Protein AF-A0A3R7WBZ8-F1 (afdb_monomer)

pLDDT: mean 76.73, std 19.97, range [24.3, 98.25]

Foldseek 3Di:
DVVVVVVVVVVVVVVVVVVVVVVVVVVVVVVVVVVVVVVVVVVQAPADEVLVLLVVLADAPDDLLVLLVDALNDADEACDVVVCVVCVPRYDHHHYQLGHLLVCLLPDALPDLALQSQLVNVVSLVSCLCRRLVWDKFAQQDPDDDDDGPRHRFTFIGDPQAGAETEFEDSAPVCLVVSQVCQFQWDALCQLQRHFAPAQWHWYWRTYSFKIWIWIWGQDVVVSGIDIDTDDMAGSNHNVSSSVVVSSSSSSSSHSNNGDGGNHGDPAHASGFDQDPVGWTWHQTNQAIKIAGHPPPPDDVVVVVLQQPPPDQQQFHFDDDDRMTGRNDGHPDVVVVVVVCVPCPVVVVVVVVVSVVVVPVVDDDDDPPPVVPDDDPPPD

Structure (mmCIF, N/CA/C/O backbone):
data_AF-A0A3R7WBZ8-F1
#
_entry.id   AF-A0A3R7WBZ8-F1
#
loop_
_atom_site.group_PDB
_atom_site.id
_atom_site.type_symbol
_atom_site.label_atom_id
_atom_site.label_alt_id
_atom_site.label_comp_id
_atom_site.label_asym_id
_atom_site.label_entity_id
_atom_site.label_seq_id
_atom_site.pdbx_PDB_ins_code
_atom_site.Cartn_x
_atom_site.Cartn_y
_atom_site.Cartn_z
_atom_site.occupancy
_atom_site.B_iso_or_equiv
_atom_site.auth_seq_id
_atom_site.auth_comp_id
_atom_site.auth_asym_id
_atom_site.auth_atom_id
_atom_site.pdbx_PDB_model_num
ATOM 1 N N . MET A 1 1 ? 53.586 -9.450 -77.002 1.00 61.59 1 MET A N 1
ATOM 2 C CA . MET A 1 1 ? 52.120 -9.226 -77.015 1.00 61.59 1 MET A CA 1
ATOM 3 C C . MET A 1 1 ? 51.383 -10.311 -76.224 1.00 61.59 1 MET A C 1
ATOM 5 O O . MET A 1 1 ? 50.516 -9.942 -75.452 1.00 61.59 1 MET A O 1
ATOM 9 N N . GLY A 1 2 ? 51.774 -11.595 -76.321 1.00 73.94 2 GLY A N 1
ATOM 10 C CA . GLY A 1 2 ? 51.168 -12.701 -75.549 1.00 73.94 2 GLY A CA 1
ATOM 11 C C . GLY A 1 2 ? 51.298 -12.608 -74.017 1.00 73.94 2 GLY A C 1
ATOM 12 O O . GLY A 1 2 ? 50.287 -12.687 -73.337 1.00 73.94 2 GLY A O 1
ATOM 13 N N . GLU A 1 3 ? 52.488 -12.327 -73.469 1.00 76.94 3 GLU A N 1
ATOM 14 C CA . GLU A 1 3 ? 52.695 -12.254 -72.001 1.00 76.94 3 GLU A CA 1
ATOM 15 C C . GLU A 1 3 ? 51.869 -11.158 -71.301 1.00 76.94 3 GLU A C 1
ATOM 17 O O . GLU A 1 3 ? 51.453 -11.310 -70.154 1.00 76.94 3 GLU A O 1
ATOM 22 N N . HIS A 1 4 ? 51.615 -10.036 -71.982 1.00 80.38 4 HIS A N 1
ATOM 23 C CA . HIS A 1 4 ? 50.784 -8.961 -71.434 1.00 80.38 4 HIS A CA 1
ATOM 24 C C . HIS A 1 4 ? 49.299 -9.339 -71.392 1.00 80.38 4 HIS A C 1
ATOM 26 O O . HIS A 1 4 ? 48.586 -8.851 -70.518 1.00 80.38 4 HIS A O 1
ATOM 32 N N . LEU A 1 5 ? 48.849 -10.199 -72.312 1.00 84.38 5 LEU A N 1
ATOM 33 C CA . LEU A 1 5 ? 47.476 -10.693 -72.361 1.00 84.38 5 LEU A CA 1
ATOM 34 C C . LEU A 1 5 ? 47.242 -11.739 -71.261 1.00 84.38 5 LEU A C 1
ATOM 36 O O . LEU A 1 5 ? 46.293 -11.620 -70.499 1.00 84.38 5 LEU A O 1
ATOM 40 N N . GLU A 1 6 ? 48.174 -12.681 -71.104 1.00 86.25 6 GLU A N 1
ATOM 41 C CA . GLU A 1 6 ? 48.123 -13.731 -70.075 1.00 86.25 6 GLU A CA 1
ATOM 42 C C . GLU A 1 6 ? 48.146 -13.142 -68.653 1.00 86.25 6 GLU A C 1
ATOM 44 O O . GLU A 1 6 ? 47.400 -13.560 -67.766 1.00 86.25 6 GLU A O 1
ATOM 49 N N . LYS A 1 7 ? 48.945 -12.087 -68.437 1.00 88.81 7 LYS A N 1
ATOM 50 C CA . LYS A 1 7 ? 48.958 -11.349 -67.168 1.00 88.81 7 LYS A CA 1
ATOM 51 C C . LYS A 1 7 ? 47.636 -10.620 -66.899 1.00 88.81 7 LYS A C 1
ATOM 53 O O . LYS A 1 7 ? 47.208 -10.572 -65.748 1.00 88.81 7 LYS A O 1
ATOM 58 N N . ALA A 1 8 ? 47.002 -10.068 -67.935 1.00 86.25 8 ALA A N 1
ATOM 59 C CA . ALA A 1 8 ? 45.707 -9.401 -67.813 1.00 86.25 8 ALA A CA 1
ATOM 60 C C . ALA A 1 8 ? 44.578 -10.403 -67.514 1.00 86.25 8 ALA A C 1
ATOM 62 O O . ALA A 1 8 ? 43.734 -10.129 -66.666 1.00 86.25 8 ALA A O 1
ATOM 63 N N . GLU A 1 9 ? 44.591 -11.585 -68.135 1.00 89.75 9 GLU A N 1
ATOM 64 C CA . GLU A 1 9 ? 43.623 -12.659 -67.869 1.00 89.75 9 GLU A CA 1
ATOM 65 C C . GLU A 1 9 ? 43.726 -13.180 -66.427 1.00 89.75 9 GLU A C 1
ATOM 67 O O . GLU A 1 9 ? 42.716 -13.287 -65.729 1.00 89.75 9 GLU A O 1
ATOM 72 N N . ALA A 1 10 ? 44.947 -13.405 -65.930 1.00 90.56 10 ALA A N 1
ATOM 73 C CA . ALA A 1 10 ? 45.173 -13.800 -64.538 1.00 90.56 10 ALA A CA 1
ATOM 74 C C . ALA A 1 10 ? 44.724 -12.720 -63.532 1.00 90.56 10 ALA A C 1
ATOM 76 O O . ALA A 1 10 ? 44.275 -13.027 -62.421 1.00 90.56 10 ALA A O 1
ATOM 77 N N . GLU A 1 11 ? 44.840 -11.442 -63.902 1.00 92.31 11 GLU A N 1
ATOM 78 C CA . GLU A 1 11 ? 44.376 -10.321 -63.085 1.00 92.31 11 GLU A CA 1
ATOM 79 C C . GLU A 1 11 ? 42.843 -10.227 -63.056 1.00 92.31 11 GLU A C 1
ATOM 81 O O . GLU A 1 11 ? 42.273 -10.020 -61.982 1.00 92.31 11 GLU A O 1
ATOM 86 N N . VAL A 1 12 ? 42.168 -10.480 -64.183 1.00 91.06 12 VAL A N 1
ATOM 87 C CA . VAL A 1 12 ? 40.700 -10.570 -64.255 1.00 91.06 12 VAL A CA 1
ATOM 88 C C . VAL A 1 12 ? 40.177 -11.715 -63.387 1.00 91.06 12 VAL A C 1
ATOM 90 O O . VAL A 1 12 ? 39.320 -11.479 -62.537 1.00 91.06 12 VAL A O 1
ATOM 93 N N . GLU A 1 13 ? 40.745 -12.921 -63.489 1.00 93.56 13 GLU A N 1
ATOM 94 C CA . GLU A 1 13 ? 40.320 -14.067 -62.667 1.00 93.56 13 GLU A CA 1
ATOM 95 C C . GLU A 1 13 ? 40.509 -13.790 -61.158 1.00 93.56 13 GLU A C 1
ATOM 97 O O . GLU A 1 13 ? 39.695 -14.171 -60.306 1.00 93.56 13 GLU A O 1
ATOM 102 N N . ARG A 1 14 ? 41.585 -13.079 -60.793 1.00 94.56 14 ARG A N 1
ATOM 103 C CA . ARG A 1 14 ? 41.833 -12.646 -59.410 1.00 94.56 14 ARG A CA 1
ATOM 104 C C . ARG A 1 14 ? 40.799 -11.623 -58.936 1.00 94.56 14 ARG A C 1
ATOM 106 O O . ARG A 1 14 ? 40.374 -11.684 -57.774 1.00 94.56 14 ARG A O 1
ATOM 113 N N . LEU A 1 15 ? 40.412 -10.681 -59.794 1.00 92.06 15 LEU A N 1
ATOM 114 C CA . LEU A 1 15 ? 39.388 -9.684 -59.488 1.00 92.06 15 LEU A CA 1
ATOM 115 C C . LEU A 1 15 ? 38.014 -10.340 -59.332 1.00 92.06 15 LEU A C 1
ATOM 117 O O . LEU A 1 15 ? 37.348 -10.069 -58.337 1.00 92.06 15 LEU A O 1
ATOM 121 N N . GLU A 1 16 ? 37.639 -11.280 -60.199 1.00 93.62 16 GLU A N 1
ATOM 122 C CA . GLU A 1 16 ? 36.386 -12.042 -60.086 1.00 93.62 16 GLU A CA 1
ATOM 123 C C . GLU A 1 16 ? 36.293 -12.804 -58.755 1.00 93.62 16 GLU A C 1
ATOM 125 O O . GLU A 1 16 ? 35.289 -12.715 -58.042 1.00 93.62 16 GLU A O 1
ATOM 130 N N . LYS A 1 17 ? 37.377 -13.477 -58.341 1.00 93.69 17 LYS A N 1
ATOM 131 C CA . LYS A 1 17 ? 37.455 -14.136 -57.021 1.00 93.69 17 LYS A CA 1
ATOM 132 C C . LYS A 1 17 ? 37.323 -13.145 -55.863 1.00 93.69 17 LYS A C 1
ATOM 134 O O . LYS A 1 17 ? 36.756 -13.483 -54.821 1.00 93.69 17 LYS A O 1
ATOM 139 N N . THR A 1 18 ? 37.853 -11.934 -56.024 1.00 92.56 18 THR A N 1
ATOM 140 C CA . THR A 1 18 ? 37.772 -10.875 -55.010 1.00 92.56 18 THR A CA 1
ATOM 141 C C . THR A 1 18 ? 36.351 -10.322 -54.908 1.00 92.56 18 THR A C 1
ATOM 143 O O . THR A 1 18 ? 35.836 -10.210 -53.798 1.00 92.56 18 THR A O 1
ATOM 146 N N . VAL A 1 19 ? 35.688 -10.064 -56.038 1.00 93.12 19 VAL A N 1
ATOM 147 C CA . VAL A 1 19 ? 34.290 -9.604 -56.094 1.00 93.12 19 VAL A CA 1
ATOM 148 C C . VAL A 1 19 ? 33.361 -10.627 -55.439 1.00 93.12 19 VAL A C 1
ATOM 150 O O . VAL A 1 19 ? 32.633 -10.280 -54.511 1.00 93.12 19 VAL A O 1
ATOM 153 N N . ALA A 1 20 ? 33.484 -11.911 -55.788 1.00 93.12 20 ALA A N 1
ATOM 154 C CA . ALA A 1 20 ? 32.684 -12.974 -55.174 1.00 93.12 20 ALA A CA 1
ATOM 155 C C . ALA A 1 20 ? 32.901 -13.091 -53.650 1.00 93.12 20 ALA A C 1
ATOM 157 O O . ALA A 1 20 ? 32.008 -13.506 -52.905 1.00 93.12 20 ALA A O 1
ATOM 158 N N . LYS A 1 21 ? 34.096 -12.740 -53.154 1.00 94.38 21 LYS A N 1
ATOM 159 C CA . LYS A 1 21 ? 34.381 -12.688 -51.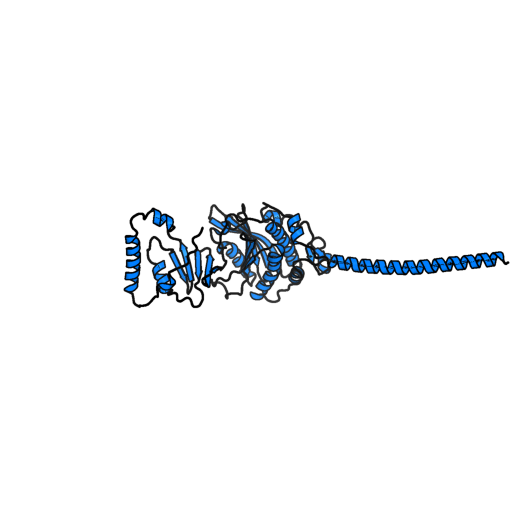713 1.00 94.38 21 LYS A CA 1
ATOM 160 C C . LYS A 1 21 ? 33.716 -11.480 -51.046 1.00 94.38 21 LYS A C 1
ATOM 162 O O . LYS A 1 21 ? 33.219 -11.629 -49.931 1.00 94.38 21 LYS A O 1
ATOM 167 N N . VAL A 1 22 ? 33.699 -10.321 -51.705 1.00 91.19 22 VAL A N 1
ATOM 168 C CA . VAL A 1 22 ? 33.039 -9.103 -51.204 1.00 91.19 22 VAL A CA 1
ATOM 169 C C . VAL A 1 22 ? 31.530 -9.318 -51.084 1.00 91.19 22 VAL A C 1
ATOM 171 O O . VAL A 1 22 ? 30.989 -9.096 -50.007 1.00 91.19 22 VAL A O 1
ATOM 174 N N . GLU A 1 23 ? 30.877 -9.887 -52.099 1.00 93.25 23 GLU A N 1
ATOM 175 C CA . GLU A 1 23 ? 29.434 -10.187 -52.056 1.00 93.25 23 GLU A CA 1
ATOM 176 C C . GLU A 1 23 ? 29.059 -11.118 -50.884 1.00 93.25 23 GLU A C 1
ATOM 178 O O . GLU A 1 23 ? 28.046 -10.939 -50.201 1.00 93.25 23 GLU A O 1
ATOM 183 N N . ARG A 1 24 ? 29.907 -12.116 -50.588 1.00 93.00 24 ARG A N 1
ATOM 184 C CA . ARG A 1 24 ? 29.723 -13.006 -49.424 1.00 93.00 24 ARG A CA 1
ATOM 185 C C . ARG A 1 24 ? 29.876 -12.267 -48.093 1.00 93.00 24 ARG A C 1
ATOM 187 O O . ARG A 1 24 ? 29.160 -12.584 -47.139 1.00 93.00 24 ARG A O 1
ATOM 194 N N . LEU A 1 25 ? 30.802 -11.313 -48.009 1.00 91.81 25 LEU A N 1
ATOM 195 C CA . LEU A 1 25 ? 30.995 -10.492 -46.813 1.00 91.81 25 LEU A CA 1
ATOM 196 C C . LEU A 1 25 ? 29.813 -9.548 -46.595 1.00 91.81 25 LEU A C 1
ATOM 198 O O . LEU A 1 25 ? 29.314 -9.489 -45.476 1.00 91.81 25 LEU A O 1
ATOM 202 N N . GLU A 1 26 ? 29.305 -8.897 -47.640 1.00 93.25 26 GLU A N 1
ATOM 203 C CA . GLU A 1 26 ? 28.117 -8.036 -47.555 1.00 93.25 26 GLU A CA 1
ATOM 204 C C . GLU A 1 26 ? 26.898 -8.804 -47.034 1.00 93.25 26 GLU A C 1
ATOM 206 O O . GLU A 1 26 ? 26.222 -8.357 -46.105 1.00 93.25 26 GLU A O 1
ATOM 211 N N . LYS A 1 27 ? 26.673 -10.024 -47.539 1.00 92.81 27 LYS A N 1
ATOM 212 C CA . LYS A 1 27 ? 25.616 -10.906 -47.025 1.00 92.81 27 LYS A CA 1
ATOM 213 C C . LYS A 1 27 ? 25.818 -11.265 -45.548 1.00 92.81 27 LYS A C 1
ATOM 215 O O . LYS A 1 27 ? 24.848 -11.358 -44.799 1.00 92.81 27 LYS A O 1
ATOM 220 N N . THR A 1 28 ? 27.066 -11.466 -45.126 1.00 90.88 28 THR A N 1
ATOM 221 C CA . THR A 1 28 ? 27.402 -11.769 -43.727 1.00 90.88 28 THR A CA 1
ATOM 222 C C . THR A 1 28 ? 27.147 -10.563 -42.822 1.00 90.88 28 THR A C 1
ATOM 224 O O . THR A 1 28 ? 26.578 -10.728 -41.748 1.00 90.88 28 THR A O 1
ATOM 227 N N . VAL A 1 29 ? 27.508 -9.353 -43.259 1.00 92.38 29 VAL A N 1
ATOM 228 C CA . VAL A 1 29 ? 27.259 -8.106 -42.514 1.00 92.38 29 VAL A CA 1
ATOM 229 C C . VAL A 1 29 ? 25.760 -7.883 -42.317 1.00 92.38 29 VAL A C 1
ATOM 231 O O . VAL A 1 29 ? 25.329 -7.661 -41.188 1.00 92.38 29 VAL A O 1
ATOM 234 N N . ALA A 1 30 ? 24.955 -8.037 -43.371 1.00 91.00 30 ALA A N 1
ATOM 235 C CA . ALA A 1 30 ? 23.501 -7.903 -43.272 1.00 91.00 30 ALA A CA 1
ATOM 236 C C . ALA A 1 30 ? 22.875 -8.908 -42.282 1.00 91.00 30 ALA A C 1
ATOM 238 O O . ALA A 1 30 ? 21.965 -8.561 -41.526 1.00 91.00 30 ALA A O 1
ATOM 239 N N . GLU A 1 31 ? 23.372 -10.150 -42.243 1.00 92.00 31 GLU A N 1
ATOM 240 C CA . GLU A 1 31 ? 22.899 -11.144 -41.273 1.00 92.00 31 GLU A CA 1
ATOM 241 C C . GLU A 1 31 ? 23.353 -10.815 -39.842 1.00 92.00 31 GLU A C 1
ATOM 243 O O . GLU A 1 31 ? 22.571 -10.981 -38.908 1.00 92.00 31 GLU A O 1
ATOM 248 N N . VAL A 1 32 ? 24.564 -10.279 -39.646 1.00 88.88 32 VAL A N 1
ATOM 249 C CA . VAL A 1 32 ? 25.023 -9.798 -38.330 1.00 88.88 32 VAL A CA 1
ATOM 250 C C . VAL A 1 32 ? 24.143 -8.652 -37.828 1.00 88.88 32 VAL A C 1
ATOM 252 O O . VAL A 1 32 ? 23.701 -8.695 -36.681 1.00 88.88 32 VAL A O 1
ATOM 255 N N . GLU A 1 33 ? 23.818 -7.671 -38.670 1.00 89.56 33 GLU A N 1
ATOM 256 C CA . GLU A 1 33 ? 22.911 -6.572 -38.304 1.00 89.56 33 GLU A CA 1
ATOM 257 C C . GLU A 1 33 ? 21.510 -7.079 -37.935 1.00 89.56 33 GLU A C 1
ATOM 259 O O . GLU A 1 33 ? 20.878 -6.597 -36.989 1.00 89.56 33 GLU A O 1
ATOM 264 N N . ARG A 1 34 ? 21.005 -8.084 -38.661 1.00 91.50 34 ARG A N 1
ATOM 265 C CA . ARG A 1 34 ? 19.731 -8.732 -38.339 1.00 91.50 34 ARG A CA 1
ATOM 266 C C . ARG A 1 34 ? 19.801 -9.480 -37.007 1.00 91.50 34 ARG A C 1
ATOM 268 O O . ARG A 1 34 ? 18.889 -9.338 -36.194 1.00 91.50 34 ARG A O 1
ATOM 275 N N . LEU A 1 35 ? 20.859 -10.252 -36.764 1.00 85.88 35 LEU A N 1
ATOM 276 C CA . LEU A 1 35 ? 21.054 -10.980 -35.510 1.00 85.88 35 LEU A CA 1
ATOM 277 C C . LEU A 1 35 ? 21.200 -10.025 -34.322 1.00 85.88 35 LEU A C 1
ATOM 279 O O . LEU A 1 35 ? 20.599 -10.275 -33.284 1.00 85.88 35 LEU 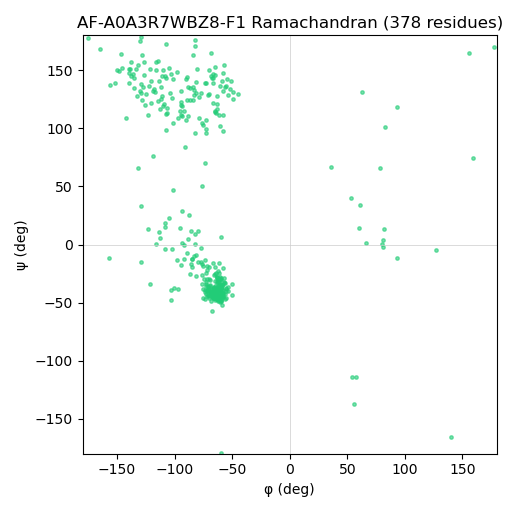A O 1
ATOM 283 N N . GLN A 1 36 ? 21.894 -8.897 -34.482 1.00 83.19 36 GLN A N 1
ATOM 284 C CA . GLN A 1 36 ? 21.970 -7.848 -33.461 1.00 83.19 36 GLN A CA 1
ATOM 285 C C . GLN A 1 36 ? 20.585 -7.296 -33.100 1.00 83.19 36 GLN A C 1
ATOM 287 O O . GLN A 1 36 ? 20.277 -7.142 -31.920 1.00 83.19 36 GLN A O 1
ATOM 292 N N . LYS A 1 37 ? 19.707 -7.073 -34.090 1.00 80.00 37 LYS A N 1
ATOM 293 C CA . LYS A 1 37 ? 18.310 -6.677 -33.832 1.00 80.00 37 LYS A CA 1
ATOM 294 C C . LYS A 1 37 ? 17.540 -7.760 -33.071 1.00 80.00 37 LYS A C 1
ATOM 296 O O . LYS A 1 37 ? 16.787 -7.434 -32.158 1.00 80.00 37 LYS A O 1
ATOM 301 N N . VAL A 1 38 ? 17.730 -9.035 -33.416 1.00 74.94 38 VAL A N 1
ATOM 302 C CA . VAL A 1 38 ? 17.084 -10.166 -32.723 1.00 74.94 38 VAL A CA 1
ATOM 303 C C . VAL A 1 38 ? 17.583 -10.300 -31.283 1.00 74.94 38 VAL A C 1
ATOM 305 O O . VAL A 1 38 ? 16.767 -10.496 -30.388 1.00 74.94 38 VAL A O 1
ATOM 308 N N . VAL A 1 39 ? 18.887 -10.148 -31.041 1.00 74.81 39 VAL A N 1
ATOM 309 C CA . VAL A 1 39 ? 19.475 -10.162 -29.692 1.00 74.81 39 VAL A CA 1
ATOM 310 C C . VAL A 1 39 ? 18.939 -9.001 -28.860 1.00 74.81 39 VAL A C 1
ATOM 312 O O . VAL A 1 39 ? 18.460 -9.239 -27.759 1.00 74.81 39 VAL A O 1
ATOM 315 N N . ALA A 1 40 ? 18.895 -7.782 -29.405 1.00 67.81 40 ALA A N 1
ATOM 316 C CA . ALA A 1 40 ? 18.322 -6.627 -28.712 1.00 67.81 40 ALA A CA 1
ATOM 317 C C . ALA A 1 40 ? 16.832 -6.825 -28.367 1.00 67.81 40 ALA A C 1
ATOM 319 O O . ALA A 1 40 ? 16.373 -6.423 -27.300 1.00 67.81 40 ALA A O 1
ATOM 320 N N . ILE A 1 41 ? 16.057 -7.478 -29.242 1.00 67.25 41 ILE A N 1
ATOM 321 C CA . ILE A 1 41 ? 14.674 -7.880 -28.935 1.00 67.25 41 ILE A CA 1
ATOM 322 C C . ILE A 1 41 ? 14.654 -8.947 -27.831 1.00 67.25 41 ILE A C 1
ATOM 324 O O . ILE A 1 41 ? 13.849 -8.848 -26.910 1.00 67.25 41 ILE A O 1
ATOM 328 N N . GLY A 1 42 ? 15.537 -9.945 -27.893 1.00 60.28 42 GLY A N 1
ATOM 329 C CA . GLY A 1 42 ? 15.664 -10.994 -26.881 1.00 60.28 42 GLY A CA 1
ATOM 330 C C . GLY A 1 42 ? 16.0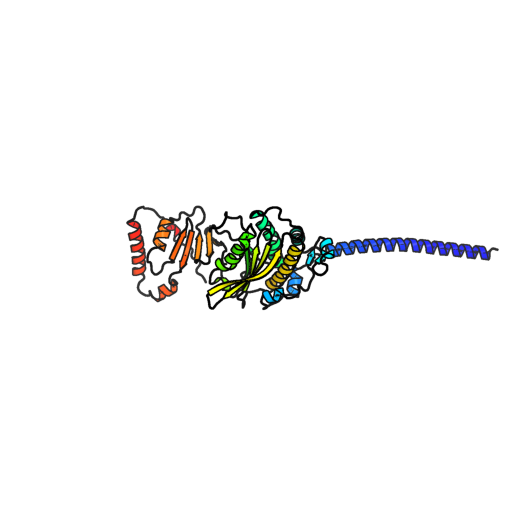18 -10.452 -25.494 1.00 60.28 42 GLY A C 1
ATOM 331 O O . GLY A 1 42 ? 15.412 -10.865 -24.510 1.00 60.28 42 GLY A O 1
ATOM 332 N N . GLU A 1 43 ? 16.927 -9.481 -25.416 1.00 60.44 43 GLU A N 1
ATOM 333 C CA . GLU A 1 43 ? 17.277 -8.766 -24.184 1.00 60.44 43 GLU A CA 1
ATOM 334 C C . GLU A 1 43 ? 16.103 -7.927 -23.658 1.00 60.44 43 GLU A C 1
ATOM 336 O O . GLU A 1 43 ? 15.833 -7.947 -22.461 1.00 60.44 43 GLU A O 1
ATOM 341 N N . ARG A 1 44 ? 15.330 -7.270 -24.538 1.00 58.31 44 ARG A N 1
ATOM 342 C CA . ARG A 1 44 ? 14.089 -6.555 -24.159 1.00 58.31 44 ARG A CA 1
ATOM 343 C C . ARG A 1 44 ? 12.994 -7.498 -23.644 1.00 58.31 44 ARG A C 1
ATOM 345 O O . ARG A 1 44 ? 12.190 -7.106 -22.800 1.00 58.31 44 ARG A O 1
ATOM 352 N N . LEU A 1 45 ? 12.960 -8.733 -24.145 1.00 55.75 45 LEU A N 1
ATOM 353 C CA . LEU A 1 45 ? 12.037 -9.793 -23.725 1.00 55.75 45 LEU A CA 1
ATOM 354 C C . LEU A 1 45 ? 12.526 -10.571 -22.495 1.00 55.75 45 LEU A C 1
ATOM 356 O O . LEU A 1 45 ? 11.748 -11.334 -21.908 1.00 55.75 45 LEU A O 1
ATOM 360 N N . ALA A 1 46 ? 13.788 -10.405 -22.088 1.00 61.88 46 ALA A N 1
ATOM 361 C CA . ALA A 1 46 ? 14.290 -11.001 -20.863 1.00 61.88 46 ALA A CA 1
ATOM 362 C C . ALA A 1 46 ? 13.551 -10.367 -19.682 1.00 61.88 46 ALA A C 1
ATOM 364 O O . ALA A 1 46 ? 13.659 -9.171 -19.415 1.00 61.88 46 ALA A O 1
ATOM 365 N N . LYS A 1 47 ? 12.755 -11.179 -18.979 1.00 69.56 47 LYS A N 1
ATOM 366 C CA . LYS A 1 47 ? 12.019 -10.714 -17.805 1.00 69.56 47 LYS A CA 1
ATOM 367 C C . LYS A 1 47 ? 13.011 -10.303 -16.723 1.00 69.56 47 LYS A C 1
ATOM 369 O O . LYS A 1 47 ? 13.689 -11.158 -16.155 1.00 69.56 47 LYS A O 1
ATOM 374 N N . VAL A 1 48 ? 13.060 -9.011 -16.419 1.00 77.75 48 VAL A N 1
ATOM 375 C CA . VAL A 1 48 ? 13.789 -8.489 -15.268 1.00 77.75 48 VAL A CA 1
ATOM 376 C C . VAL A 1 48 ? 13.085 -8.989 -14.019 1.00 77.75 48 VAL A C 1
ATOM 378 O O . VAL A 1 48 ? 11.892 -8.754 -13.839 1.00 77.75 48 VAL A O 1
ATOM 381 N N . LYS A 1 49 ? 13.829 -9.702 -13.173 1.00 84.38 49 LYS A N 1
ATOM 382 C CA . LYS A 1 49 ? 13.322 -10.201 -11.900 1.00 84.38 49 LYS A CA 1
ATOM 383 C C . LYS A 1 49 ? 13.582 -9.189 -10.794 1.00 84.38 49 LYS A C 1
ATOM 385 O O . LYS A 1 49 ? 14.582 -9.256 -10.080 1.00 84.38 49 LYS A O 1
ATOM 390 N N . VAL A 1 50 ? 12.692 -8.217 -10.662 1.00 85.62 50 VAL A N 1
ATOM 391 C CA . VAL A 1 50 ? 12.816 -7.143 -9.674 1.00 85.62 50 VAL A CA 1
ATOM 392 C C . VAL A 1 50 ? 12.801 -7.685 -8.245 1.00 85.62 50 VAL A C 1
ATOM 394 O O . VAL A 1 50 ? 13.483 -7.137 -7.380 1.00 85.62 50 VAL A O 1
ATOM 397 N N . CYS A 1 51 ? 12.115 -8.801 -7.990 1.00 84.44 51 CYS A N 1
ATOM 398 C CA . CYS A 1 51 ? 12.167 -9.459 -6.684 1.00 84.44 51 CYS A CA 1
ATOM 399 C C . CYS A 1 51 ? 13.591 -9.912 -6.303 1.00 84.44 51 CYS A C 1
ATOM 401 O O . CYS A 1 51 ? 13.973 -9.800 -5.139 1.00 84.44 51 CYS A O 1
ATOM 403 N N . GLU A 1 52 ? 14.399 -10.372 -7.265 1.00 86.19 52 GLU A N 1
ATOM 404 C CA . GLU A 1 52 ? 15.806 -10.736 -7.024 1.00 86.19 52 GLU A CA 1
ATOM 405 C C . GLU A 1 52 ? 16.658 -9.485 -6.749 1.00 86.19 52 GLU A C 1
ATOM 407 O O . GLU A 1 52 ? 17.484 -9.487 -5.836 1.00 86.19 52 GLU A O 1
ATOM 412 N N . LEU A 1 53 ? 16.399 -8.377 -7.455 1.00 88.75 53 LEU A N 1
ATOM 413 C CA . LEU A 1 53 ? 17.060 -7.090 -7.196 1.00 88.75 53 LEU A CA 1
ATOM 414 C C . LEU A 1 53 ? 16.751 -6.562 -5.787 1.00 88.75 53 LEU A C 1
ATOM 416 O O . LEU A 1 53 ? 17.642 -6.062 -5.098 1.00 88.75 53 LEU A O 1
ATOM 420 N N . PHE A 1 54 ? 15.513 -6.713 -5.307 1.00 89.69 54 PHE A N 1
ATOM 421 C CA . PHE A 1 54 ? 15.177 -6.348 -3.930 1.00 89.69 54 PHE A CA 1
ATOM 422 C C . PHE A 1 54 ? 15.933 -7.179 -2.895 1.00 89.69 54 PHE A C 1
ATOM 424 O O . PHE A 1 54 ? 16.344 -6.626 -1.879 1.00 89.69 54 PHE A O 1
ATOM 431 N N . GLN A 1 55 ? 16.155 -8.471 -3.144 1.00 83.44 55 GLN A N 1
ATOM 432 C CA . GLN A 1 55 ? 16.949 -9.316 -2.247 1.00 83.44 55 GLN A CA 1
ATOM 433 C C . GLN A 1 55 ? 18.414 -8.862 -2.205 1.00 83.44 55 GLN A C 1
ATOM 435 O O . GLN A 1 55 ? 18.967 -8.685 -1.118 1.00 83.44 55 GLN A O 1
ATOM 440 N N . GLN A 1 56 ? 19.011 -8.596 -3.372 1.00 85.81 56 GLN A N 1
ATOM 441 C CA . GLN A 1 56 ? 20.402 -8.137 -3.504 1.00 85.81 56 GLN A CA 1
ATOM 442 C C . GLN A 1 56 ? 20.660 -6.793 -2.816 1.00 85.81 56 GLN A C 1
ATOM 444 O O . GLN A 1 56 ? 21.751 -6.558 -2.303 1.00 85.81 56 GLN A O 1
ATOM 449 N N . HIS A 1 57 ? 19.655 -5.919 -2.789 1.00 84.19 57 HIS A N 1
ATOM 450 C CA . HIS A 1 57 ? 19.758 -4.590 -2.194 1.00 84.19 57 HIS A CA 1
ATOM 451 C C . HIS A 1 57 ? 18.973 -4.449 -0.880 1.00 84.19 57 HIS A C 1
ATOM 453 O O . HIS A 1 57 ? 18.718 -3.328 -0.447 1.00 84.19 57 HIS A O 1
ATOM 459 N N . SER A 1 58 ? 18.553 -5.546 -0.249 1.00 80.44 58 SER A N 1
ATOM 460 C CA . SER A 1 58 ? 17.709 -5.496 0.952 1.00 80.44 58 SER A CA 1
ATOM 461 C C . SER A 1 58 ? 18.351 -4.697 2.100 1.00 80.44 58 SER A C 1
ATOM 463 O O . SER A 1 58 ? 19.570 -4.648 2.247 1.00 80.44 58 SER A O 1
ATOM 465 N N . LEU A 1 59 ? 17.512 -4.038 2.908 1.00 80.12 59 LEU A N 1
ATOM 466 C CA . LEU A 1 59 ? 17.932 -3.193 4.035 1.00 80.12 59 LEU A CA 1
ATOM 467 C C . LEU A 1 59 ? 17.371 -3.757 5.353 1.00 80.12 59 LEU A C 1
ATOM 469 O O . LEU A 1 59 ? 16.363 -3.243 5.846 1.00 80.12 59 LEU A O 1
ATOM 473 N N . PRO A 1 60 ? 17.957 -4.840 5.903 1.00 79.44 60 PRO A N 1
ATOM 474 C CA . PRO A 1 60 ? 17.507 -5.405 7.172 1.00 79.44 60 PRO A CA 1
ATOM 475 C C . PRO A 1 60 ? 17.747 -4.419 8.320 1.00 79.44 60 PRO A C 1
ATOM 477 O O . PRO A 1 60 ? 18.721 -3.672 8.310 1.00 79.44 60 PRO A O 1
ATOM 480 N N . ASP A 1 61 ? 16.847 -4.420 9.304 1.00 78.75 61 ASP A N 1
ATOM 481 C CA . ASP A 1 61 ? 16.963 -3.660 10.561 1.00 78.75 61 ASP A CA 1
ATOM 482 C C . ASP A 1 61 ? 17.070 -2.125 10.416 1.00 78.75 61 ASP A C 1
ATOM 484 O O . ASP A 1 61 ? 17.381 -1.415 11.372 1.00 78.75 61 ASP A O 1
ATOM 488 N N . VAL A 1 62 ? 16.761 -1.586 9.234 1.00 84.94 62 VAL A N 1
ATOM 489 C CA . VAL A 1 62 ? 16.700 -0.143 8.975 1.00 84.94 62 VAL A CA 1
ATOM 490 C C . VAL A 1 62 ? 15.261 0.349 9.139 1.00 84.94 62 VAL A C 1
ATOM 492 O O . VAL A 1 62 ? 14.330 -0.226 8.578 1.00 84.94 62 VAL A O 1
ATOM 495 N N . GLU A 1 63 ? 15.059 1.447 9.868 1.00 86.50 63 GLU A N 1
ATOM 496 C CA . GLU A 1 63 ? 13.767 2.149 9.913 1.00 86.50 63 GLU A CA 1
ATOM 497 C C . GLU A 1 63 ? 13.374 2.643 8.512 1.00 86.50 63 GLU A C 1
ATOM 499 O O . GLU A 1 63 ? 14.191 3.229 7.793 1.00 86.50 63 GLU A O 1
ATOM 504 N N . PHE A 1 64 ? 12.110 2.479 8.113 1.00 86.75 64 PHE A N 1
ATOM 505 C CA . PHE A 1 64 ? 11.711 2.727 6.719 1.00 86.75 64 PHE A CA 1
ATOM 506 C C . PHE A 1 64 ? 11.981 4.176 6.261 1.00 86.75 64 PHE A C 1
ATOM 508 O O . PHE A 1 64 ? 12.288 4.424 5.095 1.00 86.75 64 PHE A O 1
ATOM 515 N N . LYS A 1 65 ? 11.921 5.156 7.176 1.00 90.94 65 LYS A N 1
ATOM 516 C CA . LYS A 1 65 ? 12.247 6.560 6.874 1.00 90.94 65 LYS A CA 1
ATOM 517 C C . LYS A 1 65 ? 13.702 6.737 6.441 1.00 90.94 65 LYS A C 1
ATOM 519 O O . LYS A 1 65 ? 13.983 7.594 5.603 1.00 90.94 65 LYS A O 1
ATOM 524 N N . ALA A 1 66 ? 14.621 5.965 7.016 1.00 89.06 66 ALA A N 1
ATOM 525 C CA . ALA A 1 66 ? 16.009 5.941 6.574 1.00 89.06 66 ALA A CA 1
ATOM 526 C C . ALA A 1 66 ? 16.115 5.244 5.211 1.00 89.06 66 ALA A C 1
ATOM 528 O O . ALA A 1 66 ? 16.705 5.812 4.296 1.00 89.06 66 ALA A O 1
ATOM 529 N N . ALA A 1 67 ? 15.425 4.114 5.019 1.00 86.56 67 ALA A N 1
ATOM 530 C CA . ALA A 1 67 ? 15.382 3.423 3.727 1.00 86.56 67 ALA A CA 1
ATOM 531 C C . ALA A 1 67 ? 14.858 4.306 2.572 1.00 86.56 67 ALA A C 1
ATOM 533 O O . ALA A 1 67 ? 15.332 4.197 1.445 1.00 86.56 67 ALA A O 1
ATOM 534 N N . LEU A 1 68 ? 13.934 5.239 2.837 1.00 92.38 68 LEU A N 1
ATOM 535 C CA . LEU A 1 68 ? 13.421 6.189 1.838 1.00 92.38 68 LEU A CA 1
ATOM 536 C C . LEU A 1 68 ? 14.491 7.181 1.325 1.00 92.38 68 LEU A C 1
ATOM 538 O O . LEU A 1 68 ? 14.377 7.713 0.210 1.00 92.38 68 LEU A O 1
ATOM 542 N N . LYS A 1 69 ? 15.519 7.455 2.137 1.00 91.69 69 LYS A N 1
ATOM 543 C CA . LYS A 1 69 ? 16.639 8.338 1.776 1.00 91.69 69 LYS A CA 1
ATOM 544 C C . LYS A 1 69 ? 17.689 7.620 0.935 1.00 91.69 69 LYS A C 1
ATOM 546 O O . LYS A 1 69 ? 18.342 8.271 0.125 1.00 91.69 69 LYS A O 1
ATOM 551 N N . GLU A 1 70 ? 17.802 6.306 1.090 1.00 89.44 70 GLU A N 1
ATOM 552 C CA . GLU A 1 70 ? 18.743 5.497 0.327 1.00 89.44 70 GLU A CA 1
ATOM 553 C C . GLU A 1 70 ? 18.378 5.463 -1.170 1.00 89.44 70 GLU A C 1
ATOM 555 O O . GLU A 1 70 ? 17.195 5.494 -1.547 1.00 89.44 70 GLU A O 1
ATOM 560 N N . PRO A 1 71 ? 19.378 5.394 -2.065 1.00 89.62 71 PRO A N 1
ATOM 561 C CA . PRO A 1 71 ? 19.126 5.150 -3.475 1.00 89.62 71 PRO A CA 1
ATOM 562 C C . PRO A 1 71 ? 18.530 3.750 -3.678 1.00 89.62 71 PRO A C 1
ATOM 564 O O . PRO A 1 71 ? 18.778 2.811 -2.913 1.00 89.62 71 PRO A O 1
ATOM 567 N N . LEU A 1 72 ? 17.749 3.586 -4.751 1.00 89.94 72 LEU A N 1
ATOM 568 C CA . LEU A 1 72 ? 17.135 2.295 -5.069 1.00 89.94 72 LEU A CA 1
ATOM 569 C C . LEU A 1 72 ? 18.208 1.225 -5.341 1.00 89.94 72 LEU A C 1
ATOM 571 O O . LEU A 1 72 ? 18.099 0.110 -4.836 1.00 89.94 72 LEU A O 1
ATOM 575 N N . GLY A 1 73 ? 19.292 1.607 -6.023 1.00 90.19 73 GLY A N 1
ATOM 576 C CA . GLY A 1 73 ? 20.420 0.732 -6.368 1.00 90.19 73 GLY A CA 1
ATOM 577 C C . GLY A 1 73 ? 20.290 0.078 -7.745 1.00 90.19 73 GLY A C 1
ATOM 578 O O . GLY A 1 73 ? 21.270 -0.432 -8.270 1.00 90.19 73 GLY A O 1
ATOM 579 N N . PHE A 1 74 ? 19.113 0.165 -8.363 1.00 92.38 74 PHE A N 1
ATOM 580 C CA . PHE A 1 74 ? 18.827 -0.339 -9.702 1.00 92.38 74 PHE A CA 1
ATOM 581 C C . PHE A 1 74 ? 17.804 0.561 -10.408 1.00 92.38 74 PHE A C 1
ATOM 583 O O . PHE A 1 74 ? 17.131 1.375 -9.767 1.00 92.38 74 PHE A O 1
ATOM 590 N N . LYS A 1 75 ? 17.694 0.419 -11.734 1.00 93.94 75 LYS A N 1
ATOM 591 C CA . LYS A 1 75 ? 16.681 1.105 -12.548 1.00 93.94 75 LYS A CA 1
ATOM 592 C C . LYS A 1 75 ? 15.421 0.254 -12.654 1.00 93.94 75 LYS A C 1
ATOM 594 O O . LYS A 1 75 ? 15.494 -0.966 -12.765 1.00 93.94 75 LYS A O 1
ATOM 599 N N . ILE A 1 76 ? 14.272 0.908 -12.639 1.00 94.62 76 ILE A N 1
ATOM 600 C CA . ILE A 1 76 ? 12.959 0.279 -12.744 1.00 94.62 76 ILE A CA 1
ATOM 601 C C . ILE A 1 76 ? 12.667 -0.002 -14.222 1.00 94.62 76 ILE A C 1
ATOM 603 O O . ILE A 1 76 ? 12.826 0.876 -15.067 1.00 94.62 76 ILE A O 1
ATOM 607 N N . SER A 1 77 ? 12.258 -1.221 -14.550 1.00 92.25 77 SER A N 1
ATOM 608 C CA . SER A 1 77 ? 11.893 -1.585 -15.919 1.00 92.25 77 SER A CA 1
ATOM 609 C C . SER A 1 77 ? 10.554 -0.967 -16.353 1.00 92.25 77 SER A C 1
ATOM 611 O O . SER A 1 77 ? 9.589 -0.911 -15.598 1.00 92.25 77 SER A O 1
ATOM 613 N N . THR A 1 78 ? 10.478 -0.489 -17.585 1.00 91.12 78 THR A N 1
ATOM 614 C CA . THR A 1 78 ? 9.252 0.043 -18.201 1.00 91.12 78 THR A CA 1
ATOM 615 C C . THR A 1 78 ? 9.184 -0.410 -19.649 1.00 91.12 78 THR A C 1
ATOM 617 O O . THR A 1 78 ? 10.213 -0.647 -20.290 1.00 91.12 78 THR A O 1
ATOM 620 N N . MET A 1 79 ? 7.962 -0.542 -20.159 1.00 87.44 79 MET A N 1
ATOM 621 C CA . MET A 1 79 ? 7.719 -0.882 -21.557 1.00 87.44 79 MET A CA 1
ATOM 622 C C . MET A 1 79 ? 7.707 0.360 -22.458 1.00 87.44 79 MET A C 1
ATOM 624 O O . MET A 1 79 ? 7.822 0.217 -23.674 1.00 87.44 79 MET A O 1
ATOM 628 N N . ASN A 1 80 ? 7.559 1.565 -21.894 1.00 88.88 80 ASN A N 1
ATOM 629 C CA . ASN A 1 80 ? 7.485 2.799 -22.667 1.00 88.88 80 ASN A CA 1
ATOM 630 C C . ASN A 1 80 ? 8.875 3.471 -22.779 1.00 88.88 80 ASN A C 1
ATOM 632 O O . ASN A 1 80 ? 9.392 4.005 -21.789 1.00 88.88 80 ASN A O 1
ATOM 636 N N . PRO A 1 81 ? 9.489 3.502 -23.980 1.00 87.31 81 PRO A N 1
ATOM 637 C CA . PRO A 1 81 ? 10.823 4.072 -24.169 1.00 87.31 81 PRO A CA 1
ATOM 638 C C . PRO A 1 81 ? 10.877 5.582 -23.891 1.00 87.31 81 PRO A C 1
ATOM 640 O O . PRO A 1 81 ? 11.926 6.089 -23.490 1.00 87.31 81 PRO A O 1
ATOM 643 N N . GLU A 1 82 ? 9.760 6.306 -24.018 1.00 91.44 82 GLU A N 1
ATOM 644 C CA . GLU A 1 82 ? 9.710 7.741 -23.719 1.00 91.44 82 GLU A CA 1
ATOM 645 C C . GLU A 1 82 ? 10.014 8.027 -22.243 1.00 91.44 82 GLU A C 1
ATOM 647 O O . GLU A 1 82 ? 10.622 9.049 -21.915 1.00 91.44 82 GLU A O 1
ATOM 652 N N . TYR A 1 83 ? 9.662 7.114 -21.333 1.00 93.50 83 TYR A N 1
ATOM 653 C CA . TYR A 1 83 ? 9.958 7.283 -19.908 1.00 93.50 83 TYR A CA 1
ATOM 654 C C . TYR A 1 83 ? 11.434 7.096 -19.608 1.00 93.50 83 TYR A C 1
ATOM 656 O O . TYR A 1 83 ? 11.968 7.784 -18.740 1.00 93.50 83 TYR A O 1
ATOM 664 N N . VAL A 1 84 ? 12.102 6.200 -20.335 1.00 92.75 84 VAL A N 1
ATOM 665 C CA . VAL A 1 84 ? 13.552 6.014 -20.235 1.00 92.75 84 VAL A CA 1
ATOM 666 C C . VAL A 1 84 ? 14.263 7.276 -20.712 1.00 92.75 84 VAL A C 1
ATOM 668 O O . VAL A 1 84 ? 15.171 7.754 -20.038 1.00 92.75 84 VAL A O 1
ATOM 671 N N . SER A 1 85 ? 13.812 7.871 -21.821 1.00 94.06 85 SER A N 1
ATOM 672 C CA . SER A 1 85 ? 14.351 9.149 -22.299 1.00 94.06 85 SER A CA 1
ATOM 673 C C . SER A 1 85 ? 14.097 10.294 -21.318 1.00 94.06 85 SER A C 1
ATOM 675 O O . SER A 1 85 ? 14.987 11.112 -21.090 1.00 94.06 85 SER A O 1
ATOM 677 N N . LYS A 1 86 ? 12.905 10.354 -20.711 1.00 96.00 86 LYS A N 1
ATOM 678 C CA . LYS A 1 86 ? 12.529 11.429 -19.784 1.00 96.00 86 LYS A CA 1
ATOM 679 C C . LYS A 1 86 ? 13.190 11.299 -18.405 1.00 96.00 86 LYS A C 1
ATOM 681 O O . LYS A 1 86 ? 13.585 12.307 -17.821 1.00 96.00 86 LYS A O 1
ATOM 686 N N . TRP A 1 87 ? 13.335 10.080 -17.885 1.00 96.19 87 TRP A N 1
ATOM 687 C CA . TRP A 1 87 ? 13.915 9.796 -16.567 1.00 96.19 87 TRP A CA 1
ATOM 688 C C . TRP A 1 87 ? 14.972 8.678 -16.629 1.00 96.19 87 TRP A C 1
ATOM 690 O O . TRP A 1 87 ? 14.812 7.625 -16.000 1.00 96.19 87 TRP A O 1
ATOM 700 N N . PRO A 1 88 ? 16.110 8.917 -17.309 1.00 94.88 88 PRO A N 1
ATOM 701 C CA . PRO A 1 88 ? 17.116 7.886 -17.595 1.00 94.88 88 PRO A CA 1
ATOM 702 C C . PRO A 1 88 ? 17.808 7.329 -16.346 1.00 94.88 88 PRO A C 1
ATOM 704 O O . PRO A 1 88 ? 18.391 6.245 -16.382 1.00 94.88 88 PRO A O 1
ATOM 707 N N . ASN A 1 89 ? 17.749 8.058 -15.230 1.00 94.94 89 ASN A N 1
ATOM 708 C CA . ASN A 1 89 ? 18.303 7.628 -13.946 1.00 94.94 89 ASN A CA 1
ATOM 709 C C . ASN A 1 89 ? 17.342 6.740 -13.147 1.00 94.94 89 ASN A C 1
ATOM 711 O O . ASN A 1 89 ? 17.776 6.046 -12.233 1.00 94.94 89 ASN A O 1
ATOM 715 N N . SER A 1 90 ? 16.047 6.771 -13.464 1.00 95.56 90 SER A N 1
ATOM 716 C CA . SER A 1 90 ? 15.026 5.982 -12.771 1.00 95.56 90 SER A CA 1
ATOM 717 C C . SER A 1 90 ? 14.637 4.740 -13.552 1.00 95.56 90 SER A C 1
ATOM 719 O O . SER A 1 90 ? 14.405 3.704 -12.935 1.00 95.56 90 SER A O 1
ATOM 721 N N . PHE A 1 91 ? 14.574 4.842 -14.880 1.00 95.00 91 PHE A N 1
ATOM 722 C CA . PHE A 1 91 ? 13.991 3.814 -15.728 1.00 95.00 91 PHE A CA 1
ATOM 723 C C . PHE A 1 91 ? 14.988 3.170 -16.686 1.00 95.00 91 PHE A C 1
ATOM 725 O O . PHE A 1 91 ? 15.949 3.791 -17.138 1.00 95.00 91 PHE A O 1
ATOM 732 N N . THR A 1 92 ? 14.728 1.905 -16.993 1.00 92.69 92 THR A N 1
ATOM 733 C CA . THR A 1 92 ? 15.354 1.143 -18.073 1.00 92.69 92 THR A CA 1
ATOM 734 C C . THR A 1 92 ? 14.264 0.454 -18.875 1.00 92.69 92 THR A C 1
ATOM 736 O O . THR A 1 92 ? 13.189 0.174 -18.351 1.00 92.69 92 THR A O 1
ATOM 739 N N . GLU A 1 93 ? 14.526 0.160 -20.137 1.00 88.88 93 GLU A N 1
ATOM 740 C CA . GLU A 1 93 ? 13.574 -0.602 -20.931 1.00 88.88 93 GLU A CA 1
ATOM 741 C C . GLU A 1 93 ? 13.578 -2.081 -20.514 1.00 88.88 93 GLU A C 1
ATOM 743 O O . GLU A 1 93 ? 14.642 -2.643 -20.245 1.00 88.88 93 GLU A O 1
ATOM 748 N N . GLY A 1 94 ? 12.401 -2.707 -20.439 1.00 86.12 94 GLY A N 1
ATOM 749 C CA . GLY A 1 94 ? 12.277 -4.153 -20.257 1.00 86.12 94 GLY A CA 1
ATOM 750 C C . GLY A 1 94 ? 10.959 -4.591 -19.623 1.00 86.12 94 GLY A C 1
ATOM 751 O O . GLY A 1 94 ? 10.236 -3.798 -19.019 1.00 86.12 94 GLY A O 1
ATOM 752 N N . GLN A 1 95 ? 10.664 -5.887 -19.726 1.00 87.00 95 GLN A N 1
ATOM 753 C CA . GLN A 1 95 ? 9.499 -6.495 -19.086 1.00 87.00 95 GLN A CA 1
ATOM 754 C C . GLN A 1 95 ? 9.835 -6.966 -17.662 1.00 87.00 95 GLN A C 1
ATOM 756 O O . GLN A 1 95 ? 10.844 -7.632 -17.458 1.00 87.00 95 GLN A O 1
ATOM 761 N N . ALA A 1 96 ? 8.966 -6.697 -16.684 1.00 89.31 96 ALA A N 1
ATOM 762 C CA . ALA A 1 96 ? 9.134 -7.130 -15.289 1.00 89.31 96 ALA A CA 1
ATOM 763 C C . ALA A 1 96 ? 7.878 -7.824 -14.725 1.00 89.31 96 ALA A C 1
ATOM 765 O O . ALA A 1 96 ? 6.832 -7.889 -15.380 1.00 89.31 96 ALA A O 1
ATOM 766 N N . GLU A 1 97 ? 7.952 -8.352 -13.497 1.00 87.94 97 GLU A N 1
ATOM 767 C CA . GLU A 1 97 ? 6.877 -9.149 -12.877 1.00 87.94 97 GLU A CA 1
ATOM 768 C C . GLU A 1 97 ? 5.577 -8.360 -12.642 1.00 87.94 97 GLU A C 1
ATOM 770 O O . GLU A 1 97 ? 4.478 -8.928 -12.616 1.00 87.94 97 GLU A O 1
ATOM 775 N N . TYR A 1 98 ? 5.665 -7.035 -12.519 1.00 87.31 98 TYR A N 1
ATOM 776 C CA . TYR A 1 98 ? 4.497 -6.155 -12.405 1.00 87.31 98 TYR A CA 1
ATOM 777 C C . TYR A 1 98 ? 3.766 -5.906 -13.729 1.00 87.31 98 TYR A C 1
ATOM 779 O O . TYR A 1 98 ? 2.709 -5.275 -13.722 1.00 87.31 98 TYR A O 1
ATOM 787 N N . GLY A 1 99 ? 4.255 -6.440 -14.853 1.00 85.50 99 GLY A N 1
ATOM 788 C CA . GLY A 1 99 ? 3.636 -6.226 -16.161 1.00 85.50 99 GLY A CA 1
ATOM 789 C C . GLY A 1 99 ? 3.506 -4.729 -16.480 1.00 85.50 99 GLY A C 1
ATOM 790 O O . GLY A 1 99 ? 4.429 -3.981 -16.176 1.00 85.50 99 GLY A O 1
ATOM 791 N N . PRO A 1 100 ? 2.372 -4.266 -17.038 1.00 86.12 100 PRO A N 1
ATOM 792 C CA . PRO A 1 100 ? 2.205 -2.869 -17.440 1.00 86.12 100 PRO A CA 1
ATOM 793 C C . PRO A 1 100 ? 1.815 -1.934 -16.281 1.00 86.12 100 PRO A C 1
ATOM 795 O O . PRO A 1 100 ? 1.421 -0.800 -16.526 1.00 86.12 100 PRO A O 1
ATOM 798 N N . ALA A 1 101 ? 1.838 -2.386 -15.018 1.00 88.12 101 ALA A N 1
ATOM 799 C CA . ALA A 1 101 ? 1.265 -1.623 -13.902 1.00 88.12 101 ALA A CA 1
ATOM 800 C C . ALA A 1 101 ? 1.908 -0.237 -13.714 1.00 88.12 101 ALA A C 1
ATOM 802 O O . ALA A 1 101 ? 1.206 0.722 -13.402 1.00 88.12 101 ALA A O 1
ATOM 803 N N . ILE A 1 102 ? 3.225 -0.123 -13.925 1.00 91.31 102 ILE A N 1
ATOM 804 C CA . ILE A 1 102 ? 3.942 1.157 -13.829 1.00 91.31 102 ILE A CA 1
ATOM 805 C C . ILE A 1 102 ? 3.558 2.071 -14.979 1.00 91.31 102 ILE A C 1
ATOM 807 O O . ILE A 1 102 ? 3.260 3.239 -14.743 1.00 91.31 102 ILE A O 1
ATOM 811 N N . ASP A 1 103 ? 3.534 1.536 -16.199 1.00 90.19 103 ASP A N 1
ATOM 812 C CA . ASP A 1 103 ? 3.181 2.308 -17.385 1.00 90.19 103 ASP A CA 1
ATOM 813 C C . ASP A 1 103 ? 1.753 2.850 -17.252 1.00 90.19 103 ASP A C 1
ATOM 815 O O . ASP A 1 103 ? 1.532 4.056 -17.317 1.00 90.19 103 ASP A O 1
ATOM 819 N N . VAL A 1 104 ? 0.804 1.978 -16.897 1.00 89.81 104 VAL A N 1
ATOM 820 C CA . VAL A 1 104 ? -0.599 2.345 -16.661 1.00 89.81 104 VAL A CA 1
ATOM 821 C C . VAL A 1 104 ? -0.731 3.401 -15.563 1.00 89.81 104 VAL A C 1
ATOM 823 O O . VAL A 1 104 ? -1.514 4.336 -15.719 1.00 89.81 104 VAL A O 1
ATOM 826 N N . PHE A 1 105 ? 0.031 3.290 -14.470 1.00 91.50 105 PHE A N 1
ATOM 827 C CA . PHE A 1 105 ? 0.000 4.287 -13.403 1.00 91.50 105 PHE A CA 1
ATOM 828 C C . PHE A 1 105 ? 0.556 5.637 -13.874 1.00 91.50 105 PHE A C 1
ATOM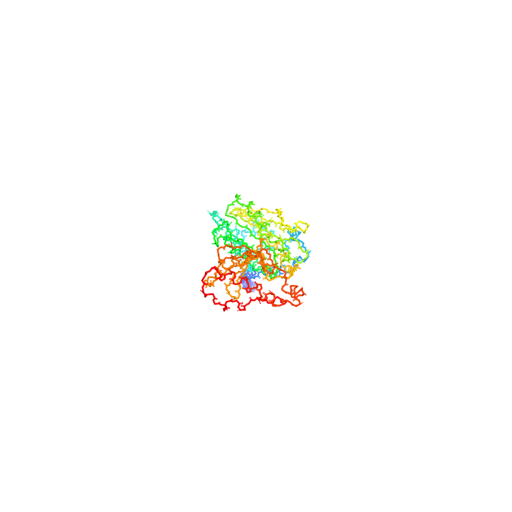 830 O O . PHE A 1 105 ? -0.064 6.669 -13.638 1.00 91.50 105 PHE A O 1
ATOM 837 N N . ILE A 1 106 ? 1.694 5.658 -14.572 1.00 92.38 106 ILE A N 1
ATOM 838 C CA . ILE A 1 106 ? 2.317 6.896 -15.065 1.00 92.38 106 ILE A CA 1
ATOM 839 C C . ILE A 1 106 ? 1.432 7.592 -16.108 1.00 92.38 106 ILE A C 1
ATOM 841 O O . ILE A 1 106 ? 1.327 8.821 -16.079 1.00 92.38 106 ILE A O 1
ATOM 845 N N . GLU A 1 107 ? 0.747 6.853 -16.981 1.00 89.00 107 GLU A N 1
ATOM 846 C CA . GLU A 1 107 ? -0.183 7.415 -17.979 1.00 89.00 107 GLU A CA 1
ATOM 847 C C . GLU A 1 107 ? -1.526 7.825 -17.394 1.00 89.00 107 GLU A C 1
ATOM 849 O O . GLU A 1 107 ? -2.282 8.555 -18.044 1.00 89.00 107 GLU A O 1
ATOM 854 N N . HIS A 1 108 ? -1.829 7.376 -16.176 1.00 82.94 108 HIS A N 1
ATOM 855 C CA . HIS A 1 108 ? -3.150 7.537 -15.611 1.00 82.94 108 HIS A CA 1
ATOM 856 C C . HIS A 1 108 ? -3.573 9.008 -15.551 1.00 82.94 108 HIS A C 1
ATOM 858 O O . HIS A 1 108 ? -2.852 9.882 -15.063 1.00 82.94 108 HIS A O 1
ATOM 864 N N . ARG A 1 109 ? -4.793 9.272 -16.023 1.00 73.62 109 ARG A N 1
ATOM 865 C CA . ARG A 1 109 ? -5.470 10.561 -15.889 1.00 73.62 109 ARG A CA 1
ATOM 866 C C . ARG A 1 109 ? -6.802 10.339 -15.197 1.00 73.62 109 ARG A C 1
ATOM 868 O O . ARG A 1 109 ? -7.726 9.778 -15.784 1.00 73.62 109 ARG A O 1
ATOM 875 N N . LEU A 1 110 ? -6.914 10.825 -13.966 1.00 70.44 110 LEU A N 1
ATOM 876 C CA . LEU A 1 110 ? -8.196 10.869 -13.276 1.00 70.44 110 LEU A CA 1
ATOM 877 C C . LEU A 1 110 ? -9.063 11.962 -13.904 1.00 70.44 110 LEU A C 1
ATOM 879 O O . LEU A 1 110 ? -8.911 13.144 -13.615 1.00 70.44 110 LEU A O 1
ATOM 883 N N . LEU A 1 111 ? -9.980 11.554 -14.782 1.00 64.94 111 LEU A N 1
ATOM 884 C CA . LEU A 1 111 ? -10.990 12.442 -15.374 1.00 64.94 111 LEU A CA 1
ATOM 885 C C . LEU A 1 111 ? -12.191 12.669 -14.443 1.00 64.94 111 LEU A C 1
ATOM 887 O O . LEU A 1 111 ? -13.045 13.505 -14.724 1.00 64.94 111 LEU A O 1
ATOM 891 N N . SER A 1 112 ? -12.274 11.919 -13.341 1.00 68.56 112 SER A N 1
ATOM 892 C CA . SER A 1 112 ? -13.341 12.041 -12.351 1.00 68.56 112 SER A CA 1
ATOM 893 C C . SER A 1 112 ? -12.771 12.027 -10.935 1.00 68.56 112 SER A C 1
ATOM 895 O O . SER A 1 112 ? -11.846 11.275 -10.638 1.00 68.56 112 SER A O 1
ATOM 897 N N . THR A 1 113 ? -13.370 12.818 -10.049 1.00 74.94 113 THR A N 1
ATOM 898 C CA . THR A 1 113 ? -13.048 12.887 -8.614 1.00 74.94 113 THR A CA 1
ATOM 899 C C . THR A 1 113 ? -13.941 11.958 -7.789 1.00 74.94 113 THR A C 1
ATOM 901 O O . THR A 1 113 ? -14.273 12.238 -6.640 1.00 74.94 113 THR A O 1
ATOM 904 N N . THR A 1 114 ? -14.405 10.859 -8.389 1.00 80.62 114 THR A N 1
ATOM 905 C CA . THR A 1 114 ? -15.286 9.900 -7.713 1.00 80.62 114 THR A CA 1
ATOM 906 C C . THR A 1 114 ? -14.483 8.958 -6.821 1.00 80.62 114 THR A C 1
ATOM 908 O O . THR A 1 114 ? -13.341 8.627 -7.131 1.00 80.62 114 THR A O 1
ATOM 911 N N . ALA A 1 115 ? -15.094 8.461 -5.740 1.00 78.25 115 ALA A N 1
ATOM 912 C CA . ALA A 1 115 ? -14.456 7.474 -4.860 1.00 78.25 115 ALA A CA 1
ATOM 913 C C . ALA A 1 115 ? -13.986 6.224 -5.628 1.00 78.25 115 ALA A C 1
ATOM 915 O O . ALA A 1 115 ? -12.899 5.718 -5.379 1.00 78.25 115 ALA A O 1
ATOM 916 N N . THR A 1 116 ? -14.762 5.779 -6.622 1.00 79.06 116 THR A N 1
ATOM 917 C CA . THR A 1 116 ? -14.410 4.650 -7.492 1.00 79.06 116 THR A CA 1
ATOM 918 C C . THR A 1 116 ? -13.166 4.921 -8.334 1.00 79.06 116 THR A C 1
ATOM 920 O O . THR A 1 116 ? -12.350 4.025 -8.519 1.00 79.06 116 THR A O 1
ATOM 923 N N . ALA A 1 117 ? -12.999 6.145 -8.838 1.00 81.38 117 ALA A N 1
ATOM 924 C CA . ALA A 1 117 ? -11.827 6.492 -9.631 1.00 81.38 117 ALA A CA 1
ATOM 925 C C . ALA A 1 117 ? -10.557 6.537 -8.771 1.00 81.38 117 ALA A C 1
ATOM 927 O O . ALA A 1 117 ? -9.531 6.001 -9.179 1.00 81.38 117 ALA A O 1
ATOM 928 N N . VAL A 1 118 ? -10.644 7.079 -7.552 1.00 85.50 118 VAL A N 1
ATOM 929 C CA . VAL A 1 118 ? -9.520 7.038 -6.603 1.00 85.50 118 VAL A CA 1
ATOM 930 C C . VAL A 1 118 ? -9.198 5.596 -6.190 1.00 85.50 118 VAL A C 1
ATOM 932 O O . VAL A 1 118 ? -8.039 5.204 -6.196 1.00 85.50 118 VAL A O 1
ATOM 935 N N . ALA A 1 119 ? -10.213 4.754 -5.972 1.00 82.50 119 ALA A N 1
ATOM 936 C CA . ALA A 1 119 ? -10.005 3.328 -5.715 1.00 82.50 119 ALA A CA 1
ATOM 937 C C . ALA A 1 119 ? -9.291 2.600 -6.867 1.00 82.50 119 ALA A C 1
ATOM 939 O O . ALA A 1 119 ? -8.460 1.724 -6.627 1.00 82.50 119 ALA A O 1
ATOM 940 N N . ALA A 1 120 ? -9.592 2.964 -8.116 1.00 83.06 120 ALA A N 1
ATOM 941 C CA . ALA A 1 120 ? -8.899 2.425 -9.281 1.00 83.06 120 ALA A CA 1
ATOM 942 C C . ALA A 1 120 ? -7.433 2.887 -9.345 1.00 83.06 120 ALA A C 1
ATOM 944 O O . ALA A 1 120 ? -6.572 2.077 -9.685 1.00 83.06 120 ALA A O 1
ATOM 945 N N . LEU A 1 121 ? -7.145 4.144 -8.981 1.00 87.31 121 LEU A N 1
ATOM 946 C CA . LEU A 1 121 ? -5.774 4.647 -8.841 1.00 87.31 121 LEU A CA 1
ATOM 947 C C . LEU A 1 121 ? -4.998 3.832 -7.795 1.00 87.31 121 LEU A C 1
ATOM 949 O O . LEU A 1 121 ? -3.887 3.381 -8.077 1.00 87.31 121 LEU A O 1
ATOM 953 N N . ASP A 1 122 ? -5.583 3.600 -6.616 1.00 89.75 122 ASP A N 1
ATOM 954 C CA . ASP A 1 122 ? -4.910 2.848 -5.553 1.00 89.75 122 ASP A CA 1
ATOM 955 C C . ASP A 1 122 ? -4.656 1.387 -5.936 1.00 89.75 122 ASP A C 1
ATOM 957 O O . ASP A 1 122 ? -3.558 0.862 -5.743 1.00 89.75 122 ASP A O 1
ATOM 961 N N . ALA A 1 123 ? -5.627 0.743 -6.589 1.00 86.94 123 ALA A N 1
ATOM 962 C CA . ALA A 1 123 ? -5.488 -0.632 -7.065 1.00 86.94 123 ALA A CA 1
ATOM 963 C C . ALA A 1 123 ? -4.278 -0.834 -8.003 1.00 86.94 123 ALA A C 1
ATOM 965 O O . ALA A 1 123 ? -3.643 -1.898 -7.982 1.00 86.94 123 ALA A O 1
ATOM 966 N N . MET A 1 124 ? -3.922 0.179 -8.805 1.00 87.06 124 MET A N 1
ATOM 967 C CA . MET A 1 124 ? -2.767 0.113 -9.709 1.00 87.06 124 MET A CA 1
ATOM 968 C C . MET A 1 124 ? -1.454 -0.041 -8.941 1.00 87.06 124 MET A C 1
ATOM 970 O O . MET A 1 124 ? -0.656 -0.920 -9.268 1.00 87.06 124 MET A O 1
ATOM 974 N N . TRP A 1 125 ? -1.228 0.758 -7.896 1.00 90.19 125 TRP A N 1
ATOM 975 C CA . TRP A 1 125 ? 0.026 0.690 -7.143 1.00 90.19 125 TRP A CA 1
ATOM 976 C C . TRP A 1 125 ? -0.002 -0.369 -6.031 1.00 90.19 125 TRP A C 1
ATOM 978 O O . TRP A 1 125 ? 1.039 -0.958 -5.739 1.00 90.19 125 TRP A O 1
ATOM 988 N N . PHE A 1 126 ? -1.175 -0.732 -5.498 1.00 91.94 126 PHE A N 1
ATOM 989 C CA . PHE A 1 126 ? -1.332 -1.916 -4.639 1.00 91.94 126 PHE A CA 1
ATOM 990 C C . PHE A 1 126 ? -0.867 -3.192 -5.352 1.00 91.94 126 PHE A C 1
ATOM 992 O O . PHE A 1 126 ? -0.296 -4.084 -4.726 1.00 91.94 126 PHE A O 1
ATOM 999 N N . THR A 1 127 ? -1.035 -3.271 -6.676 1.00 89.50 127 THR A N 1
ATOM 1000 C CA . THR A 1 127 ? -0.516 -4.393 -7.474 1.00 89.50 127 THR A CA 1
ATOM 1001 C C . THR A 1 127 ? 1.004 -4.535 -7.341 1.00 89.50 127 THR A C 1
ATOM 1003 O O . THR A 1 127 ? 1.503 -5.661 -7.304 1.00 89.50 127 THR A O 1
ATOM 1006 N N . LEU A 1 128 ? 1.745 -3.429 -7.209 1.00 92.56 128 LEU A N 1
ATOM 1007 C CA . LEU A 1 128 ? 3.190 -3.460 -6.953 1.00 92.56 128 LEU A CA 1
ATOM 1008 C C . LEU A 1 128 ? 3.479 -4.040 -5.564 1.00 92.56 128 LEU A C 1
ATOM 1010 O O . LEU A 1 128 ? 4.337 -4.909 -5.429 1.00 92.56 128 LEU A O 1
ATOM 1014 N N . VAL A 1 129 ? 2.717 -3.622 -4.550 1.00 93.06 129 VAL A N 1
ATOM 1015 C CA . VAL A 1 129 ? 2.832 -4.128 -3.171 1.00 93.06 129 VAL A CA 1
ATOM 1016 C C . VAL A 1 129 ? 2.609 -5.640 -3.112 1.00 93.06 129 VAL A C 1
ATOM 1018 O O . VAL A 1 129 ? 3.404 -6.358 -2.504 1.00 93.06 129 VAL A O 1
ATOM 1021 N N . VAL A 1 130 ? 1.588 -6.140 -3.809 1.00 91.19 130 VAL A N 1
ATOM 1022 C CA . VAL A 1 130 ? 1.293 -7.577 -3.881 1.00 91.19 130 VAL A CA 1
ATOM 1023 C C . VAL A 1 130 ? 2.384 -8.331 -4.638 1.00 91.19 130 VAL A C 1
ATOM 1025 O O . VAL A 1 130 ? 2.982 -9.259 -4.096 1.00 91.19 130 VAL A O 1
ATOM 1028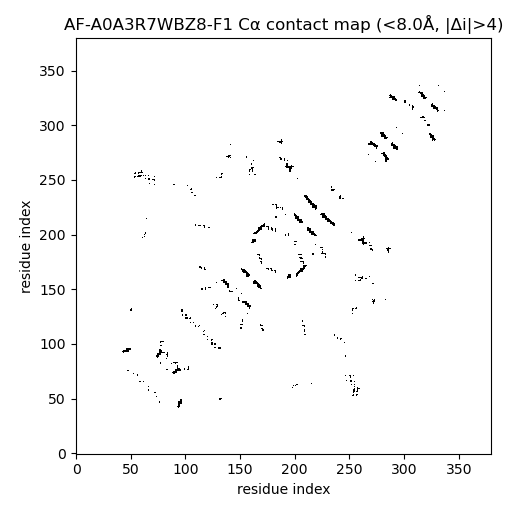 N N . ARG A 1 131 ? 2.660 -7.942 -5.890 1.00 89.56 131 ARG A N 1
ATOM 1029 C CA . ARG A 1 131 ? 3.527 -8.720 -6.788 1.00 89.56 131 ARG A CA 1
ATOM 1030 C C . ARG A 1 131 ? 4.993 -8.686 -6.390 1.00 89.56 131 ARG A C 1
ATOM 1032 O O . ARG A 1 131 ? 5.682 -9.681 -6.575 1.00 89.56 131 ARG A O 1
ATOM 1039 N N . LEU A 1 132 ? 5.458 -7.551 -5.876 1.00 90.94 132 LEU A N 1
ATOM 1040 C CA . LEU A 1 132 ? 6.868 -7.346 -5.568 1.00 90.94 132 LEU A CA 1
ATOM 1041 C C . LEU A 1 132 ? 7.176 -7.464 -4.080 1.00 90.94 132 LEU A C 1
ATOM 1043 O O . LEU A 1 132 ? 8.197 -8.028 -3.705 1.00 90.94 132 LEU A O 1
ATOM 1047 N N . GLY A 1 133 ? 6.292 -6.955 -3.221 1.00 88.56 133 GLY A N 1
ATOM 1048 C CA . GLY A 1 133 ? 6.457 -7.071 -1.772 1.00 88.56 133 GLY A CA 1
ATOM 1049 C C . GLY A 1 133 ? 6.117 -8.464 -1.235 1.00 88.56 133 GLY A C 1
ATOM 1050 O O . GLY A 1 133 ? 6.479 -8.781 -0.095 1.00 88.56 133 GLY A O 1
ATOM 1051 N N . GLY A 1 134 ? 5.413 -9.289 -2.021 1.00 88.88 134 GLY A N 1
ATOM 1052 C CA . GLY A 1 134 ? 4.830 -10.550 -1.558 1.00 88.88 134 GLY A CA 1
ATOM 1053 C C . GLY A 1 134 ? 3.812 -10.320 -0.441 1.00 88.88 134 GLY A C 1
ATOM 1054 O O . GLY A 1 134 ? 3.764 -11.084 0.520 1.00 88.88 134 GLY A O 1
ATOM 1055 N N . CYS A 1 135 ? 3.087 -9.202 -0.512 1.00 92.75 135 CYS A N 1
ATOM 1056 C CA . CYS A 1 135 ? 2.161 -8.775 0.526 1.00 92.75 135 CYS A CA 1
ATOM 1057 C C . CYS A 1 135 ? 0.718 -9.164 0.188 1.00 92.75 135 CYS A C 1
ATOM 1059 O O . CYS A 1 135 ? 0.307 -9.138 -0.971 1.00 92.75 135 CYS A O 1
ATOM 1061 N N . ALA A 1 136 ? -0.077 -9.445 1.215 1.00 90.75 136 ALA A N 1
ATOM 1062 C CA . ALA A 1 136 ? -1.526 -9.405 1.133 1.00 90.75 136 ALA A CA 1
ATOM 1063 C C . ALA A 1 136 ? -2.005 -7.963 1.347 1.00 90.75 136 ALA A C 1
ATOM 1065 O O . ALA A 1 136 ? -1.542 -7.272 2.254 1.00 90.75 136 ALA A O 1
ATOM 1066 N N . VAL A 1 137 ? -2.947 -7.514 0.519 1.00 89.94 137 VAL A N 1
ATOM 1067 C CA . VAL A 1 137 ? -3.626 -6.225 0.687 1.00 89.94 137 VAL A CA 1
ATOM 1068 C C . VAL A 1 137 ? -5.037 -6.512 1.169 1.00 89.94 137 VAL A C 1
ATOM 1070 O O . VAL A 1 137 ? -5.831 -7.119 0.448 1.00 89.94 137 VAL A O 1
ATOM 1073 N N . LEU A 1 138 ? -5.335 -6.115 2.403 1.00 84.69 138 LEU A N 1
ATOM 1074 C CA . LEU A 1 138 ? -6.634 -6.340 3.023 1.00 84.69 138 LEU A CA 1
ATOM 1075 C C . LEU A 1 138 ? -7.370 -5.013 3.105 1.00 84.69 138 LEU A C 1
ATOM 1077 O O . LEU A 1 138 ? -6.949 -4.115 3.827 1.00 84.69 138 LEU A O 1
ATOM 1081 N N . GLN A 1 139 ? -8.451 -4.902 2.341 1.00 78.44 139 GLN A N 1
ATOM 1082 C CA . GLN A 1 139 ? -9.298 -3.717 2.338 1.00 78.44 139 GLN A CA 1
ATOM 1083 C C . GLN A 1 139 ? -10.266 -3.742 3.521 1.00 78.44 139 GLN A C 1
ATOM 1085 O O . GLN A 1 139 ? -10.836 -4.794 3.837 1.00 78.44 139 GLN A O 1
ATOM 1090 N N . ASP A 1 140 ? -10.472 -2.583 4.136 1.00 70.31 140 ASP A N 1
ATOM 1091 C CA . ASP A 1 140 ? -11.484 -2.358 5.153 1.00 70.31 140 ASP A CA 1
ATOM 1092 C C . ASP A 1 140 ? -12.875 -2.568 4.532 1.00 70.31 140 ASP A C 1
ATOM 1094 O O . ASP A 1 140 ? -13.269 -1.951 3.539 1.00 70.31 140 ASP A O 1
ATOM 1098 N N . LYS A 1 141 ? -13.615 -3.516 5.105 1.00 62.94 141 LYS A N 1
ATOM 1099 C CA . LYS A 1 141 ? -14.989 -3.857 4.713 1.00 62.94 141 LYS A CA 1
ATOM 1100 C C . LYS A 1 141 ? -15.990 -3.511 5.809 1.00 62.94 141 LYS A C 1
ATOM 1102 O O . LYS A 1 141 ? -17.128 -3.976 5.750 1.00 62.94 141 LYS A O 1
ATOM 1107 N N . THR A 1 142 ? -15.575 -2.775 6.835 1.00 55.78 142 THR A N 1
ATOM 1108 C CA . THR A 1 142 ? -16.442 -2.418 7.950 1.00 55.78 142 THR A CA 1
ATOM 1109 C C . THR A 1 142 ? -17.556 -1.484 7.486 1.00 55.78 142 THR A C 1
ATOM 1111 O O . THR A 1 142 ? -17.381 -0.577 6.676 1.00 55.78 142 THR A O 1
ATOM 1114 N N . HIS A 1 143 ? -18.759 -1.724 8.002 1.00 48.75 143 HIS A N 1
ATOM 1115 C CA . HIS A 1 143 ? -19.960 -0.938 7.707 1.00 48.75 143 HIS A CA 1
ATOM 1116 C C . HIS A 1 143 ? -20.020 0.387 8.506 1.00 48.75 143 HIS A C 1
ATOM 1118 O O . HIS A 1 143 ? -21.068 1.032 8.572 1.00 48.75 143 HIS A O 1
ATOM 1124 N N . GLY A 1 144 ? -18.917 0.783 9.152 1.00 43.81 144 GLY A N 1
ATOM 1125 C CA . GLY A 1 144 ? -18.847 1.875 10.120 1.00 43.81 144 GLY A CA 1
ATOM 1126 C C . GLY A 1 144 ? -18.713 3.258 9.482 1.00 43.81 144 GLY A C 1
ATOM 1127 O O . GLY A 1 144 ? -17.622 3.702 9.161 1.00 43.81 144 GLY A O 1
ATOM 1128 N N . ALA A 1 145 ? -19.849 3.941 9.330 1.00 37.31 145 ALA A N 1
ATOM 1129 C CA . ALA A 1 145 ? -20.022 5.397 9.384 1.00 37.31 145 ALA A CA 1
ATOM 1130 C C . ALA A 1 145 ? -18.903 6.304 8.811 1.00 37.31 145 ALA A C 1
ATOM 1132 O O . ALA A 1 145 ? -18.346 7.125 9.530 1.00 37.31 145 ALA A O 1
ATOM 1133 N N . SER A 1 146 ? -18.670 6.285 7.495 1.00 39.84 146 SER A N 1
ATOM 1134 C CA . SER A 1 146 ? -18.373 7.551 6.786 1.00 39.84 146 SER A CA 1
ATOM 1135 C C . SER A 1 146 ? -18.655 7.548 5.279 1.00 39.84 146 SER A C 1
ATOM 1137 O O . SER A 1 146 ? -18.676 8.622 4.680 1.00 39.84 146 SER A O 1
ATOM 1139 N N . SER A 1 147 ? -18.918 6.406 4.626 1.00 38.25 147 SER A N 1
ATOM 1140 C CA . SER A 1 147 ? -19.360 6.330 3.218 1.00 38.25 147 SER A CA 1
ATOM 1141 C C . SER A 1 147 ? -19.933 4.953 2.858 1.00 38.25 147 SER A C 1
ATOM 1143 O O . SER A 1 147 ? -19.805 4.005 3.625 1.00 38.25 147 SER A O 1
ATOM 1145 N N . ARG A 1 148 ? -20.584 4.852 1.687 1.00 40.41 148 ARG A N 1
ATOM 1146 C CA . ARG A 1 148 ? -21.210 3.628 1.148 1.00 40.41 148 ARG A CA 1
ATOM 1147 C C . ARG A 1 148 ? -20.298 2.387 1.297 1.00 40.41 148 ARG A C 1
ATOM 1149 O O . ARG A 1 148 ? -19.154 2.451 0.836 1.00 40.41 148 ARG A O 1
ATOM 1156 N N . PRO A 1 149 ? -20.806 1.264 1.847 1.00 42.44 149 PRO A N 1
ATOM 1157 C CA . PRO A 1 149 ? -20.069 0.004 1.942 1.00 42.44 149 PRO A CA 1
ATOM 1158 C C . PRO A 1 149 ? -19.441 -0.393 0.598 1.00 42.44 149 PRO A C 1
ATOM 1160 O O . PRO A 1 149 ? -20.117 -0.364 -0.430 1.00 42.44 149 PRO A O 1
ATOM 1163 N N . GLY A 1 150 ? -18.154 -0.753 0.607 1.00 46.75 150 GLY A N 1
ATOM 1164 C CA . GLY A 1 150 ? -17.465 -1.344 -0.548 1.00 46.75 150 GLY A CA 1
ATOM 1165 C C . GLY A 1 150 ? -16.949 -0.375 -1.619 1.00 46.75 150 GLY A C 1
ATOM 1166 O O . GLY A 1 150 ? -16.599 -0.827 -2.704 1.00 46.75 150 GLY A O 1
ATOM 1167 N N . THR A 1 151 ? -16.901 0.938 -1.352 1.00 47.91 151 THR A N 1
ATOM 1168 C CA . THR A 1 151 ? -16.483 1.944 -2.358 1.00 47.91 151 THR A CA 1
ATOM 1169 C C . THR A 1 151 ? -15.209 2.726 -2.030 1.00 47.91 151 THR A C 1
ATOM 1171 O O . THR A 1 151 ? -14.811 3.567 -2.836 1.00 47.91 151 THR A O 1
ATOM 1174 N N . ARG A 1 152 ? -14.547 2.462 -0.893 1.00 62.03 152 ARG A N 1
ATOM 1175 C CA . ARG A 1 152 ? -13.253 3.075 -0.545 1.00 62.03 152 ARG A CA 1
ATOM 1176 C C . ARG A 1 152 ? -12.187 1.997 -0.316 1.00 62.03 152 ARG A C 1
ATOM 1178 O O . ARG A 1 152 ? -12.509 0.989 0.304 1.00 62.03 152 ARG A O 1
ATOM 1185 N N . PRO A 1 153 ? -10.963 2.175 -0.838 1.00 64.12 153 PRO A N 1
ATOM 1186 C CA . PRO A 1 153 ? -9.893 1.183 -0.803 1.00 64.12 153 PRO A CA 1
ATOM 1187 C C . PRO A 1 153 ? -9.042 1.280 0.472 1.00 64.12 153 PRO A C 1
ATOM 1189 O O . PRO A 1 153 ? -7.871 0.908 0.404 1.00 64.12 153 PRO A O 1
ATOM 1192 N N . ASP A 1 154 ? -9.582 1.799 1.587 1.00 84.56 154 ASP A N 1
ATOM 1193 C CA . ASP A 1 154 ? -8.861 1.835 2.866 1.00 84.56 154 ASP A CA 1
ATOM 1194 C C . ASP A 1 154 ? -8.301 0.433 3.104 1.00 84.56 154 ASP A C 1
ATOM 1196 O O . ASP A 1 154 ? -9.017 -0.560 2.956 1.00 84.56 154 ASP A O 1
ATOM 1200 N N . ALA A 1 155 ? -6.998 0.326 3.315 1.00 88.56 155 ALA A N 1
ATOM 1201 C CA . ALA A 1 155 ? -6.322 -0.955 3.223 1.00 88.56 155 ALA A CA 1
ATOM 1202 C C . ALA A 1 155 ? -5.150 -1.035 4.172 1.00 88.56 155 ALA A C 1
ATOM 1204 O O . ALA A 1 155 ? -4.442 -0.061 4.398 1.00 88.56 155 ALA A O 1
ATOM 1205 N N . ILE A 1 156 ? -4.882 -2.244 4.638 1.00 91.12 156 ILE A N 1
ATOM 1206 C CA . ILE A 1 156 ? -3.619 -2.570 5.275 1.00 91.12 156 ILE A CA 1
ATOM 1207 C C . ILE A 1 156 ? -2.801 -3.502 4.387 1.00 91.12 156 ILE A C 1
ATOM 1209 O O . ILE A 1 156 ? -3.341 -4.313 3.626 1.00 91.12 156 ILE A O 1
ATOM 1213 N N . PHE A 1 157 ? -1.482 -3.396 4.501 1.00 94.50 157 PHE A N 1
ATOM 1214 C CA . PHE A 1 157 ? -0.530 -4.226 3.778 1.00 94.50 157 PHE A CA 1
ATOM 1215 C C . PHE A 1 157 ? 0.143 -5.171 4.757 1.00 94.50 157 PHE A C 1
ATOM 1217 O O . PHE A 1 157 ? 0.805 -4.737 5.703 1.00 94.50 157 PHE A O 1
ATOM 1224 N N . LEU A 1 158 ? -0.029 -6.466 4.520 1.00 92.12 158 LEU A N 1
ATOM 1225 C CA . LEU A 1 158 ? 0.539 -7.521 5.341 1.00 92.12 158 LEU A CA 1
ATOM 1226 C C . LEU A 1 158 ? 1.611 -8.271 4.568 1.00 92.12 158 LEU A C 1
ATOM 1228 O O . LEU A 1 158 ? 1.339 -8.812 3.500 1.00 92.12 158 LEU A O 1
ATOM 1232 N N . LYS A 1 159 ? 2.814 -8.370 5.124 1.00 91.75 159 LYS A N 1
ATOM 1233 C CA . LYS A 1 159 ? 3.834 -9.303 4.648 1.00 91.75 159 LYS A CA 1
ATOM 1234 C C . LYS A 1 159 ? 3.847 -10.506 5.577 1.00 91.75 159 LYS A C 1
ATOM 1236 O O . LYS A 1 159 ? 4.362 -10.409 6.688 1.00 91.75 159 LYS A O 1
ATOM 1241 N N . HIS A 1 160 ? 3.292 -11.627 5.117 1.00 85.38 160 HIS A N 1
ATOM 1242 C CA . HIS A 1 160 ? 2.947 -12.754 5.991 1.00 85.38 160 HIS A CA 1
ATOM 1243 C C . HIS A 1 160 ? 2.055 -12.257 7.144 1.00 85.38 160 HIS A C 1
ATOM 1245 O O . HIS A 1 160 ? 0.974 -11.742 6.873 1.00 85.38 160 HIS A O 1
ATOM 1251 N N . ASP A 1 161 ? 2.542 -12.308 8.385 1.00 82.12 161 ASP A N 1
ATOM 1252 C CA . ASP A 1 161 ? 1.823 -11.870 9.586 1.00 82.12 161 ASP A CA 1
ATOM 1253 C C . ASP A 1 161 ? 2.319 -10.519 10.136 1.00 82.12 161 ASP A C 1
ATOM 1255 O O . ASP A 1 161 ? 2.188 -10.230 11.325 1.00 82.12 161 ASP A O 1
ATOM 1259 N N . VAL A 1 162 ? 2.947 -9.698 9.288 1.00 91.50 162 VAL A N 1
ATOM 1260 C CA . VAL A 1 162 ? 3.505 -8.396 9.676 1.00 91.50 162 VAL A CA 1
ATOM 1261 C C . VAL A 1 162 ? 2.766 -7.271 8.976 1.00 91.50 162 VAL A C 1
ATOM 1263 O O . VAL A 1 162 ? 2.737 -7.218 7.747 1.00 91.50 162 VAL A O 1
ATOM 1266 N N . LEU A 1 163 ? 2.228 -6.336 9.751 1.00 93.12 163 LEU A N 1
ATOM 1267 C CA . LEU A 1 163 ? 1.667 -5.091 9.249 1.00 93.12 163 LEU A CA 1
ATOM 1268 C C . LEU A 1 163 ? 2.800 -4.167 8.801 1.00 93.12 163 LEU A C 1
ATOM 1270 O O . LEU A 1 163 ? 3.528 -3.626 9.626 1.00 93.12 163 LEU A O 1
ATOM 1274 N N . VAL A 1 164 ? 2.953 -4.005 7.487 1.00 95.50 164 VAL A N 1
ATOM 1275 C CA . VAL A 1 164 ? 4.045 -3.235 6.863 1.00 95.50 164 VAL A CA 1
ATOM 1276 C C . VAL A 1 164 ? 3.580 -1.919 6.248 1.00 95.50 164 VAL A C 1
ATOM 1278 O O . VAL A 1 164 ? 4.405 -1.150 5.766 1.00 95.50 164 VAL A O 1
ATOM 1281 N N . GLY A 1 165 ? 2.278 -1.640 6.265 1.00 95.62 165 GLY A N 1
ATOM 1282 C CA . GLY A 1 165 ? 1.752 -0.345 5.865 1.00 95.62 165 GLY A CA 1
ATOM 1283 C C . GLY A 1 165 ? 0.234 -0.262 5.906 1.00 95.62 165 GLY A C 1
ATOM 1284 O O . GLY A 1 165 ? -0.449 -1.270 6.076 1.00 95.62 165 GLY A O 1
ATOM 1285 N N . THR A 1 166 ? -0.287 0.951 5.752 1.00 94.56 166 THR A N 1
ATOM 1286 C CA . THR A 1 166 ? -1.731 1.229 5.737 1.00 94.56 166 THR A CA 1
ATOM 1287 C C . THR A 1 166 ? -2.059 2.368 4.779 1.00 94.56 166 THR A C 1
ATOM 1289 O O . THR A 1 166 ? -1.232 3.247 4.561 1.00 94.56 166 THR A O 1
ATOM 1292 N N . CYS A 1 167 ? -3.258 2.385 4.220 1.00 94.12 167 CYS A N 1
ATOM 1293 C CA . CYS A 1 167 ? -3.723 3.385 3.274 1.00 94.12 167 CYS A CA 1
ATOM 1294 C C . CYS A 1 167 ? -5.138 3.836 3.638 1.00 94.12 167 CYS A C 1
ATOM 1296 O O . CYS A 1 167 ? -5.994 3.003 3.915 1.00 94.12 167 CYS A O 1
ATOM 1298 N N . GLU A 1 168 ? -5.363 5.146 3.616 1.00 92.06 168 GLU A N 1
ATOM 1299 C CA . GLU A 1 168 ? -6.644 5.803 3.868 1.00 92.06 168 GLU A CA 1
ATOM 1300 C C . GLU A 1 168 ? -6.990 6.695 2.688 1.00 92.06 168 GLU A C 1
ATOM 1302 O O . GLU A 1 168 ? -6.178 7.512 2.250 1.00 92.06 168 GLU A O 1
ATOM 1307 N N . THR A 1 169 ? -8.201 6.555 2.159 1.00 88.88 169 THR A N 1
ATOM 1308 C CA . THR A 1 169 ? -8.529 7.142 0.861 1.00 88.88 169 THR A CA 1
ATOM 1309 C C . THR A 1 169 ? -9.797 7.967 0.902 1.00 88.88 169 THR A C 1
ATOM 1311 O O . THR A 1 169 ? -10.865 7.519 1.329 1.00 88.88 169 THR A O 1
ATOM 1314 N N . LYS A 1 170 ? -9.715 9.189 0.374 1.00 88.25 170 LYS A N 1
ATOM 1315 C CA . LYS A 1 170 ? -10.862 10.081 0.187 1.00 88.25 170 LYS A CA 1
ATOM 1316 C C . LYS A 1 170 ? -10.998 10.455 -1.280 1.00 88.25 170 LYS A C 1
ATOM 1318 O O . LYS A 1 170 ? -10.033 10.517 -2.021 1.00 88.25 170 LYS A O 1
ATOM 1323 N N . ALA A 1 171 ? -12.220 10.728 -1.718 1.00 86.12 171 ALA A N 1
ATOM 1324 C CA . ALA A 1 171 ? -12.451 11.119 -3.105 1.00 86.12 171 ALA A CA 1
ATOM 1325 C C . ALA A 1 171 ? -11.866 12.513 -3.405 1.00 86.12 171 ALA A C 1
ATOM 1327 O O . ALA A 1 171 ? -11.256 12.724 -4.448 1.00 86.12 171 ALA A O 1
ATOM 1328 N N . TYR A 1 172 ? -12.025 13.457 -2.473 1.00 85.88 172 TYR A N 1
ATOM 1329 C CA . TYR A 1 172 ? -11.708 14.866 -2.687 1.00 85.88 172 TYR A CA 1
ATOM 1330 C C . TYR A 1 172 ? -10.452 15.307 -1.938 1.00 85.88 172 TYR A C 1
ATOM 1332 O O . TYR A 1 172 ? -10.251 14.957 -0.778 1.00 85.88 172 TYR A O 1
ATOM 1340 N N . GLN A 1 173 ? -9.668 16.188 -2.566 1.00 88.00 173 GLN A N 1
ATOM 1341 C CA . GLN A 1 173 ? -8.465 16.781 -1.969 1.00 88.00 173 GLN A CA 1
ATOM 1342 C C . GLN A 1 173 ? -8.729 17.479 -0.629 1.00 88.00 173 GLN A C 1
ATOM 1344 O O . GLN A 1 173 ? -7.921 17.378 0.287 1.00 88.00 173 GLN A O 1
ATOM 1349 N N . LYS A 1 174 ? -9.865 18.174 -0.490 1.00 88.81 174 LYS A N 1
ATOM 1350 C CA . LYS A 1 174 ? -10.232 18.868 0.757 1.00 88.81 174 LYS A CA 1
ATOM 1351 C C . LYS A 1 174 ? -10.394 17.920 1.952 1.00 88.81 174 LYS A C 1
ATOM 1353 O O . LYS A 1 174 ? -10.234 18.352 3.087 1.00 88.81 174 LYS A O 1
ATOM 1358 N N . ASP A 1 175 ? -10.685 16.647 1.686 1.00 89.31 175 ASP A N 1
ATOM 1359 C CA . ASP A 1 175 ? -10.881 15.619 2.706 1.00 89.31 175 ASP A CA 1
ATOM 1360 C C . ASP A 1 175 ? -9.570 14.875 3.013 1.00 89.31 175 ASP A C 1
ATOM 1362 O O . ASP A 1 175 ? -9.546 14.009 3.881 1.00 89.31 175 ASP A O 1
ATOM 1366 N N . LEU A 1 176 ? -8.457 15.208 2.348 1.00 89.81 176 LEU A N 1
ATOM 1367 C CA . LEU A 1 176 ? -7.172 14.541 2.566 1.00 89.81 176 LEU A CA 1
ATOM 1368 C C . LEU A 1 176 ? -6.698 14.675 4.020 1.00 89.81 176 LEU A C 1
ATOM 1370 O O . LEU A 1 176 ? -6.184 13.721 4.590 1.00 89.81 176 LEU A O 1
ATOM 1374 N N . CYS A 1 177 ? -6.978 15.810 4.670 1.00 91.06 177 CYS A N 1
ATOM 1375 C CA . CYS A 1 177 ? -6.699 15.990 6.096 1.00 91.06 177 CYS A CA 1
ATOM 1376 C C . CYS A 1 177 ? -7.505 15.033 6.992 1.00 91.06 177 CYS A C 1
ATOM 1378 O O . CYS A 1 177 ? -7.042 14.684 8.076 1.00 91.06 177 CYS A O 1
ATOM 1380 N N . ILE A 1 178 ? -8.688 14.597 6.545 1.00 91.06 178 ILE A N 1
ATOM 1381 C CA . ILE A 1 178 ? -9.507 13.598 7.233 1.00 91.06 178 ILE A CA 1
ATOM 1382 C C . ILE A 1 178 ? -8.865 12.219 7.062 1.00 91.06 178 ILE A C 1
ATOM 1384 O O . ILE A 1 178 ? -8.670 11.537 8.061 1.00 91.06 178 ILE A O 1
ATOM 1388 N N . ALA A 1 179 ? -8.460 11.839 5.841 1.00 90.94 179 ALA A N 1
ATOM 1389 C CA . ALA A 1 179 ? -7.704 10.595 5.625 1.00 90.94 179 ALA A CA 1
ATOM 1390 C C . ALA A 1 179 ? -6.442 10.543 6.496 1.00 90.94 179 ALA A C 1
ATOM 1392 O O . ALA A 1 179 ? -6.207 9.553 7.180 1.00 90.94 179 ALA A O 1
ATOM 1393 N N . THR A 1 180 ? -5.673 11.633 6.542 1.00 93.69 180 THR A N 1
ATOM 1394 C CA . THR A 1 180 ? -4.455 11.707 7.356 1.00 93.69 180 THR A CA 1
ATOM 1395 C C . THR A 1 180 ? -4.729 11.507 8.849 1.00 93.69 180 THR A C 1
ATOM 1397 O O . THR A 1 180 ? -3.962 10.818 9.515 1.00 93.69 180 THR A O 1
ATOM 1400 N N . LYS A 1 181 ? -5.825 12.059 9.388 1.00 92.38 181 LYS A N 1
ATOM 1401 C CA . LYS A 1 181 ? -6.227 11.816 10.785 1.00 92.38 181 LYS A CA 1
ATOM 1402 C C . LYS A 1 181 ? -6.635 10.363 11.016 1.00 92.38 181 LYS A C 1
ATOM 1404 O O . LYS A 1 181 ? -6.190 9.751 11.986 1.00 92.38 181 LYS A O 1
ATOM 1409 N N . GLU A 1 182 ? -7.433 9.806 10.109 1.00 91.19 182 GLU A N 1
ATOM 1410 C CA . GLU A 1 182 ? -7.944 8.437 10.212 1.00 91.19 182 GLU A CA 1
ATOM 1411 C C . GLU A 1 182 ? -6.823 7.384 10.236 1.00 91.19 182 GLU A C 1
ATOM 1413 O O . GLU A 1 182 ? -6.960 6.395 10.956 1.00 91.19 182 GLU A O 1
ATOM 1418 N N . LEU A 1 183 ? -5.675 7.643 9.589 1.00 92.06 183 LEU A N 1
ATOM 1419 C CA . LEU A 1 183 ? -4.492 6.767 9.650 1.00 92.06 183 LEU A CA 1
ATOM 1420 C C . LEU A 1 183 ? -4.036 6.463 11.088 1.00 92.06 183 LEU A C 1
ATOM 1422 O O . LEU A 1 183 ? -3.571 5.357 11.358 1.00 92.06 183 LEU A O 1
ATOM 1426 N N . ALA A 1 184 ? -4.138 7.433 12.002 1.00 92.38 184 ALA A N 1
ATOM 1427 C CA . ALA A 1 184 ? -3.822 7.244 13.419 1.00 92.38 184 ALA A CA 1
ATOM 1428 C C . ALA A 1 184 ? -5.071 6.956 14.261 1.00 92.38 184 ALA A C 1
ATOM 1430 O O . ALA A 1 184 ? -5.016 6.157 15.195 1.00 92.38 184 ALA A O 1
ATOM 1431 N N . GLU A 1 185 ? -6.196 7.605 13.959 1.00 89.06 185 GLU A N 1
ATOM 1432 C CA . GLU A 1 185 ? -7.405 7.509 14.775 1.00 89.06 185 GLU A CA 1
ATOM 1433 C C . GLU A 1 185 ? -8.076 6.140 14.708 1.00 89.06 185 GLU A C 1
ATOM 1435 O O . GLU A 1 185 ? -8.649 5.748 15.719 1.00 89.06 185 GLU A O 1
ATOM 1440 N N . LYS A 1 186 ? -7.981 5.405 13.592 1.00 85.62 186 LYS A N 1
ATOM 1441 C CA . LYS A 1 186 ? -8.560 4.056 13.462 1.00 85.62 186 LYS A CA 1
ATOM 1442 C C . LYS A 1 186 ? -7.661 2.937 13.999 1.00 85.62 186 LYS A C 1
ATOM 1444 O O . LYS A 1 186 ? -8.114 1.801 14.153 1.00 85.62 186 LYS A O 1
ATOM 1449 N N . MET A 1 187 ? -6.389 3.226 14.278 1.00 86.56 187 MET A N 1
ATOM 1450 C CA . MET A 1 187 ? -5.462 2.219 14.789 1.00 86.56 187 MET A CA 1
ATOM 1451 C C . MET A 1 187 ? -5.823 1.825 16.216 1.00 86.56 187 MET A C 1
ATOM 1453 O O . MET A 1 187 ? -5.980 2.674 17.093 1.00 86.56 187 MET A O 1
ATOM 1457 N N . ALA A 1 188 ? -5.926 0.518 16.447 1.00 81.19 188 ALA A N 1
ATOM 1458 C CA . ALA A 1 188 ? -6.119 -0.012 17.785 1.00 81.19 188 ALA A CA 1
ATOM 1459 C C . ALA A 1 188 ? -4.878 0.204 18.652 1.00 81.19 188 ALA A C 1
ATOM 1461 O O . ALA A 1 188 ? -3.759 0.089 18.157 1.00 81.19 188 ALA A O 1
ATOM 1462 N N . ASP A 1 189 ? -5.063 0.461 19.949 1.00 83.50 189 ASP A N 1
ATOM 1463 C CA . ASP A 1 189 ? -3.976 0.805 20.880 1.00 83.50 189 ASP A CA 1
ATOM 1464 C C . ASP A 1 189 ? -2.797 -0.180 20.796 1.00 83.50 189 ASP A C 1
ATOM 1466 O O . ASP A 1 189 ? -1.642 0.222 20.676 1.00 83.50 189 ASP A O 1
ATOM 1470 N N . ASP A 1 190 ? -3.094 -1.480 20.736 1.00 83.00 190 ASP A N 1
ATOM 1471 C CA . ASP A 1 190 ? -2.103 -2.558 20.662 1.00 83.00 190 ASP A CA 1
ATOM 1472 C C . ASP A 1 190 ? -1.666 -2.935 19.224 1.00 83.00 190 ASP A C 1
ATOM 1474 O O . ASP A 1 190 ? -0.891 -3.876 19.054 1.00 83.00 190 ASP A O 1
ATOM 1478 N N . ALA A 1 191 ? -2.105 -2.228 18.174 1.00 87.25 191 ALA A N 1
ATOM 1479 C CA . ALA A 1 191 ? -1.776 -2.535 16.772 1.00 87.25 191 ALA A CA 1
ATOM 1480 C C . ALA A 1 191 ? -0.263 -2.561 16.473 1.00 87.25 191 ALA A C 1
ATOM 1482 O O . ALA A 1 191 ? 0.188 -3.335 15.630 1.00 87.25 191 ALA A O 1
ATOM 1483 N N . PHE A 1 192 ? 0.553 -1.794 17.200 1.00 91.75 192 PHE A N 1
ATOM 1484 C CA . PHE A 1 192 ? 2.014 -1.778 17.064 1.00 91.75 192 PHE A CA 1
ATOM 1485 C C . PHE A 1 192 ? 2.651 -3.159 17.296 1.00 91.75 192 PHE A C 1
ATOM 1487 O O . PHE A 1 192 ? 3.776 -3.420 16.866 1.00 91.75 192 PHE A O 1
ATOM 1494 N N . ARG A 1 193 ? 1.941 -4.072 17.967 1.00 87.38 193 ARG A N 1
ATOM 1495 C CA . ARG A 1 193 ? 2.382 -5.452 18.183 1.00 87.38 193 ARG A CA 1
ATOM 1496 C C . ARG A 1 193 ? 2.534 -6.231 16.8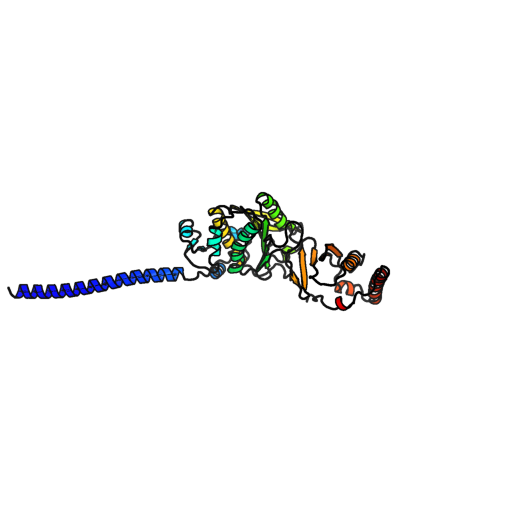81 1.00 87.38 193 ARG A C 1
ATOM 1498 O O . ARG A 1 193 ? 3.389 -7.106 16.816 1.00 87.38 193 ARG A O 1
ATOM 1505 N N . VAL A 1 194 ? 1.772 -5.896 15.840 1.00 89.62 194 VAL A N 1
ATOM 1506 C CA . VAL A 1 194 ? 1.904 -6.530 14.519 1.00 89.62 194 VAL A CA 1
ATOM 1507 C C . VAL A 1 194 ? 2.839 -5.772 13.572 1.00 89.62 194 VAL A C 1
ATOM 1509 O O . VAL A 1 194 ? 3.031 -6.207 12.441 1.00 89.62 194 VAL A O 1
ATOM 1512 N N . PHE A 1 195 ? 3.454 -4.666 14.010 1.00 94.19 195 PHE A N 1
ATOM 1513 C CA . PHE A 1 195 ? 4.478 -3.957 13.228 1.00 94.19 195 PHE A CA 1
ATOM 1514 C C . PHE A 1 195 ? 5.759 -4.795 13.114 1.00 94.19 195 PHE A C 1
ATOM 1516 O O . PHE A 1 195 ? 5.929 -5.748 13.885 1.00 94.19 195 PHE A O 1
ATOM 1523 N N . PRO A 1 196 ? 6.683 -4.454 12.195 1.00 94.69 196 PRO A N 1
ATOM 1524 C CA . PRO A 1 196 ? 7.954 -5.149 12.077 1.00 94.69 196 PRO A CA 1
ATOM 1525 C C . PRO A 1 196 ? 8.724 -5.189 13.396 1.00 94.69 196 PRO A C 1
ATOM 1527 O O . PRO A 1 196 ? 8.721 -4.235 14.175 1.00 94.69 196 PRO A O 1
ATOM 1530 N N . LYS A 1 197 ? 9.396 -6.315 13.639 1.00 91.56 197 LYS A N 1
ATOM 1531 C CA . LYS A 1 197 ? 10.147 -6.556 14.869 1.00 91.56 197 LYS A CA 1
ATOM 1532 C C . LYS A 1 197 ? 11.155 -5.434 15.135 1.00 91.56 197 LYS A C 1
ATOM 1534 O O . LYS A 1 197 ? 11.989 -5.133 14.290 1.00 91.56 197 LYS A O 1
ATOM 1539 N N . GLY A 1 198 ? 11.109 -4.881 16.344 1.00 89.88 198 GLY A N 1
ATOM 1540 C CA . GLY A 1 198 ? 11.999 -3.812 16.796 1.00 89.88 198 GLY A CA 1
ATOM 1541 C C . GLY A 1 198 ? 11.591 -2.414 16.329 1.00 89.88 198 GLY A C 1
ATOM 1542 O O . GLY A 1 198 ? 12.242 -1.453 16.724 1.00 89.88 198 GLY A O 1
ATOM 1543 N N . MET A 1 199 ? 10.519 -2.288 15.543 1.00 91.56 199 MET A N 1
ATOM 1544 C CA . MET A 1 199 ? 10.069 -1.017 14.981 1.00 91.56 199 MET A CA 1
ATOM 1545 C C . MET A 1 199 ? 8.755 -0.575 15.622 1.00 91.56 199 MET A C 1
ATOM 1547 O O . MET A 1 199 ? 7.883 -1.386 15.945 1.00 91.56 199 MET A O 1
ATOM 1551 N N . THR A 1 200 ? 8.601 0.737 15.786 1.00 92.56 200 THR A N 1
ATOM 1552 C CA . THR A 1 200 ? 7.365 1.371 16.280 1.00 92.56 200 THR A CA 1
ATOM 1553 C C . THR A 1 200 ? 6.674 2.204 15.211 1.00 92.56 200 THR A C 1
ATOM 1555 O O . THR A 1 200 ? 5.680 2.868 15.503 1.00 92.56 200 THR A O 1
ATOM 1558 N N . SER A 1 201 ? 7.176 2.178 13.975 1.00 94.69 201 SER A N 1
ATOM 1559 C CA . SER A 1 201 ? 6.600 2.940 12.879 1.00 94.69 201 SER A CA 1
ATOM 1560 C C . SER A 1 201 ? 6.552 2.170 11.567 1.00 94.69 201 SER A C 1
ATOM 1562 O O . SER A 1 201 ? 7.374 1.290 11.317 1.00 94.69 201 SER A O 1
ATOM 1564 N N . ILE A 1 202 ? 5.567 2.509 10.739 1.00 96.25 202 ILE A N 1
ATOM 1565 C CA . ILE A 1 202 ? 5.348 1.934 9.408 1.00 96.25 202 ILE A CA 1
ATOM 1566 C C . ILE A 1 202 ? 4.985 3.042 8.407 1.00 96.25 202 ILE A C 1
ATOM 1568 O O . ILE A 1 202 ? 4.510 4.112 8.816 1.00 96.25 202 ILE A O 1
ATOM 1572 N N . PRO A 1 203 ? 5.197 2.822 7.097 1.00 97.38 203 PRO A N 1
ATOM 1573 C CA . PRO A 1 203 ? 4.706 3.732 6.075 1.00 97.38 203 PRO A CA 1
ATOM 1574 C C . PRO A 1 203 ? 3.174 3.722 6.025 1.00 97.38 203 PRO A C 1
ATOM 1576 O O . PRO A 1 203 ? 2.520 2.690 6.186 1.00 97.38 203 PRO A O 1
ATOM 1579 N N . ALA A 1 204 ? 2.605 4.893 5.786 1.00 97.06 204 ALA A N 1
ATOM 1580 C CA . ALA A 1 204 ? 1.171 5.107 5.751 1.00 97.06 204 ALA A CA 1
ATOM 1581 C C . ALA A 1 204 ? 0.820 6.063 4.606 1.00 97.06 204 ALA A C 1
ATOM 1583 O O . ALA A 1 204 ? 1.541 7.032 4.386 1.00 97.06 204 ALA A O 1
ATOM 1584 N N . TRP A 1 205 ? -0.255 5.806 3.865 1.00 97.25 205 TRP A N 1
ATOM 1585 C CA . TRP A 1 205 ? -0.631 6.609 2.699 1.00 97.25 205 TRP A CA 1
ATOM 1586 C C . TRP A 1 205 ? -1.999 7.249 2.881 1.00 97.25 205 TRP A C 1
ATOM 1588 O O . TRP A 1 205 ? -2.954 6.564 3.228 1.00 97.25 205 TRP A O 1
ATOM 1598 N N . ALA A 1 206 ? -2.097 8.545 2.601 1.00 95.50 206 ALA A N 1
ATOM 1599 C CA . ALA A 1 206 ? -3.371 9.232 2.448 1.00 95.50 206 ALA A CA 1
ATOM 1600 C C . ALA A 1 206 ? -3.563 9.576 0.966 1.00 95.50 206 ALA A C 1
ATOM 1602 O O . ALA A 1 206 ? -2.731 10.280 0.390 1.00 95.50 206 ALA A O 1
ATOM 1603 N N . THR A 1 207 ? -4.636 9.084 0.348 1.00 93.69 207 THR A N 1
ATOM 1604 C CA . THR A 1 207 ? -4.888 9.270 -1.090 1.00 93.69 207 THR A CA 1
ATOM 1605 C C . THR A 1 207 ? -6.118 10.147 -1.339 1.00 93.69 207 THR A C 1
ATOM 1607 O O . THR A 1 207 ? -7.145 10.033 -0.664 1.00 93.69 207 THR A O 1
ATOM 1610 N N . SER A 1 208 ? -6.023 11.015 -2.350 1.00 91.19 208 SER A N 1
ATOM 1611 C CA . SER A 1 208 ? -7.130 11.745 -2.967 1.00 91.19 208 SER A CA 1
ATOM 1612 C C . SER A 1 208 ? -7.124 11.603 -4.493 1.00 91.19 208 SER A C 1
ATOM 1614 O O . SER A 1 208 ? -6.212 11.028 -5.083 1.00 91.19 208 SER A O 1
ATOM 1616 N N . SER A 1 209 ? -8.109 12.200 -5.172 1.00 88.56 209 SER A N 1
ATOM 1617 C CA . SER A 1 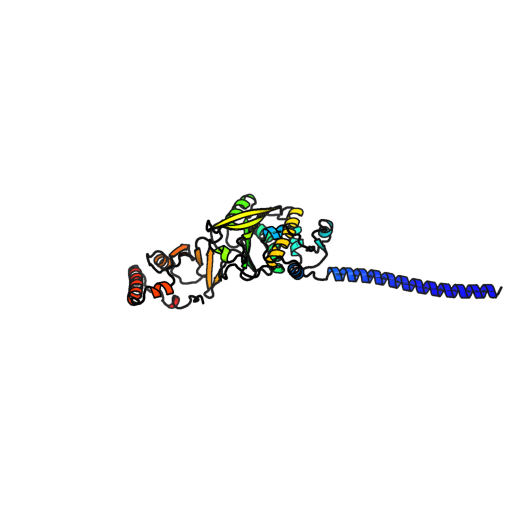209 ? -8.133 12.264 -6.639 1.00 88.56 209 SER A CA 1
ATOM 1618 C C . SER A 1 209 ? -6.965 13.020 -7.283 1.00 88.56 209 SER A C 1
ATOM 1620 O O . SER A 1 209 ? -6.790 12.949 -8.495 1.00 88.56 209 SER A O 1
ATOM 1622 N N . THR A 1 210 ? -6.223 13.819 -6.522 1.00 90.81 210 THR A N 1
ATOM 1623 C CA . THR A 1 210 ? -5.156 14.682 -7.059 1.00 90.81 210 THR A CA 1
ATOM 1624 C C . THR A 1 210 ? -3.839 14.536 -6.320 1.00 90.81 210 THR A C 1
ATOM 1626 O O . THR A 1 210 ? -2.814 14.962 -6.839 1.00 90.81 210 THR A O 1
ATOM 1629 N N . SER A 1 211 ? -3.837 13.930 -5.134 1.00 93.75 211 SER A N 1
ATOM 1630 C CA . SER A 1 211 ? -2.645 13.819 -4.305 1.00 93.75 211 SER A CA 1
ATOM 1631 C C . SER A 1 211 ? -2.525 12.443 -3.673 1.00 93.75 211 SER A C 1
ATOM 1633 O O . SER A 1 211 ? -3.522 11.861 -3.254 1.00 93.75 211 SER A O 1
ATOM 1635 N N . ILE A 1 212 ? -1.292 11.967 -3.541 1.00 96.19 212 ILE A N 1
ATOM 1636 C CA . ILE A 1 212 ? -0.940 10.916 -2.590 1.00 96.19 212 ILE A CA 1
ATOM 1637 C C . ILE A 1 212 ? 0.047 11.515 -1.592 1.00 96.19 212 ILE A C 1
ATOM 1639 O O . ILE A 1 212 ? 1.038 12.135 -1.977 1.00 96.19 212 ILE A O 1
ATOM 1643 N N . GLU A 1 213 ? -0.194 11.317 -0.304 1.00 97.75 213 GLU A N 1
ATOM 1644 C CA . GLU A 1 213 ? 0.731 11.681 0.763 1.00 97.75 213 GLU A CA 1
ATOM 1645 C C . GLU A 1 213 ? 1.304 10.427 1.412 1.00 97.75 213 GLU A C 1
ATOM 1647 O O . GLU A 1 213 ? 0.563 9.550 1.847 1.00 97.75 213 GLU A O 1
ATOM 1652 N N . LEU A 1 214 ? 2.633 10.358 1.502 1.00 98.25 214 LEU A N 1
ATOM 1653 C CA . LEU A 1 214 ? 3.345 9.348 2.273 1.00 98.25 214 LEU A CA 1
ATOM 1654 C C . LEU A 1 214 ? 3.656 9.909 3.661 1.00 98.25 214 LEU A C 1
ATOM 1656 O O . LEU A 1 214 ? 4.359 10.913 3.803 1.00 98.25 214 LEU A O 1
ATOM 1660 N N . HIS A 1 215 ? 3.182 9.203 4.674 1.00 98.12 215 HIS A N 1
ATOM 1661 C CA . HIS A 1 215 ? 3.318 9.496 6.089 1.00 98.12 215 HIS A CA 1
ATOM 1662 C C . HIS A 1 215 ? 4.131 8.417 6.802 1.00 98.12 215 HIS A C 1
ATOM 1664 O O . HIS A 1 215 ? 4.208 7.263 6.380 1.00 98.12 215 HIS A O 1
ATOM 1670 N N . GLN A 1 216 ? 4.710 8.809 7.929 1.00 97.00 216 GLN A N 1
ATOM 1671 C CA . GLN A 1 216 ? 5.164 7.910 8.976 1.00 97.00 216 GLN A CA 1
ATOM 1672 C C . GLN A 1 216 ? 4.077 7.796 10.031 1.00 97.00 216 GLN A C 1
ATOM 1674 O O . GLN A 1 216 ? 3.789 8.781 10.708 1.00 97.00 216 GLN A O 1
ATOM 1679 N N . LEU A 1 217 ? 3.505 6.604 10.174 1.00 97.12 217 LEU A N 1
ATOM 1680 C CA . LEU A 1 217 ? 2.613 6.271 11.274 1.00 97.12 217 LEU A CA 1
ATOM 1681 C C . LEU A 1 217 ? 3.445 5.672 12.407 1.00 97.12 217 LEU A C 1
ATOM 1683 O O . LEU A 1 217 ? 4.019 4.598 12.243 1.00 97.12 217 LEU A O 1
ATOM 1687 N N . SER A 1 218 ? 3.506 6.363 13.542 1.00 96.12 218 SER A N 1
ATOM 1688 C CA . SER A 1 218 ? 4.325 5.991 14.697 1.00 96.12 218 SER A CA 1
ATOM 1689 C C . SER A 1 218 ? 3.468 5.724 15.922 1.00 96.12 218 SER A C 1
ATOM 1691 O O . SER A 1 218 ? 2.621 6.543 16.283 1.00 96.12 218 SER A O 1
ATOM 1693 N N . TYR A 1 219 ? 3.747 4.622 16.608 1.00 95.88 219 TYR A N 1
ATOM 1694 C CA . TYR A 1 219 ? 3.235 4.355 17.944 1.00 95.88 219 TYR A CA 1
ATOM 1695 C C . TYR A 1 219 ? 4.102 5.053 18.997 1.00 95.88 219 TYR A C 1
ATOM 1697 O O . TYR A 1 219 ? 5.331 4.959 18.962 1.00 95.88 219 TYR A O 1
ATOM 1705 N N . LEU A 1 220 ? 3.462 5.739 19.945 1.00 94.06 220 LEU A N 1
ATOM 1706 C CA . LEU A 1 220 ? 4.099 6.411 21.076 1.00 94.06 220 LEU A CA 1
ATOM 1707 C C . LEU A 1 220 ? 3.822 5.625 22.368 1.00 94.06 220 LEU A C 1
ATOM 1709 O O . LEU A 1 220 ? 2.767 5.817 22.978 1.00 94.06 220 LEU A O 1
ATOM 1713 N N . PRO A 1 221 ? 4.762 4.783 22.849 1.00 88.75 221 PRO A N 1
ATOM 1714 C CA . PRO A 1 221 ? 4.514 3.898 23.990 1.00 88.75 221 PRO A CA 1
ATOM 1715 C C . PRO A 1 221 ? 4.115 4.625 25.277 1.00 88.75 221 PRO A C 1
ATOM 1717 O O . PRO A 1 221 ? 3.286 4.123 26.030 1.00 88.75 221 PRO A O 1
ATOM 1720 N N . ALA A 1 222 ? 4.674 5.817 25.519 1.00 89.69 222 ALA A N 1
ATOM 1721 C CA . ALA A 1 222 ? 4.396 6.602 26.722 1.00 89.69 222 ALA A CA 1
ATOM 1722 C C . ALA A 1 222 ? 2.939 7.087 26.794 1.00 89.69 222 ALA A C 1
ATOM 1724 O O . ALA A 1 222 ? 2.358 7.126 27.874 1.00 89.69 222 ALA A O 1
ATOM 1725 N N . ALA A 1 223 ? 2.351 7.436 25.647 1.00 89.56 223 ALA A N 1
ATOM 1726 C CA . ALA A 1 223 ? 0.978 7.924 25.557 1.00 89.56 223 ALA A CA 1
ATOM 1727 C C . ALA A 1 223 ? -0.023 6.824 25.168 1.00 89.56 223 ALA A C 1
ATOM 1729 O O . ALA A 1 223 ? -1.223 7.037 25.304 1.00 89.56 223 ALA A O 1
ATOM 1730 N N . LYS A 1 224 ? 0.457 5.663 24.694 1.00 88.56 224 LYS A N 1
ATOM 1731 C CA . LYS A 1 224 ? -0.350 4.601 24.068 1.00 88.56 224 LYS A CA 1
ATOM 1732 C C . LYS A 1 224 ? -1.212 5.124 22.915 1.00 88.56 224 LYS A C 1
ATOM 1734 O O . LYS A 1 224 ? -2.364 4.741 22.758 1.00 88.56 224 LYS A O 1
ATOM 1739 N N . THR A 1 225 ? -0.654 6.026 22.114 1.00 93.19 225 THR A N 1
ATOM 1740 C CA . THR A 1 225 ? -1.345 6.649 20.979 1.00 93.19 225 THR A CA 1
ATOM 1741 C C . THR A 1 225 ? -0.523 6.544 19.703 1.00 93.19 225 THR A C 1
ATOM 1743 O O . THR A 1 225 ? 0.686 6.302 19.735 1.00 93.19 225 THR A O 1
ATOM 1746 N N . TYR A 1 226 ? -1.190 6.747 18.569 1.00 95.19 226 TYR A N 1
ATOM 1747 C CA . TYR A 1 226 ? -0.557 6.832 17.259 1.00 95.19 226 TYR A CA 1
ATOM 1748 C C . TYR A 1 226 ? -0.469 8.283 16.803 1.00 95.19 226 TYR A C 1
ATOM 1750 O O . TYR A 1 226 ? -1.350 9.095 17.087 1.00 95.19 226 TYR A O 1
ATOM 1758 N N . THR A 1 227 ? 0.592 8.602 16.069 1.00 96.00 227 THR A N 1
ATOM 1759 C CA . THR A 1 227 ? 0.756 9.894 15.400 1.00 96.00 227 THR A CA 1
ATOM 1760 C C . THR A 1 227 ? 1.207 9.693 13.961 1.00 96.00 227 THR A C 1
ATOM 1762 O O . THR A 1 227 ? 1.878 8.713 13.640 1.00 96.00 227 THR A O 1
ATOM 1765 N N . THR A 1 228 ? 0.843 10.631 13.091 1.00 96.88 228 THR A N 1
ATOM 1766 C CA . THR A 1 228 ? 1.282 10.663 11.693 1.00 96.88 228 THR A CA 1
ATOM 1767 C C . THR A 1 228 ? 2.216 11.838 11.453 1.00 96.88 228 THR A C 1
ATOM 1769 O O . THR A 1 228 ? 1.925 12.960 11.865 1.00 96.88 228 THR A O 1
ATOM 1772 N N . THR A 1 229 ? 3.316 11.608 10.742 1.00 96.94 229 THR A N 1
ATOM 1773 C CA . THR A 1 229 ? 4.214 12.666 10.257 1.00 96.94 229 THR A CA 1
ATOM 1774 C C . THR A 1 229 ? 4.303 12.611 8.739 1.00 96.94 229 THR A C 1
ATOM 1776 O O . THR A 1 229 ? 4.745 11.599 8.196 1.00 96.94 229 THR A O 1
ATOM 1779 N N . LEU A 1 230 ? 3.947 13.700 8.053 1.00 97.50 230 LEU A N 1
ATOM 1780 C CA . LEU A 1 230 ? 4.083 13.797 6.599 1.00 97.50 230 LEU A CA 1
ATOM 1781 C C . LEU A 1 230 ? 5.560 13.702 6.196 1.00 97.50 230 LEU A C 1
ATOM 1783 O O . LEU A 1 230 ? 6.401 14.447 6.701 1.00 97.50 230 LEU A O 1
ATOM 1787 N N . LEU A 1 231 ? 5.874 12.793 5.273 1.00 97.19 231 LEU A N 1
ATOM 1788 C CA . LEU A 1 231 ? 7.218 12.634 4.716 1.00 97.19 231 LEU A CA 1
ATOM 1789 C C . LEU A 1 231 ? 7.319 13.238 3.319 1.00 97.19 231 LEU A C 1
ATOM 1791 O O . LEU A 1 231 ? 8.284 13.944 3.026 1.00 97.19 231 LEU A O 1
ATOM 1795 N N . LYS A 1 232 ? 6.350 12.933 2.450 1.00 97.69 232 LYS A N 1
ATOM 1796 C CA . LYS A 1 232 ? 6.318 13.376 1.051 1.00 97.69 232 LYS A CA 1
ATOM 1797 C C . LYS A 1 232 ? 4.881 13.527 0.562 1.00 97.69 232 LYS A C 1
ATOM 1799 O O . LYS A 1 232 ? 4.000 12.796 0.999 1.00 97.69 232 LYS A O 1
ATOM 1804 N N . CYS A 1 233 ? 4.675 14.439 -0.379 1.00 97.62 233 CYS A N 1
ATOM 1805 C CA . CYS A 1 233 ? 3.406 14.670 -1.061 1.00 97.62 233 CYS A CA 1
ATOM 1806 C C . CYS A 1 233 ? 3.649 14.618 -2.573 1.00 97.62 233 CYS A C 1
ATOM 1808 O O . CYS A 1 233 ? 4.643 15.168 -3.060 1.00 97.62 233 CYS A O 1
ATOM 1810 N N . TYR A 1 234 ? 2.773 13.932 -3.300 1.00 96.81 234 TYR A N 1
ATOM 1811 C CA . TYR A 1 234 ? 2.889 13.703 -4.734 1.00 96.81 234 TYR A CA 1
ATOM 1812 C C . TYR A 1 234 ? 1.617 14.178 -5.425 1.00 96.81 234 TYR A C 1
ATOM 1814 O O . TYR A 1 234 ? 0.539 13.646 -5.174 1.00 96.81 234 TYR A O 1
ATOM 1822 N N . ASP A 1 235 ? 1.755 15.137 -6.337 1.00 94.00 235 ASP A N 1
ATOM 1823 C CA . ASP A 1 235 ? 0.665 15.525 -7.228 1.00 94.00 235 ASP A CA 1
ATOM 1824 C C . ASP A 1 235 ? 0.496 14.461 -8.320 1.00 94.00 235 ASP A C 1
ATOM 1826 O O . ASP A 1 235 ? 1.273 14.388 -9.275 1.00 94.00 235 ASP A O 1
ATOM 1830 N N . VAL A 1 236 ? -0.525 13.621 -8.172 1.00 91.94 236 VAL A N 1
ATOM 1831 C CA . VAL A 1 236 ? -0.803 12.530 -9.112 1.00 91.94 236 VAL A CA 1
ATOM 1832 C C . VAL A 1 236 ? -1.580 12.985 -10.343 1.00 91.94 236 VAL A C 1
ATOM 1834 O O . VAL A 1 236 ? -1.830 12.173 -11.232 1.00 91.94 236 VAL A O 1
ATOM 1837 N N . SER A 1 237 ? -1.925 14.271 -10.459 1.00 89.06 237 SER A N 1
ATOM 1838 C CA . SER A 1 237 ? -2.515 14.819 -11.686 1.00 89.06 237 SER A CA 1
ATOM 1839 C C . SER A 1 237 ? -1.487 14.957 -12.816 1.00 89.06 237 SER A C 1
ATOM 1841 O O . SER A 1 237 ? -1.841 14.857 -13.996 1.00 89.06 237 SER A O 1
ATOM 1843 N N . ASN A 1 238 ? -0.196 15.066 -12.484 1.00 91.19 238 ASN A N 1
ATOM 1844 C CA . ASN A 1 238 ? 0.886 15.226 -13.452 1.00 91.19 238 ASN A CA 1
ATOM 1845 C C . ASN A 1 238 ? 1.860 14.030 -13.490 1.00 91.19 238 ASN A C 1
ATOM 1847 O O . ASN A 1 238 ? 1.979 13.244 -12.550 1.00 91.19 238 ASN A O 1
ATOM 1851 N N . PHE A 1 239 ? 2.570 13.896 -14.614 1.00 92.75 239 PHE A N 1
ATOM 1852 C CA . PHE A 1 239 ? 3.496 12.787 -14.869 1.00 92.75 239 PHE A CA 1
ATOM 1853 C C . PHE A 1 239 ? 4.666 12.731 -13.880 1.00 92.75 239 PHE A C 1
ATOM 1855 O O . PHE A 1 239 ? 5.069 11.645 -13.469 1.00 92.75 239 PHE A O 1
ATOM 1862 N N . ASP A 1 240 ? 5.212 13.884 -13.495 1.00 94.75 240 ASP A N 1
ATOM 1863 C CA . ASP A 1 240 ? 6.410 13.953 -12.656 1.00 94.75 240 ASP A CA 1
ATOM 1864 C C . ASP A 1 240 ? 6.104 13.557 -11.204 1.00 94.75 240 ASP A C 1
ATOM 1866 O O . ASP A 1 240 ? 6.923 12.914 -10.548 1.00 94.75 240 ASP A O 1
ATOM 1870 N N . GLY A 1 241 ? 4.921 13.901 -10.690 1.00 95.50 241 GLY A N 1
ATOM 1871 C CA . GLY A 1 241 ? 4.470 13.468 -9.371 1.00 95.50 241 GLY A CA 1
ATOM 1872 C C . GLY A 1 241 ? 4.206 11.965 -9.321 1.00 95.50 241 GLY A C 1
ATOM 1873 O O . GLY A 1 241 ? 4.665 11.303 -8.388 1.00 95.50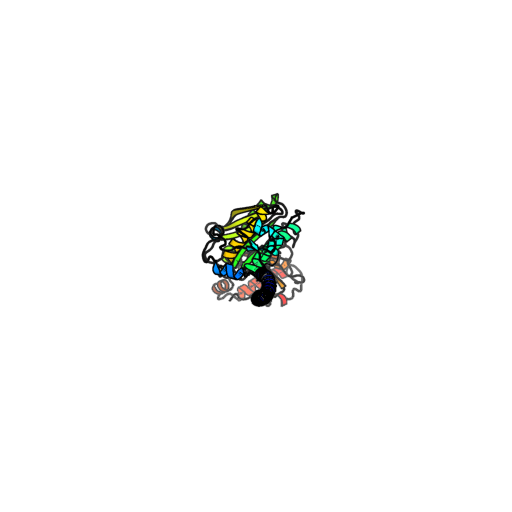 241 GLY A O 1
ATOM 1874 N N . ARG A 1 242 ? 3.580 11.399 -10.364 1.00 94.94 242 ARG A N 1
ATOM 1875 C CA . ARG A 1 242 ? 3.383 9.942 -10.486 1.00 94.94 242 ARG A CA 1
ATOM 1876 C C . ARG A 1 242 ? 4.707 9.182 -10.601 1.00 94.94 242 ARG A C 1
ATOM 1878 O O . ARG A 1 242 ? 4.880 8.168 -9.931 1.00 94.94 242 ARG A O 1
ATOM 1885 N N . HIS A 1 243 ? 5.672 9.697 -11.366 1.00 95.62 243 HIS A N 1
ATOM 1886 C CA . HIS A 1 243 ? 7.035 9.149 -11.436 1.00 95.62 243 HIS A CA 1
ATOM 1887 C C . HIS A 1 243 ? 7.725 9.131 -10.067 1.00 95.62 243 HIS A C 1
ATOM 1889 O O . HIS A 1 243 ? 8.200 8.080 -9.634 1.00 95.62 243 HIS A O 1
ATOM 1895 N N . LYS A 1 244 ? 7.748 10.270 -9.362 1.00 96.25 244 LYS A N 1
ATOM 1896 C CA . LYS A 1 244 ? 8.360 10.371 -8.026 1.00 96.25 244 LYS A CA 1
ATOM 1897 C C . LYS A 1 244 ? 7.728 9.386 -7.047 1.00 96.25 244 LYS A C 1
ATOM 1899 O O . LYS A 1 244 ? 8.453 8.715 -6.314 1.00 96.25 244 LYS A O 1
ATOM 1904 N N . PHE A 1 245 ? 6.401 9.264 -7.083 1.00 96.75 245 PHE A N 1
ATOM 1905 C CA . PHE A 1 245 ? 5.673 8.300 -6.269 1.00 96.75 245 PHE A CA 1
ATOM 1906 C C . PHE A 1 245 ? 6.110 6.860 -6.561 1.00 96.75 245 PHE A C 1
ATOM 1908 O O . PHE A 1 245 ? 6.459 6.143 -5.628 1.00 96.75 245 PHE A O 1
ATOM 1915 N N . VAL A 1 246 ? 6.178 6.449 -7.835 1.00 95.81 246 VAL A N 1
ATOM 1916 C CA . VAL A 1 246 ? 6.634 5.099 -8.223 1.00 95.81 246 VAL A CA 1
ATOM 1917 C C . VAL A 1 246 ? 8.032 4.804 -7.678 1.00 95.81 246 VAL A C 1
ATOM 1919 O O . VAL A 1 246 ? 8.252 3.748 -7.084 1.00 95.81 246 VAL A O 1
ATOM 1922 N N . VAL A 1 247 ? 8.976 5.737 -7.826 1.00 95.88 247 VAL A N 1
ATOM 1923 C CA . VAL A 1 247 ? 10.347 5.554 -7.323 1.00 95.88 247 VAL A CA 1
ATOM 1924 C C . VAL A 1 247 ? 10.362 5.355 -5.806 1.00 95.88 247 VAL A C 1
ATOM 1926 O O . VAL A 1 247 ? 11.052 4.466 -5.304 1.00 95.88 247 VAL A O 1
ATOM 1929 N N . ASP A 1 248 ? 9.601 6.157 -5.063 1.00 96.31 248 ASP A N 1
ATOM 1930 C CA . ASP A 1 248 ? 9.550 6.053 -3.606 1.00 96.31 248 ASP A CA 1
ATOM 1931 C C . ASP A 1 248 ? 8.778 4.807 -3.130 1.00 96.31 248 ASP A C 1
ATOM 1933 O O . ASP A 1 248 ? 9.189 4.192 -2.145 1.00 96.31 248 ASP A O 1
ATOM 1937 N N . VAL A 1 249 ? 7.753 4.345 -3.858 1.00 95.69 249 VAL A N 1
ATOM 1938 C CA . VAL A 1 249 ? 7.112 3.037 -3.615 1.00 95.69 249 VAL A CA 1
ATOM 1939 C C . VAL A 1 249 ? 8.134 1.911 -3.745 1.00 95.69 249 VAL A C 1
ATOM 1941 O O . VAL A 1 249 ? 8.198 1.050 -2.874 1.00 95.69 249 VAL A O 1
ATOM 1944 N N . PHE A 1 250 ? 8.995 1.930 -4.764 1.00 95.31 250 PHE A N 1
ATOM 1945 C CA . PHE A 1 250 ? 10.052 0.924 -4.918 1.00 95.31 250 PHE A CA 1
ATOM 1946 C C . PHE A 1 250 ? 11.055 0.932 -3.760 1.00 95.31 250 PHE A C 1
ATOM 1948 O O . PHE A 1 250 ? 11.479 -0.132 -3.309 1.00 95.31 250 PHE A O 1
ATOM 1955 N N . LYS A 1 251 ? 11.406 2.106 -3.227 1.00 94.44 251 LYS A N 1
ATOM 1956 C CA . LYS A 1 251 ? 12.249 2.194 -2.022 1.00 94.44 251 LYS A CA 1
ATOM 1957 C C . LYS A 1 251 ? 11.557 1.621 -0.790 1.00 94.44 251 LYS A C 1
ATOM 1959 O O . LYS A 1 251 ? 12.193 0.923 -0.004 1.00 94.44 251 LYS A O 1
ATOM 1964 N N . VAL A 1 252 ? 10.259 1.876 -0.631 1.00 94.75 252 VAL A N 1
ATOM 1965 C CA . VAL A 1 252 ? 9.476 1.262 0.446 1.00 94.75 252 VAL A CA 1
ATOM 1966 C C . VAL A 1 252 ? 9.418 -0.254 0.261 1.00 94.75 252 VAL A C 1
ATOM 1968 O O . VAL A 1 252 ? 9.659 -0.982 1.215 1.00 94.75 252 VAL A O 1
ATOM 1971 N N . LEU A 1 253 ? 9.195 -0.759 -0.954 1.00 93.75 253 LEU A N 1
ATOM 1972 C CA . LEU A 1 253 ? 9.145 -2.201 -1.223 1.00 93.75 253 LEU A CA 1
ATOM 1973 C C . LEU A 1 253 ? 10.488 -2.898 -0.995 1.00 93.75 253 LEU A C 1
ATOM 1975 O O . LEU A 1 253 ? 10.508 -4.005 -0.460 1.00 93.75 253 LEU A O 1
ATOM 1979 N N . LYS A 1 254 ? 11.604 -2.234 -1.306 1.00 92.56 254 LYS A N 1
ATOM 1980 C CA . LYS A 1 254 ? 12.957 -2.680 -0.946 1.00 92.56 254 LYS A CA 1
ATOM 1981 C C . LYS A 1 254 ? 13.103 -2.894 0.564 1.00 92.56 254 LYS A C 1
ATOM 1983 O O . LYS A 1 254 ? 13.669 -3.901 0.983 1.00 92.56 254 LYS A O 1
ATOM 1988 N N . TRP A 1 255 ? 12.559 -1.983 1.372 1.00 93.69 255 TRP A N 1
ATOM 1989 C CA . TRP A 1 255 ? 12.502 -2.132 2.829 1.00 93.69 255 TRP A CA 1
ATOM 1990 C C . TRP A 1 255 ? 11.547 -3.256 3.258 1.00 93.69 255 TRP A C 1
ATOM 1992 O O . TRP A 1 255 ? 11.947 -4.142 4.009 1.00 93.69 255 TRP A O 1
ATOM 2002 N N . VAL A 1 256 ? 10.323 -3.294 2.717 1.00 93.44 256 VAL A N 1
ATOM 2003 C CA . VAL A 1 256 ? 9.320 -4.335 3.013 1.00 93.44 256 VAL A CA 1
ATOM 2004 C C . VAL A 1 256 ? 9.875 -5.736 2.745 1.00 93.44 256 VAL A C 1
ATOM 2006 O O . VAL A 1 256 ? 9.646 -6.648 3.535 1.00 93.44 256 VAL A O 1
ATOM 2009 N N . CYS A 1 257 ? 10.636 -5.930 1.664 1.00 90.31 257 CYS A N 1
ATOM 2010 C CA . CYS A 1 257 ? 11.215 -7.227 1.313 1.00 90.31 257 CYS A CA 1
ATOM 2011 C C . CYS A 1 257 ? 12.159 -7.790 2.385 1.00 90.31 257 CYS A C 1
ATOM 2013 O O . CYS A 1 257 ? 12.252 -9.010 2.505 1.00 90.31 257 CYS A O 1
ATOM 2015 N N . ALA A 1 258 ? 12.805 -6.931 3.179 1.00 89.06 258 ALA A N 1
ATOM 2016 C CA . ALA A 1 258 ? 13.696 -7.342 4.261 1.00 89.06 258 ALA A CA 1
ATOM 2017 C C . ALA A 1 258 ? 12.949 -7.764 5.543 1.00 89.06 258 ALA A C 1
ATOM 2019 O O . ALA A 1 258 ? 13.536 -8.400 6.418 1.00 89.06 258 ALA A O 1
ATOM 2020 N N . ILE A 1 259 ? 11.657 -7.437 5.672 1.00 90.69 259 ILE A N 1
ATOM 2021 C CA . ILE A 1 259 ? 10.870 -7.713 6.878 1.00 90.69 259 ILE A CA 1
ATOM 2022 C C . ILE A 1 259 ? 10.463 -9.188 6.953 1.00 90.69 259 ILE A C 1
ATOM 2024 O O . ILE A 1 259 ? 9.899 -9.747 6.010 1.00 90.69 259 ILE A O 1
ATOM 2028 N N . GLN A 1 260 ? 10.704 -9.808 8.113 1.00 85.00 260 GLN A N 1
ATOM 2029 C CA . GLN A 1 260 ? 10.434 -11.235 8.335 1.00 85.00 260 GLN A CA 1
ATOM 2030 C C . GLN A 1 260 ? 9.464 -11.532 9.481 1.00 85.00 260 GLN A C 1
ATOM 2032 O O . GLN A 1 260 ? 8.752 -12.530 9.420 1.00 85.00 260 GLN A O 1
ATOM 2037 N N . LYS A 1 261 ? 9.473 -10.734 10.556 1.00 89.12 261 LYS A N 1
ATOM 2038 C CA . LYS A 1 261 ? 8.748 -11.050 11.796 1.00 89.12 261 LYS A CA 1
ATOM 2039 C C . LYS A 1 261 ? 8.088 -9.807 12.389 1.00 89.12 261 LYS A C 1
ATOM 2041 O O . LYS A 1 261 ? 8.670 -8.726 12.269 1.00 89.12 261 LYS A O 1
ATOM 2046 N N . PRO A 1 262 ? 6.932 -9.957 13.055 1.00 89.31 262 PRO A N 1
ATOM 2047 C CA . PRO A 1 262 ? 6.318 -8.868 13.793 1.00 89.31 262 PRO A CA 1
ATOM 2048 C C . PRO A 1 262 ? 6.945 -8.720 15.189 1.00 89.31 262 PRO A C 1
ATOM 2050 O O . PRO A 1 262 ? 7.699 -9.590 15.640 1.00 89.31 262 PRO A O 1
ATOM 2053 N N . ASN A 1 263 ? 6.601 -7.645 15.900 1.00 82.62 263 ASN A N 1
ATOM 2054 C CA . ASN A 1 263 ? 6.900 -7.496 17.328 1.00 82.62 263 ASN A CA 1
ATOM 2055 C C . ASN A 1 263 ? 6.267 -8.626 18.165 1.00 82.62 263 ASN A C 1
ATOM 2057 O O . ASN A 1 263 ? 6.873 -9.100 19.125 1.00 82.62 263 ASN A O 1
ATOM 2061 N N . MET A 1 264 ? 5.070 -9.082 17.788 1.00 78.62 264 MET A N 1
ATOM 2062 C CA . MET A 1 264 ? 4.333 -10.185 18.399 1.00 78.62 264 MET A CA 1
ATOM 2063 C C . MET A 1 264 ? 3.430 -10.854 17.358 1.00 78.62 264 MET A C 1
ATOM 2065 O O . MET A 1 264 ? 2.787 -10.181 16.557 1.00 78.62 264 MET A O 1
ATOM 2069 N N . LEU A 1 265 ? 3.365 -12.185 17.378 1.00 73.06 265 LEU A N 1
ATOM 2070 C CA . LEU A 1 265 ? 2.444 -12.934 16.522 1.00 73.06 265 LEU A CA 1
ATOM 2071 C C . LEU A 1 265 ? 1.006 -12.735 17.013 1.00 73.06 265 LEU A C 1
ATOM 2073 O O . LEU A 1 265 ? 0.719 -12.936 18.193 1.00 73.06 265 LEU A O 1
ATOM 2077 N N . MET A 1 266 ? 0.110 -12.349 16.106 1.00 67.19 266 MET A N 1
ATOM 2078 C CA . MET A 1 266 ? -1.318 -12.191 16.377 1.00 67.19 266 MET A CA 1
ATOM 2079 C C . MET A 1 266 ? -2.131 -12.799 15.234 1.00 67.19 266 MET A C 1
ATOM 2081 O O . MET A 1 266 ? -1.721 -12.758 14.080 1.00 67.19 266 MET A O 1
ATOM 2085 N N . HIS A 1 267 ? -3.300 -13.351 15.559 1.00 66.62 267 HIS A N 1
ATOM 2086 C CA . HIS A 1 267 ? -4.207 -13.961 14.576 1.00 66.62 267 HIS A CA 1
ATOM 2087 C C . HIS A 1 267 ? -5.202 -12.968 13.965 1.00 66.62 267 HIS A C 1
ATOM 2089 O O . HIS A 1 267 ? -5.963 -13.325 13.068 1.00 66.62 267 HIS A O 1
ATOM 2095 N N . LEU A 1 268 ? -5.235 -11.741 14.485 1.00 71.44 268 LEU A N 1
ATOM 2096 C CA . LEU A 1 268 ? -6.123 -10.676 14.045 1.00 71.44 268 LEU A CA 1
ATOM 2097 C C . LEU A 1 268 ? -5.299 -9.427 13.773 1.00 71.44 268 LEU A C 1
ATOM 2099 O O . LEU A 1 268 ? -4.416 -9.073 14.555 1.00 71.44 268 LEU A O 1
ATOM 2103 N N . PHE A 1 269 ? -5.639 -8.751 12.683 1.00 77.44 269 PHE A N 1
ATOM 2104 C CA . PHE A 1 269 ? -5.017 -7.500 12.279 1.00 77.44 269 PHE A CA 1
ATOM 2105 C C . PHE A 1 269 ? -5.993 -6.343 12.497 1.00 77.44 269 PHE A C 1
ATOM 2107 O O . PHE A 1 269 ? -7.207 -6.529 12.340 1.00 77.44 269 PHE A O 1
ATOM 2114 N N . PRO A 1 270 ? -5.488 -5.159 12.877 1.00 78.00 270 PRO A N 1
ATOM 2115 C CA . PRO A 1 270 ? -6.332 -3.991 13.082 1.00 78.00 270 PRO A CA 1
ATOM 2116 C C . PRO A 1 270 ? -7.083 -3.653 11.789 1.00 78.00 270 PRO A C 1
ATOM 2118 O O . PRO A 1 270 ? -6.522 -3.754 10.701 1.00 78.00 270 PRO A O 1
ATOM 2121 N N . GLN A 1 271 ? -8.347 -3.250 11.918 1.00 77.62 271 GLN A N 1
ATOM 2122 C CA . GLN A 1 271 ? -9.235 -2.810 10.831 1.00 77.62 271 GLN A CA 1
ATOM 2123 C C . GLN A 1 271 ? -9.622 -3.896 9.809 1.00 77.62 271 GLN A C 1
ATOM 2125 O O . GLN A 1 271 ? -10.392 -3.646 8.884 1.00 77.62 271 GLN A O 1
ATOM 2130 N N . VAL A 1 272 ? -9.163 -5.138 9.986 1.00 75.31 272 VAL A N 1
ATOM 2131 C CA . VAL A 1 272 ? -9.485 -6.234 9.066 1.00 75.31 272 VAL A CA 1
ATOM 2132 C C . VAL A 1 272 ? -10.700 -7.007 9.536 1.00 75.31 272 VAL A C 1
ATOM 2134 O O . VAL A 1 272 ? -10.677 -7.677 10.570 1.00 75.31 272 VAL A O 1
ATOM 2137 N N . ARG A 1 273 ? -11.731 -7.012 8.692 1.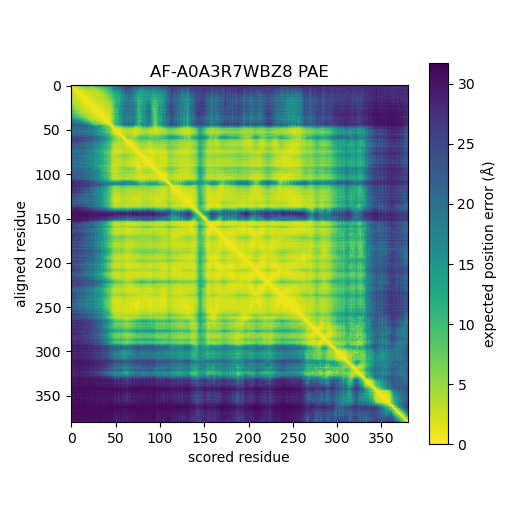00 77.69 273 ARG A N 1
ATOM 2138 C CA . ARG A 1 273 ? -12.894 -7.885 8.841 1.00 77.69 273 ARG A CA 1
ATOM 2139 C C . ARG A 1 273 ? -12.559 -9.313 8.412 1.00 77.69 273 ARG A C 1
ATOM 2141 O O . ARG A 1 273 ? -12.494 -9.621 7.222 1.00 77.69 273 ARG A O 1
ATOM 2148 N N . THR A 1 274 ? -12.393 -10.199 9.385 1.00 72.62 274 THR A N 1
ATOM 2149 C CA . THR A 1 274 ? -12.010 -11.602 9.181 1.00 72.62 274 THR A CA 1
ATOM 2150 C C . THR A 1 274 ? -13.223 -12.512 9.315 1.00 72.62 274 THR A C 1
ATOM 2152 O O . THR A 1 274 ? -13.918 -12.476 10.329 1.00 72.62 274 THR A O 1
ATOM 2155 N N . LYS A 1 275 ? -13.491 -13.349 8.305 1.00 75.62 275 LYS A N 1
ATOM 2156 C CA . LYS A 1 275 ? -14.571 -14.344 8.369 1.00 75.62 275 LYS A CA 1
ATOM 2157 C C . LYS A 1 275 ? -14.118 -15.557 9.180 1.00 75.62 275 LYS A C 1
ATOM 2159 O O . LYS A 1 275 ? -13.088 -16.153 8.879 1.00 75.62 275 LYS A O 1
ATOM 2164 N N . THR A 1 276 ? -14.900 -15.941 10.178 1.00 69.81 276 THR A N 1
ATOM 2165 C CA . THR A 1 276 ? -14.663 -17.135 10.995 1.00 69.81 276 THR A CA 1
ATOM 2166 C C . THR A 1 276 ? -15.230 -18.387 10.320 1.00 69.81 276 THR A C 1
ATOM 2168 O O . THR A 1 276 ? -16.078 -18.315 9.427 1.00 69.81 276 THR A O 1
ATOM 2171 N N . SER A 1 277 ? -14.798 -19.569 10.770 1.00 69.50 277 SER A N 1
ATOM 2172 C CA . SER A 1 277 ? -15.248 -20.865 10.231 1.00 69.50 277 SER A CA 1
ATOM 2173 C C . SER A 1 277 ? -16.759 -21.097 10.351 1.00 69.50 277 SER A C 1
ATOM 2175 O O . SER A 1 277 ? -17.347 -21.759 9.503 1.00 69.50 277 SER A O 1
ATOM 2177 N N . ASN A 1 278 ? -17.407 -20.511 11.361 1.00 64.00 278 ASN A N 1
ATOM 2178 C CA . ASN A 1 278 ? -18.861 -20.556 11.557 1.00 64.00 278 ASN A CA 1
ATOM 2179 C C . ASN A 1 278 ? -19.630 -19.459 10.792 1.00 64.00 278 ASN A C 1
ATOM 2181 O O . ASN A 1 278 ? -20.815 -19.253 11.032 1.00 64.00 278 ASN A O 1
ATOM 2185 N N . GLY A 1 279 ? -18.975 -18.748 9.870 1.00 67.44 279 GLY A N 1
ATOM 2186 C CA . GLY A 1 279 ? -19.628 -17.794 8.973 1.00 67.44 279 GLY A CA 1
ATOM 2187 C C . GLY A 1 279 ? -19.916 -16.415 9.572 1.00 67.44 279 GLY A C 1
ATOM 2188 O O . GLY A 1 279 ? -20.504 -15.581 8.885 1.00 67.44 279 GLY A O 1
ATOM 2189 N N . HIS A 1 280 ? -19.493 -16.157 10.810 1.00 76.00 280 HIS A N 1
ATOM 2190 C CA . HIS A 1 280 ? -19.490 -14.822 11.406 1.00 76.00 280 HIS A CA 1
ATOM 2191 C C . HIS A 1 280 ? -18.255 -14.023 10.971 1.00 76.00 280 HIS A C 1
ATOM 2193 O O . HIS A 1 280 ? -17.378 -14.530 10.267 1.00 76.00 280 HIS A O 1
ATOM 2199 N N . TYR A 1 281 ? -18.188 -12.764 11.387 1.00 73.50 281 TYR A N 1
ATOM 2200 C CA . TYR A 1 281 ? -17.052 -11.894 11.125 1.00 73.50 281 TYR A CA 1
ATOM 2201 C C . TYR A 1 281 ? -16.528 -11.297 12.420 1.00 73.50 281 TYR A C 1
ATOM 2203 O O . TYR A 1 281 ? -17.293 -11.021 13.343 1.00 73.50 281 TYR A O 1
ATOM 2211 N N . VAL A 1 282 ? -15.216 -11.113 12.479 1.00 72.81 282 VAL A N 1
ATOM 2212 C CA . VAL A 1 282 ? -14.521 -10.482 13.594 1.00 72.81 282 VAL A CA 1
ATOM 2213 C C . VAL A 1 282 ? -13.596 -9.405 13.047 1.00 72.81 282 VAL A C 1
ATOM 2215 O O . VAL A 1 282 ? -12.839 -9.663 12.111 1.00 72.81 282 VAL A O 1
ATOM 2218 N N . THR A 1 283 ? -13.645 -8.221 13.644 1.00 75.00 283 THR A N 1
ATOM 2219 C CA . THR A 1 283 ? -12.835 -7.063 13.271 1.00 75.00 283 THR A CA 1
ATOM 2220 C C . THR A 1 283 ? -12.222 -6.453 14.520 1.00 75.00 283 THR A C 1
ATOM 2222 O O . THR A 1 283 ? -12.935 -6.147 15.473 1.00 75.00 283 THR A O 1
ATOM 2225 N N . TRP A 1 284 ? -10.908 -6.245 14.532 1.00 76.62 284 TRP A N 1
ATOM 2226 C CA . TRP A 1 284 ? -10.243 -5.546 15.627 1.00 76.62 284 TRP A CA 1
ATOM 2227 C C . TRP A 1 284 ? -10.181 -4.043 15.338 1.00 76.62 284 TRP A C 1
ATOM 2229 O O . TRP A 1 284 ? -9.430 -3.610 14.469 1.00 76.62 284 TRP A O 1
ATOM 2239 N N . LEU A 1 285 ? -10.988 -3.258 16.049 1.00 75.88 285 LEU A N 1
ATOM 2240 C CA . LEU A 1 285 ? -11.027 -1.798 15.954 1.00 75.88 285 LEU A CA 1
ATOM 2241 C C . LEU A 1 285 ? -10.409 -1.157 17.196 1.00 75.88 285 LEU A C 1
ATOM 2243 O O . LEU A 1 285 ? -10.114 -1.831 18.187 1.00 75.88 285 LEU A O 1
ATOM 2247 N N . LYS A 1 286 ? -10.245 0.166 17.158 1.00 75.25 286 LYS A N 1
ATOM 2248 C CA . LYS A 1 286 ? -9.760 0.941 18.301 1.00 75.25 286 LYS A CA 1
ATOM 2249 C C . LYS A 1 286 ? -10.666 0.846 19.516 1.00 75.25 286 LYS A C 1
ATOM 2251 O O . LYS A 1 286 ? -10.184 0.715 20.634 1.00 75.25 286 LYS A O 1
ATOM 2256 N N . GLU A 1 287 ? -11.974 0.856 19.300 1.00 71.69 287 GLU A N 1
ATOM 2257 C CA . GLU A 1 287 ? -12.968 0.763 20.365 1.00 71.69 287 GLU A CA 1
ATOM 2258 C C . GLU A 1 287 ? -13.070 -0.655 20.945 1.00 71.69 287 GLU A C 1
ATOM 2260 O O . GLU A 1 287 ? -13.692 -0.844 21.990 1.00 71.69 287 GLU A O 1
ATOM 2265 N N . GLY A 1 288 ? -12.483 -1.654 20.277 1.00 67.56 288 GLY A N 1
ATOM 2266 C CA . GLY A 1 288 ? -12.475 -3.040 20.720 1.00 67.56 288 GLY A CA 1
ATOM 2267 C C . GLY A 1 288 ? -12.679 -4.050 19.593 1.00 67.56 288 GLY A C 1
ATOM 2268 O O . GLY A 1 288 ? -12.571 -3.748 18.404 1.00 67.56 288 GLY A O 1
ATOM 2269 N N . LEU A 1 289 ? -12.973 -5.289 19.979 1.00 70.94 289 LEU A N 1
ATOM 2270 C CA . LEU A 1 289 ? -13.175 -6.393 19.047 1.00 70.94 289 LEU A CA 1
ATOM 2271 C C . LEU A 1 289 ? -14.644 -6.459 18.614 1.00 70.94 289 LEU A C 1
ATOM 2273 O O . LEU A 1 289 ? -15.512 -6.818 19.402 1.00 70.94 289 LEU A O 1
ATOM 2277 N N . VAL A 1 290 ? -14.940 -6.140 17.359 1.00 72.88 290 VAL A N 1
ATOM 2278 C CA . VAL A 1 290 ? -16.292 -6.225 16.796 1.00 72.88 290 VAL A CA 1
ATOM 2279 C C . VAL A 1 290 ? -16.551 -7.624 16.266 1.00 72.88 290 VAL A C 1
ATOM 2281 O O . VAL A 1 290 ? -15.829 -8.101 15.397 1.00 72.88 290 VAL A O 1
ATOM 2284 N N . LYS A 1 291 ? -17.615 -8.265 16.741 1.00 74.94 291 LYS A N 1
ATOM 2285 C CA . LYS A 1 291 ? -18.160 -9.499 16.183 1.00 74.94 291 LYS A CA 1
ATOM 2286 C C . LYS A 1 291 ? -19.451 -9.185 15.438 1.00 74.94 291 LYS A C 1
ATOM 2288 O O . LYS A 1 291 ? -20.423 -8.739 16.042 1.00 74.94 291 LYS A O 1
ATOM 2293 N N . GLU A 1 292 ? -19.476 -9.437 14.137 1.00 74.00 292 GLU A N 1
ATOM 2294 C CA . GLU A 1 292 ? -20.677 -9.330 13.309 1.00 74.00 292 GLU A CA 1
ATOM 2295 C C . GLU A 1 292 ? -21.219 -10.725 13.013 1.00 74.00 292 GLU A C 1
ATOM 2297 O O . GLU A 1 292 ? -20.492 -11.622 12.572 1.00 74.00 292 GLU A O 1
ATOM 2302 N N . PHE A 1 293 ? -22.513 -10.924 13.230 1.00 75.75 293 PHE A N 1
ATOM 2303 C CA . PHE A 1 293 ? -23.139 -12.205 12.954 1.00 75.75 293 PHE A CA 1
ATOM 2304 C C . PHE A 1 293 ? -23.500 -12.313 11.470 1.00 75.75 293 PHE A C 1
ATOM 2306 O O . PHE A 1 293 ? -24.109 -11.416 10.893 1.00 75.75 293 PHE A O 1
ATOM 2313 N N . GLY A 1 294 ? -23.077 -13.414 10.844 1.00 69.56 294 GLY A N 1
ATOM 2314 C CA . GLY A 1 294 ? -23.384 -13.722 9.446 1.00 69.56 294 GLY A CA 1
ATOM 2315 C C . GLY A 1 294 ? -24.887 -13.772 9.146 1.00 69.56 294 GLY A C 1
ATOM 2316 O O . GLY A 1 294 ? -25.705 -14.041 10.028 1.00 69.56 294 GLY A O 1
ATOM 2317 N N . GLU A 1 295 ? -25.243 -13.525 7.885 1.00 68.94 295 GLU A N 1
ATOM 2318 C CA . GLU A 1 295 ? -26.631 -13.558 7.411 1.00 68.94 295 GLU A CA 1
ATOM 2319 C C . GLU A 1 295 ? -27.297 -14.913 7.694 1.00 68.94 295 GLU A C 1
ATOM 2321 O O . GLU A 1 295 ? -26.702 -15.972 7.490 1.00 68.94 295 GLU A O 1
ATOM 2326 N N . GLY A 1 296 ? -28.538 -14.876 8.188 1.00 64.62 296 GLY A N 1
ATOM 2327 C CA . GLY A 1 296 ? -29.305 -16.073 8.548 1.00 64.62 296 GLY A CA 1
ATOM 2328 C C . GLY A 1 296 ? -28.957 -16.684 9.909 1.00 64.62 296 GLY A C 1
ATOM 2329 O O . GLY A 1 296 ? -29.572 -17.676 10.300 1.00 64.62 296 GLY A O 1
ATOM 2330 N N . ALA A 1 297 ? -28.017 -16.107 10.666 1.00 63.28 297 ALA A N 1
ATOM 2331 C CA . ALA A 1 297 ? -27.790 -16.514 12.045 1.00 63.28 297 ALA A CA 1
ATOM 2332 C C . ALA A 1 297 ? -29.031 -16.186 12.897 1.00 63.28 297 ALA A C 1
ATOM 2334 O O . ALA A 1 297 ? -29.377 -15.020 13.083 1.00 63.28 297 ALA A O 1
ATOM 2335 N N . ALA A 1 298 ? -29.700 -17.217 13.422 1.00 64.12 298 ALA A N 1
ATOM 2336 C CA . ALA A 1 298 ? -30.830 -17.081 14.343 1.00 64.12 298 ALA A CA 1
ATOM 2337 C C . ALA A 1 298 ? -30.337 -16.646 15.734 1.00 64.12 298 ALA A C 1
ATOM 2339 O O . ALA A 1 298 ? -30.308 -17.433 16.679 1.00 64.12 298 ALA A O 1
ATOM 2340 N N . ILE A 1 299 ? -29.874 -15.401 15.834 1.00 65.81 299 ILE A N 1
ATOM 2341 C CA . ILE A 1 299 ? -29.332 -14.821 17.060 1.00 65.81 299 ILE A CA 1
ATOM 2342 C C . ILE A 1 299 ? -30.275 -13.725 17.524 1.00 65.81 299 ILE A C 1
ATOM 2344 O O . ILE A 1 299 ? -30.469 -12.717 16.844 1.00 65.81 299 ILE A O 1
ATOM 2348 N N . ASP A 1 300 ? -30.852 -13.929 18.705 1.00 66.94 300 ASP A N 1
ATOM 2349 C CA . ASP A 1 300 ? -31.647 -12.909 19.370 1.00 66.94 300 ASP A CA 1
ATOM 2350 C C . ASP A 1 300 ? -30.714 -11.822 19.918 1.00 66.94 300 ASP A C 1
ATOM 2352 O O . ASP A 1 300 ? -30.128 -11.923 21.000 1.00 66.94 300 ASP A O 1
ATOM 2356 N N . MET A 1 301 ? -30.570 -10.765 19.128 1.00 68.81 301 MET A N 1
ATOM 2357 C CA . MET A 1 301 ? -29.736 -9.620 19.459 1.00 68.81 301 MET A CA 1
ATOM 2358 C C . MET A 1 301 ? -30.204 -8.876 20.719 1.00 68.81 301 MET A C 1
ATOM 2360 O O . MET A 1 301 ? -29.376 -8.232 21.364 1.00 68.81 301 MET A O 1
ATOM 2364 N N . ALA A 1 302 ? -31.479 -8.986 21.110 1.00 62.94 302 ALA A N 1
ATOM 2365 C CA . ALA A 1 302 ? -31.987 -8.402 22.349 1.00 62.94 302 ALA A CA 1
ATOM 2366 C C . ALA A 1 302 ? -31.561 -9.223 23.578 1.00 62.94 302 ALA A C 1
ATOM 2368 O O . ALA A 1 302 ? -31.273 -8.664 24.635 1.00 62.94 302 ALA A O 1
ATOM 2369 N N . VAL A 1 303 ? -31.461 -10.552 23.456 1.00 62.94 303 VAL A N 1
ATOM 2370 C CA . VAL A 1 303 ? -30.855 -11.402 24.500 1.00 62.94 303 VAL A CA 1
ATOM 2371 C C . VAL A 1 303 ? -29.374 -11.082 24.664 1.00 62.94 303 VAL A C 1
ATOM 2373 O O . VAL A 1 303 ? -28.911 -10.903 25.788 1.00 62.94 303 VAL A O 1
ATOM 2376 N N . VAL A 1 304 ? -28.641 -10.959 23.556 1.00 61.53 304 VAL A N 1
ATOM 2377 C CA . VAL A 1 304 ? -27.218 -10.592 23.587 1.00 61.53 304 VAL A CA 1
ATOM 2378 C C . VAL A 1 304 ? -27.024 -9.238 24.276 1.00 61.53 304 VAL A C 1
ATOM 2380 O O . VAL A 1 304 ? -26.196 -9.123 25.173 1.00 61.53 304 VAL A O 1
ATOM 2383 N N . GLU A 1 305 ? -27.833 -8.234 23.938 1.00 62.28 305 GLU A N 1
ATOM 2384 C CA . GLU A 1 305 ? -27.787 -6.916 24.581 1.00 62.28 305 GLU A CA 1
ATOM 2385 C C . GLU A 1 305 ? -28.046 -6.982 26.092 1.00 62.28 305 GLU A C 1
ATOM 2387 O O . GLU A 1 305 ? -27.306 -6.378 26.868 1.00 62.28 305 GLU A O 1
ATOM 2392 N N . ARG A 1 306 ? -29.041 -7.764 26.530 1.00 61.62 306 ARG A N 1
ATOM 2393 C CA . ARG A 1 306 ? -29.315 -7.970 27.961 1.00 61.62 306 ARG A CA 1
ATOM 2394 C C . ARG A 1 306 ? -28.133 -8.610 28.691 1.00 61.62 306 ARG A C 1
ATOM 2396 O O . ARG A 1 306 ? -27.800 -8.162 29.781 1.00 61.62 306 ARG A O 1
ATOM 2403 N N . ILE A 1 307 ? -27.479 -9.606 28.090 1.00 57.75 307 ILE A N 1
ATOM 2404 C CA . ILE A 1 307 ? -26.312 -10.282 28.682 1.00 57.75 307 ILE A CA 1
ATOM 2405 C C . ILE A 1 307 ? -25.124 -9.322 28.815 1.00 57.75 307 ILE A C 1
ATOM 2407 O O . ILE A 1 307 ? -24.520 -9.251 29.881 1.00 57.75 307 ILE A O 1
ATOM 2411 N N . TYR A 1 308 ? -24.800 -8.570 27.759 1.00 59.91 308 TYR A N 1
ATOM 2412 C CA . TYR A 1 308 ? -23.645 -7.663 27.754 1.00 59.91 308 TYR A CA 1
ATOM 2413 C C . TYR A 1 308 ? -23.849 -6.411 28.631 1.00 59.91 308 TYR A C 1
ATOM 2415 O O . TYR A 1 308 ? -22.865 -5.814 29.066 1.00 59.91 308 TYR A O 1
ATOM 2423 N N . ASN A 1 309 ? -25.102 -6.029 28.913 1.00 61.56 309 ASN A N 1
ATOM 2424 C CA . ASN A 1 309 ? -25.448 -4.935 29.829 1.00 61.56 309 ASN A CA 1
ATOM 2425 C C . ASN A 1 309 ? -25.681 -5.391 31.279 1.00 61.56 309 ASN A C 1
ATOM 2427 O O . ASN A 1 309 ? -25.759 -4.547 32.175 1.00 61.56 309 ASN A O 1
ATOM 2431 N N . ALA A 1 310 ? -25.810 -6.695 31.534 1.00 55.66 310 ALA A N 1
ATOM 2432 C CA . ALA A 1 310 ? -25.957 -7.205 32.889 1.00 55.66 310 ALA A CA 1
ATOM 2433 C C . ALA A 1 310 ? -24.650 -6.982 33.680 1.00 55.66 310 ALA A C 1
ATOM 2435 O O . ALA A 1 310 ? -23.559 -7.129 33.119 1.00 55.66 310 ALA A O 1
ATOM 2436 N N . PRO A 1 311 ? -24.714 -6.654 34.985 1.00 55.97 311 PRO A N 1
ATOM 2437 C CA . PRO A 1 311 ? -23.540 -6.428 35.829 1.00 55.97 311 PRO A CA 1
ATOM 2438 C C . PRO A 1 311 ? -22.865 -7.756 36.220 1.00 55.97 311 PRO A C 1
ATOM 2440 O O . PRO A 1 311 ? -22.616 -8.028 37.390 1.00 55.97 311 PRO A O 1
ATOM 2443 N N . LEU A 1 312 ? -22.588 -8.610 35.236 1.00 54.94 312 LEU A N 1
ATOM 2444 C CA . LEU A 1 312 ? -21.950 -9.902 35.427 1.00 54.94 312 LEU A CA 1
ATOM 2445 C C . LEU A 1 312 ? -20.432 -9.703 35.482 1.00 54.94 312 LEU A C 1
ATOM 2447 O O . LEU A 1 312 ? -19.819 -9.137 34.576 1.00 54.94 312 LEU A O 1
ATOM 2451 N N . GLU A 1 313 ? -19.824 -10.166 36.568 1.00 47.19 313 GLU A N 1
ATOM 2452 C CA . GLU A 1 313 ? -18.421 -9.902 36.912 1.00 47.19 313 GLU A CA 1
ATOM 2453 C C . GLU A 1 313 ? -17.420 -10.614 35.975 1.00 47.19 313 GLU A C 1
ATOM 2455 O O . GLU A 1 313 ? -16.274 -10.191 35.832 1.00 47.19 313 GLU A O 1
ATOM 2460 N N . HIS A 1 314 ? -17.873 -11.650 35.257 1.00 52.03 314 HIS A N 1
ATOM 2461 C CA . HIS A 1 314 ? -17.027 -12.513 34.417 1.00 52.03 314 HIS A CA 1
ATOM 2462 C C . HIS A 1 314 ? -17.455 -12.584 32.949 1.00 52.03 314 HIS A C 1
ATOM 2464 O O . HIS A 1 314 ? -17.003 -13.463 32.216 1.00 52.03 314 HIS A O 1
ATOM 2470 N N . VAL A 1 315 ? -18.340 -11.689 32.512 1.00 51.59 315 VAL A N 1
ATOM 2471 C CA . VAL A 1 315 ? -18.807 -11.654 31.123 1.00 51.59 315 VAL A CA 1
ATOM 2472 C C . VAL A 1 315 ? -18.079 -10.545 30.373 1.00 51.59 315 VAL A C 1
ATOM 2474 O O . VAL A 1 315 ? -17.777 -9.485 30.923 1.00 51.59 315 VAL A O 1
ATOM 2477 N N . GLU A 1 316 ? -17.752 -10.813 29.111 1.00 58.09 316 GLU A N 1
ATOM 2478 C CA . GLU A 1 316 ? -17.256 -9.791 28.193 1.00 58.09 316 GLU A CA 1
ATOM 2479 C C . GLU A 1 316 ? -18.250 -8.628 28.130 1.00 58.09 316 GLU A C 1
ATOM 2481 O O . GLU A 1 316 ? -19.456 -8.843 28.036 1.00 58.09 316 GLU A O 1
ATOM 2486 N N . ARG A 1 317 ? -17.761 -7.387 28.168 1.00 61.41 317 ARG A N 1
ATOM 2487 C CA . ARG A 1 317 ? -18.617 -6.200 28.039 1.00 61.41 317 ARG A CA 1
ATOM 2488 C C . ARG A 1 317 ? -18.466 -5.593 26.663 1.00 61.41 317 ARG A C 1
ATOM 2490 O O . ARG A 1 317 ? -17.411 -5.702 26.033 1.00 61.41 317 ARG A O 1
ATOM 2497 N N . GLY A 1 318 ? -19.524 -4.938 26.207 1.00 60.22 318 GLY A N 1
ATOM 2498 C CA . GLY A 1 318 ? -19.577 -4.439 24.851 1.00 60.22 318 GLY A CA 1
ATOM 2499 C C . GLY A 1 318 ? -20.810 -3.613 24.530 1.00 60.22 318 GLY A C 1
ATOM 2500 O O . GLY A 1 318 ? -21.686 -3.425 25.368 1.00 60.22 318 GLY A O 1
ATOM 2501 N N . ARG A 1 319 ? -20.863 -3.105 23.298 1.00 65.31 319 ARG A N 1
ATOM 2502 C CA . ARG A 1 319 ? -21.986 -2.320 22.765 1.00 65.31 319 ARG A CA 1
ATOM 2503 C C . ARG A 1 319 ? -22.565 -3.001 21.534 1.00 65.31 319 ARG A C 1
ATOM 2505 O O . ARG A 1 319 ? -21.815 -3.514 20.707 1.00 65.31 319 ARG A O 1
ATOM 2512 N N . ARG A 1 320 ? -23.890 -2.981 21.389 1.00 61.66 320 ARG A N 1
ATOM 2513 C CA . ARG A 1 320 ? -24.581 -3.511 20.207 1.00 61.66 320 ARG A CA 1
ATOM 2514 C C . ARG A 1 320 ? -24.742 -2.440 19.130 1.00 61.66 320 ARG A C 1
ATOM 2516 O O . ARG A 1 320 ? -25.056 -1.295 19.442 1.00 61.66 320 ARG A O 1
ATOM 2523 N N . SER A 1 321 ? -24.632 -2.841 17.865 1.00 62.75 321 SER A N 1
ATOM 2524 C CA . SER A 1 321 ? -25.124 -2.064 16.724 1.00 62.75 321 SER A CA 1
ATOM 2525 C C . SER A 1 321 ? -25.716 -2.991 15.660 1.00 62.75 321 SER A C 1
ATOM 2527 O O . SER A 1 321 ? -24.998 -3.739 15.004 1.00 62.75 321 SER A O 1
ATOM 2529 N N . GLY A 1 322 ? -27.043 -2.994 15.493 1.00 70.44 322 GLY A N 1
ATOM 2530 C CA . GLY A 1 322 ? -27.705 -3.860 14.508 1.00 70.44 322 GLY A CA 1
ATOM 2531 C C . GLY A 1 322 ? -27.406 -5.349 14.733 1.00 70.44 322 GLY A C 1
ATOM 2532 O O . GLY A 1 322 ? -27.827 -5.913 15.746 1.00 70.44 322 GLY A O 1
ATOM 2533 N N . THR A 1 323 ? -26.687 -5.965 13.789 1.00 63.34 323 THR A N 1
ATOM 2534 C CA . THR A 1 323 ? -26.252 -7.377 13.783 1.00 63.34 323 THR A CA 1
ATOM 2535 C C . THR A 1 323 ? -24.835 -7.590 14.335 1.00 63.34 323 THR A C 1
ATOM 2537 O O . THR A 1 323 ? -24.251 -8.660 14.145 1.00 63.34 323 THR A O 1
ATOM 2540 N N . SER A 1 324 ? -24.256 -6.594 15.010 1.00 57.53 324 SER A N 1
ATOM 2541 C CA . SER A 1 324 ? -22.904 -6.669 15.565 1.00 57.53 324 SER A CA 1
ATOM 2542 C C . SER A 1 324 ? -22.835 -6.337 17.056 1.00 57.53 324 SER A C 1
ATOM 2544 O O . SER A 1 324 ? -23.707 -5.663 17.617 1.00 57.53 324 SER A O 1
ATOM 2546 N N . VAL A 1 325 ? -21.778 -6.838 17.698 1.00 59.94 325 VAL A N 1
ATOM 2547 C CA . VAL A 1 325 ? -21.400 -6.558 19.087 1.00 59.94 325 VAL A CA 1
ATOM 2548 C C . VAL A 1 325 ? -19.937 -6.138 19.118 1.00 59.94 325 VAL A C 1
ATOM 2550 O O . VAL A 1 325 ? -19.074 -6.887 18.670 1.00 59.94 325 VAL A O 1
ATOM 2553 N N . THR A 1 326 ? -19.643 -4.969 19.675 1.00 63.44 326 THR A N 1
ATOM 2554 C CA . THR A 1 326 ? -18.278 -4.502 19.943 1.00 63.44 326 THR A CA 1
ATOM 2555 C C . THR A 1 326 ? -17.889 -4.879 21.359 1.00 63.44 326 THR A C 1
ATOM 2557 O O . THR A 1 326 ? -18.425 -4.299 22.295 1.00 63.44 326 THR A O 1
ATOM 2560 N N . ILE A 1 327 ? -16.960 -5.814 21.526 1.00 63.22 327 ILE A N 1
ATOM 2561 C CA . ILE A 1 327 ? -16.391 -6.208 22.816 1.00 63.22 327 ILE A CA 1
ATOM 2562 C C . ILE A 1 327 ? -15.345 -5.164 23.216 1.00 63.22 327 ILE A C 1
ATOM 2564 O O . ILE A 1 327 ? -14.272 -5.084 22.619 1.00 63.22 327 ILE A O 1
ATOM 2568 N N . THR A 1 328 ? -15.666 -4.361 24.227 1.00 55.28 328 THR A N 1
ATOM 2569 C CA . THR A 1 328 ? -14.821 -3.269 24.738 1.00 55.28 328 THR A CA 1
ATOM 2570 C C . THR A 1 328 ? -13.951 -3.707 25.916 1.00 55.28 328 THR A C 1
ATOM 2572 O O . THR A 1 328 ? -12.988 -3.033 26.263 1.00 55.28 328 THR A O 1
ATOM 2575 N N . SER A 1 329 ? -14.286 -4.828 26.560 1.00 53.09 329 SER A N 1
ATOM 2576 C CA . SER A 1 329 ? -13.455 -5.436 27.600 1.00 53.09 329 SER A CA 1
ATOM 2577 C C . SER A 1 329 ? -13.741 -6.927 27.724 1.00 53.09 329 SER A C 1
ATOM 2579 O O . SER A 1 329 ? -14.902 -7.337 27.763 1.00 53.09 329 SER A O 1
ATOM 2581 N N . ILE A 1 330 ? -12.692 -7.727 27.868 1.00 51.22 330 ILE A N 1
ATOM 2582 C CA . ILE A 1 330 ? -12.800 -9.137 28.244 1.00 51.22 330 ILE A CA 1
ATOM 2583 C C . ILE A 1 330 ? -12.832 -9.184 29.780 1.00 51.22 330 ILE A C 1
ATOM 2585 O O . ILE A 1 330 ? -12.047 -8.483 30.421 1.00 51.22 330 ILE A O 1
ATOM 2589 N N . GLY A 1 331 ? -13.741 -9.965 30.377 1.00 47.16 331 GLY A N 1
ATOM 2590 C CA . GLY A 1 331 ? -13.698 -10.256 31.818 1.00 47.16 331 GLY A CA 1
ATOM 2591 C C . GLY A 1 331 ? -12.381 -10.946 32.224 1.00 47.16 331 GLY A C 1
ATOM 2592 O O . GLY A 1 331 ? -11.515 -11.202 31.384 1.00 47.16 331 GLY A O 1
ATOM 2593 N N . GLN A 1 332 ? -12.194 -11.279 33.508 1.00 40.69 332 GLN A N 1
ATOM 2594 C CA . GLN A 1 332 ? -11.042 -12.103 33.914 1.00 40.69 332 GLN A CA 1
ATOM 2595 C C . GLN A 1 332 ? -10.954 -13.373 33.041 1.00 40.69 332 GLN A C 1
ATOM 2597 O O . GLN A 1 332 ? -11.971 -13.995 32.729 1.00 40.69 332 GLN A O 1
ATOM 2602 N N . ARG A 1 333 ? -9.732 -13.779 32.655 1.00 40.41 333 ARG A N 1
ATOM 2603 C CA . ARG A 1 333 ? -9.506 -15.036 31.919 1.00 40.41 333 ARG A CA 1
ATOM 2604 C C . ARG A 1 333 ? -10.184 -16.176 32.679 1.00 40.41 333 ARG A C 1
ATOM 2606 O O . ARG A 1 333 ? -9.973 -16.291 33.883 1.00 40.41 333 ARG A O 1
ATOM 2613 N N . LEU A 1 334 ? -10.919 -17.051 31.986 1.00 34.72 334 LEU A N 1
ATOM 2614 C CA . LEU A 1 334 ? -11.618 -18.189 32.604 1.00 34.72 334 LEU A CA 1
ATOM 2615 C C . LEU A 1 334 ? -10.688 -19.008 33.516 1.00 34.72 334 LEU A C 1
ATOM 2617 O O . LEU A 1 334 ? -11.118 -19.481 34.550 1.00 34.72 334 LEU A O 1
ATOM 2621 N N . GLN A 1 335 ? -9.399 -19.122 33.184 1.00 33.81 335 GLN A N 1
ATOM 2622 C CA . GLN A 1 335 ? -8.387 -19.790 34.011 1.00 33.81 335 GLN A CA 1
ATOM 2623 C C . GLN A 1 335 ? -8.044 -19.041 35.315 1.00 33.81 335 GLN A C 1
ATOM 2625 O O . GLN A 1 335 ? -7.817 -19.679 36.338 1.00 33.81 335 GLN A O 1
ATOM 2630 N N . SER A 1 336 ? -8.028 -17.706 35.293 1.00 38.16 336 SER A N 1
ATOM 2631 C CA . SER A 1 336 ? -7.827 -16.850 36.472 1.00 38.16 336 SER A CA 1
ATOM 2632 C C . SER A 1 336 ? -9.067 -16.844 37.367 1.00 38.16 336 SER A C 1
ATOM 2634 O O . SER A 1 336 ? -8.935 -17.007 38.575 1.00 38.16 336 SER A O 1
ATOM 2636 N N . ALA A 1 337 ? -10.260 -16.797 36.763 1.00 38.00 337 ALA A N 1
ATOM 2637 C CA . ALA A 1 337 ? -11.512 -17.035 37.472 1.00 38.00 337 ALA A CA 1
ATOM 2638 C C . ALA A 1 337 ? -11.526 -18.461 38.060 1.00 38.00 337 ALA A C 1
ATOM 2640 O O . ALA A 1 337 ? -11.767 -18.651 39.234 1.00 38.00 337 ALA A O 1
ATOM 2641 N N . LEU A 1 338 ? -11.140 -19.505 37.328 1.00 35.62 338 LEU A N 1
ATOM 2642 C CA . LEU A 1 338 ? -11.087 -20.868 37.882 1.00 35.62 338 LEU A CA 1
ATOM 2643 C C . LEU A 1 338 ? -10.076 -21.028 39.039 1.00 35.62 338 LEU A C 1
ATOM 2645 O O . LEU A 1 338 ? -10.299 -21.869 39.909 1.00 35.62 338 LEU A O 1
ATOM 2649 N N . GLY A 1 339 ? -9.003 -20.228 39.071 1.00 41.19 339 GLY A N 1
ATOM 2650 C CA . GLY A 1 339 ? -8.035 -20.183 40.174 1.00 41.19 339 GLY A CA 1
ATOM 2651 C C . GLY A 1 339 ? -8.583 -19.532 41.449 1.00 41.19 339 GLY A C 1
ATOM 2652 O O . GLY A 1 339 ? -8.360 -20.057 42.536 1.00 41.19 339 GLY A O 1
ATOM 2653 N N . GLU A 1 340 ? -9.352 -18.447 41.326 1.00 42.94 340 GLU A N 1
ATOM 2654 C CA . GLU A 1 340 ? -10.057 -17.803 42.451 1.00 42.94 340 GLU A CA 1
ATOM 2655 C C . GLU A 1 340 ? -11.303 -18.597 42.909 1.00 42.94 340 GLU A C 1
ATOM 2657 O O . GLU A 1 340 ? -11.774 -18.433 44.034 1.00 42.94 340 GLU A O 1
ATOM 2662 N N . PHE A 1 341 ? -11.827 -19.495 42.065 1.00 46.31 341 PHE A N 1
ATOM 2663 C CA . PHE A 1 341 ? -13.115 -20.179 42.253 1.00 46.31 341 PHE A CA 1
ATOM 2664 C C . PHE A 1 341 ? -13.014 -21.672 42.614 1.00 46.31 341 PHE A C 1
ATOM 2666 O O . PHE A 1 341 ? -14.011 -22.402 42.500 1.00 46.31 341 PHE A O 1
ATOM 2673 N N . GLN A 1 342 ? -11.859 -22.153 43.092 1.00 39.69 342 GLN A N 1
ATOM 2674 C CA . GLN A 1 342 ? -11.771 -23.484 43.705 1.00 39.69 342 GLN A CA 1
ATOM 2675 C C . GLN A 1 342 ? -12.739 -23.578 44.902 1.00 39.69 342 GLN A C 1
ATOM 2677 O O . GLN A 1 342 ? -12.450 -23.115 45.999 1.00 39.69 342 GLN A O 1
ATOM 2682 N N . GLY A 1 343 ? -13.921 -24.161 44.666 1.00 48.81 343 GLY A N 1
ATOM 2683 C CA . GLY A 1 343 ? -14.946 -24.428 45.682 1.00 48.81 343 GLY A CA 1
ATOM 2684 C C . GLY A 1 343 ? -16.357 -23.902 45.389 1.00 48.81 343 GLY A C 1
ATOM 2685 O O . GLY A 1 343 ? -17.260 -24.198 46.163 1.00 48.81 343 GLY A O 1
ATOM 2686 N N . LYS A 1 344 ? -16.597 -23.151 44.300 1.00 48.72 344 LYS A N 1
ATOM 2687 C CA . LYS A 1 344 ? -17.901 -22.481 44.067 1.00 48.72 344 LYS A CA 1
ATOM 2688 C C . LYS A 1 344 ? -18.529 -22.725 42.688 1.00 48.72 344 LYS A C 1
ATOM 2690 O O . LYS A 1 344 ? -19.243 -21.875 42.160 1.00 48.72 344 LYS A O 1
ATOM 2695 N N . ARG A 1 345 ? -18.317 -23.911 42.105 1.00 44.00 345 ARG A N 1
ATOM 2696 C CA . ARG A 1 345 ? -18.950 -24.327 40.834 1.00 44.00 345 ARG A CA 1
ATOM 2697 C C . ARG A 1 345 ? -20.478 -24.196 40.872 1.00 44.00 345 ARG A C 1
ATOM 2699 O O . ARG A 1 345 ? -21.075 -23.734 39.903 1.00 44.00 345 ARG A O 1
ATOM 2706 N N . ASP A 1 346 ? -21.085 -24.543 42.001 1.00 50.03 346 ASP A N 1
ATOM 2707 C CA . ASP A 1 346 ? -22.535 -24.465 42.184 1.00 50.03 346 ASP A CA 1
ATOM 2708 C C . ASP A 1 346 ? -23.038 -23.024 42.264 1.00 50.03 346 ASP A C 1
ATOM 2710 O O . ASP A 1 346 ? -24.136 -22.747 41.795 1.00 50.03 346 ASP A O 1
ATOM 2714 N N . LEU A 1 347 ? -22.218 -22.086 42.753 1.00 49.50 347 LEU A N 1
ATOM 2715 C CA . LEU A 1 347 ? -22.560 -20.665 42.795 1.00 49.50 347 LEU A CA 1
ATOM 2716 C C . LEU A 1 347 ? -22.573 -20.047 41.392 1.00 49.50 347 LEU A C 1
ATOM 2718 O O . LEU A 1 347 ? -23.471 -19.275 41.094 1.00 49.50 347 LEU A O 1
ATOM 2722 N N . ILE A 1 348 ? -21.641 -20.426 40.509 1.00 45.81 348 ILE A N 1
ATOM 2723 C CA . ILE A 1 348 ? -21.649 -19.979 39.102 1.00 45.81 348 ILE A CA 1
ATOM 2724 C C . ILE A 1 348 ? -22.850 -20.573 38.367 1.00 45.81 348 ILE A C 1
ATOM 2726 O O . ILE A 1 348 ? -23.558 -19.865 37.657 1.00 45.81 348 ILE A O 1
ATOM 2730 N N . ILE A 1 349 ? -23.113 -21.873 38.551 1.00 47.88 349 ILE A N 1
ATOM 2731 C CA . ILE A 1 349 ? -24.308 -22.512 37.988 1.00 47.88 349 ILE A CA 1
ATOM 2732 C C . ILE A 1 349 ? -25.565 -21.816 38.515 1.00 47.88 349 ILE A C 1
ATOM 2734 O O . ILE A 1 349 ? -26.497 -21.611 37.745 1.00 47.88 349 ILE A O 1
ATOM 2738 N N . HIS A 1 350 ? -25.589 -21.423 39.789 1.00 50.72 350 HIS A N 1
ATOM 2739 C CA . HIS A 1 350 ? -26.704 -20.710 40.394 1.00 50.72 350 HIS A CA 1
ATOM 2740 C C . HIS A 1 350 ? -26.841 -19.280 39.865 1.00 50.72 350 HIS A C 1
ATOM 2742 O O . HIS A 1 350 ? -27.935 -18.919 39.479 1.00 50.72 350 HIS A O 1
ATOM 2748 N N . GLN A 1 351 ? -25.764 -18.503 39.732 1.00 47.38 351 GLN A N 1
ATOM 2749 C CA . GLN A 1 351 ? -25.793 -17.143 39.177 1.00 47.38 351 GLN A CA 1
ATOM 2750 C C . GLN A 1 351 ? -26.176 -17.129 37.694 1.00 47.38 351 GLN A C 1
ATOM 2752 O O . GLN A 1 351 ? -26.949 -16.281 37.263 1.00 47.38 351 GLN A O 1
ATOM 2757 N N . VAL A 1 352 ? -25.688 -18.095 36.908 1.00 44.84 352 VAL A N 1
ATOM 2758 C CA . VAL A 1 352 ? -26.097 -18.263 35.507 1.00 44.84 352 VAL A CA 1
ATOM 2759 C C . VAL A 1 352 ? -27.554 -18.714 35.427 1.00 44.84 352 VAL A C 1
ATOM 2761 O O . VAL A 1 352 ? -28.293 -18.193 34.600 1.00 44.84 352 VAL A O 1
ATOM 2764 N N . LYS A 1 353 ? -28.001 -19.639 36.288 1.00 47.94 353 LYS A N 1
ATOM 2765 C CA . LYS A 1 353 ? -29.418 -20.027 36.374 1.00 47.94 353 LYS A CA 1
ATOM 2766 C C . LYS A 1 353 ? -30.301 -18.864 36.804 1.00 47.94 353 LYS A C 1
ATOM 2768 O O . LYS A 1 353 ? -31.326 -18.667 36.181 1.00 47.94 353 LYS A O 1
ATOM 2773 N N . GLN A 1 354 ? -29.881 -18.073 37.781 1.00 47.59 354 GLN A N 1
ATOM 2774 C CA . GLN A 1 354 ? -30.614 -16.921 38.287 1.00 47.59 354 GLN A CA 1
ATOM 2775 C C . GLN A 1 354 ? -30.707 -15.827 37.219 1.00 47.59 354 GLN A C 1
ATOM 2777 O O . GLN A 1 354 ? -31.796 -15.342 36.950 1.00 47.59 354 GLN A O 1
ATOM 2782 N N . ALA A 1 355 ? -29.615 -15.530 36.509 1.00 44.03 355 ALA A N 1
ATOM 2783 C CA . ALA A 1 355 ? -29.647 -14.636 35.353 1.00 44.03 355 ALA A CA 1
ATOM 2784 C C . ALA A 1 355 ? -30.553 -15.179 34.230 1.00 44.03 355 ALA A C 1
ATOM 2786 O O . ALA A 1 355 ? -31.279 -14.418 33.597 1.00 44.03 355 ALA A O 1
ATOM 2787 N N . LEU A 1 356 ? -30.556 -16.496 33.984 1.00 44.94 356 LEU A N 1
ATOM 2788 C CA . LEU A 1 356 ? -31.458 -17.138 33.018 1.00 44.94 356 LEU A CA 1
ATOM 2789 C C . LEU A 1 356 ? -32.927 -17.137 33.482 1.00 44.94 356 LEU A C 1
ATOM 2791 O O . LEU A 1 356 ? -33.811 -16.997 32.644 1.00 44.94 356 LEU A O 1
ATOM 2795 N N . GLU A 1 357 ? -33.200 -17.270 34.778 1.00 48.25 357 GLU A N 1
ATOM 2796 C CA . GLU A 1 357 ? -34.536 -17.228 35.392 1.00 48.25 357 GLU A CA 1
ATOM 2797 C C . GLU A 1 357 ? -35.099 -15.798 35.402 1.00 48.25 357 GLU A C 1
ATOM 2799 O O . GLU A 1 357 ? -36.246 -15.580 35.010 1.00 48.25 357 GLU A O 1
ATOM 2804 N N . GLU A 1 358 ? -34.271 -14.803 35.728 1.00 44.75 358 GLU A N 1
ATOM 2805 C CA . GLU A 1 358 ? -34.583 -13.374 35.596 1.00 44.75 358 GLU A CA 1
ATOM 2806 C C . GLU A 1 358 ? -34.870 -12.995 34.131 1.00 44.75 358 GLU A C 1
ATOM 2808 O O . GLU A 1 358 ? -35.758 -12.187 33.855 1.00 44.75 358 GLU A O 1
ATOM 2813 N N . LEU A 1 359 ? -34.196 -13.640 33.170 1.00 38.25 359 LEU A N 1
ATOM 2814 C CA . LEU A 1 359 ? -34.478 -13.503 31.737 1.00 38.25 359 LEU A CA 1
ATOM 2815 C C . LEU A 1 359 ? -35.757 -14.242 31.290 1.00 38.25 359 LEU A C 1
ATOM 2817 O O . LEU A 1 359 ? -36.413 -13.782 30.354 1.00 38.25 359 LEU A O 1
ATOM 2821 N N . GLN A 1 360 ? -36.139 -15.347 31.943 1.00 39.06 360 GLN A N 1
ATOM 2822 C CA . GLN A 1 360 ? -37.363 -16.115 31.650 1.00 39.06 360 GLN A CA 1
ATOM 2823 C C . GLN A 1 360 ? -38.646 -15.455 32.183 1.00 39.06 360 GLN A C 1
ATOM 2825 O O . GLN A 1 360 ? -39.711 -15.640 31.593 1.00 39.06 360 GLN A O 1
ATOM 2830 N N . LEU A 1 361 ? -38.562 -14.637 33.238 1.00 39.81 361 LEU A N 1
ATOM 2831 C CA . LEU A 1 361 ? -39.687 -13.829 33.740 1.00 39.81 361 LEU A CA 1
ATOM 2832 C C . LEU A 1 361 ? -40.122 -12.725 32.752 1.00 39.81 361 LEU A C 1
ATOM 2834 O O . LEU A 1 361 ? -41.234 -12.210 32.844 1.00 39.81 361 LEU A O 1
ATOM 2838 N N . GLY A 1 362 ? -39.279 -12.402 31.765 1.00 36.41 362 GLY A N 1
ATOM 2839 C CA . GLY A 1 362 ? -39.519 -11.418 30.707 1.00 36.41 362 GLY A CA 1
ATOM 2840 C C . GLY A 1 362 ? -39.920 -12.018 29.355 1.00 36.41 362 GLY A C 1
ATOM 2841 O O . GLY A 1 362 ? -39.382 -11.604 28.337 1.00 36.41 362 GLY A O 1
ATOM 2842 N N . SER A 1 363 ? -40.868 -12.958 29.337 1.00 33.44 363 SER A N 1
ATOM 2843 C CA . SER A 1 363 ? -41.631 -13.428 28.165 1.00 33.44 363 SER A CA 1
ATOM 2844 C C . SER A 1 363 ? -40.882 -14.112 26.991 1.00 33.44 363 SER A C 1
ATOM 2846 O O . SER A 1 363 ? -39.964 -13.575 26.380 1.00 33.44 363 SER A O 1
ATOM 2848 N N . TRP A 1 364 ? -41.457 -15.259 26.611 1.00 29.17 364 TRP A N 1
ATOM 2849 C CA . TRP A 1 364 ? -41.293 -16.086 25.404 1.00 29.17 364 TRP A CA 1
ATOM 2850 C C . TRP A 1 364 ? -40.280 -17.243 25.417 1.00 29.17 364 TRP A C 1
ATOM 2852 O O . TRP A 1 364 ? -39.068 -17.128 25.570 1.00 29.17 364 TRP A O 1
ATOM 2862 N N . THR A 1 365 ? -40.906 -18.400 25.225 1.00 33.28 365 THR A N 1
ATOM 2863 C CA . THR A 1 365 ? -40.457 -19.776 25.096 1.00 33.28 365 THR A CA 1
ATOM 2864 C C . THR A 1 365 ? -39.717 -20.030 23.777 1.00 33.28 365 THR A C 1
ATOM 2866 O O . THR A 1 365 ? -40.048 -19.464 22.740 1.00 33.28 365 THR A O 1
ATOM 2869 N N . ASN A 1 366 ? -38.775 -20.980 23.824 1.00 31.73 366 ASN A N 1
ATOM 2870 C CA . ASN A 1 366 ? -38.036 -21.588 22.705 1.00 31.73 366 ASN A CA 1
ATOM 2871 C C . ASN A 1 366 ? -36.877 -20.786 22.086 1.00 31.73 366 ASN A C 1
ATOM 2873 O O . ASN A 1 366 ? -36.853 -20.534 20.885 1.00 31.73 366 ASN A O 1
ATOM 2877 N N . ILE A 1 367 ? -35.810 -20.564 22.863 1.00 32.06 367 ILE A N 1
ATOM 2878 C CA . ILE A 1 367 ? -34.454 -20.517 22.292 1.00 32.06 367 ILE A CA 1
ATOM 2879 C C . ILE A 1 367 ? -33.816 -21.893 22.498 1.00 32.06 367 ILE A C 1
ATOM 2881 O O . ILE A 1 367 ? -33.496 -22.308 23.611 1.00 32.06 367 ILE A O 1
ATOM 2885 N N . SER A 1 368 ? -33.664 -22.631 21.399 1.00 29.47 368 SER A N 1
ATOM 2886 C CA . SER A 1 368 ? -32.952 -23.906 21.366 1.00 29.47 368 SER A CA 1
ATOM 2887 C C . SER A 1 368 ? -31.490 -23.698 21.775 1.00 29.47 368 SER A C 1
ATOM 2889 O O . SER A 1 368 ? -30.689 -23.137 21.029 1.00 29.47 368 SER A O 1
ATOM 2891 N N . LEU A 1 369 ? -31.121 -24.224 22.947 1.00 30.36 369 LEU A N 1
ATOM 2892 C CA . LEU A 1 369 ? -29.756 -24.277 23.497 1.00 30.36 369 LEU A CA 1
ATOM 2893 C C . LEU A 1 369 ? -28.739 -25.052 22.623 1.00 30.36 369 LEU A C 1
ATOM 2895 O O . LEU A 1 369 ? -27.595 -25.247 23.034 1.00 30.36 369 LEU A O 1
ATOM 2899 N N . LYS A 1 370 ? -29.107 -25.486 21.409 1.00 27.19 370 LYS A N 1
ATOM 2900 C CA . LYS A 1 370 ? -28.181 -26.127 20.462 1.00 27.19 370 LYS A CA 1
ATOM 2901 C C . LYS A 1 370 ? -27.163 -25.160 19.841 1.00 27.19 370 LYS A C 1
ATOM 2903 O O . LYS A 1 370 ? -26.131 -25.631 19.385 1.00 27.19 370 LYS A O 1
ATOM 2908 N N . GLY A 1 371 ? -27.395 -23.844 19.869 1.00 27.98 371 GLY A N 1
ATOM 2909 C CA . GLY A 1 371 ? -26.471 -22.849 19.295 1.00 27.98 371 GLY A CA 1
ATOM 2910 C C . GLY A 1 371 ? -25.297 -22.420 20.191 1.00 27.98 371 GLY A C 1
ATOM 2911 O O . GLY A 1 371 ? -24.390 -21.747 19.716 1.00 27.98 371 GLY A O 1
ATOM 2912 N N . LEU A 1 372 ? -25.296 -22.796 21.477 1.00 29.62 372 LEU A N 1
ATOM 2913 C CA . LEU A 1 372 ? -24.272 -22.389 22.459 1.00 29.62 372 LEU A CA 1
ATOM 2914 C C . LEU A 1 372 ? -23.239 -23.483 22.765 1.00 29.62 372 LEU A C 1
ATOM 2916 O O . LEU A 1 372 ? -22.280 -23.247 23.499 1.00 29.62 372 LEU A O 1
ATOM 2920 N N . ARG A 1 373 ? -23.404 -24.685 22.201 1.00 27.17 373 ARG A N 1
ATOM 2921 C CA . ARG A 1 373 ? -22.392 -25.739 22.286 1.00 27.17 373 ARG A CA 1
ATOM 2922 C C . ARG A 1 373 ? -21.504 -25.675 21.051 1.00 27.17 373 ARG A C 1
ATOM 2924 O O . ARG A 1 373 ? -21.971 -25.900 19.945 1.00 27.17 373 ARG A O 1
ATOM 2931 N N . THR A 1 374 ? -20.215 -25.455 21.302 1.00 30.80 374 THR A N 1
ATOM 2932 C CA . THR A 1 374 ? -19.072 -25.487 20.372 1.00 30.80 374 THR A CA 1
ATOM 2933 C C . THR A 1 374 ? -18.834 -24.211 19.558 1.00 30.80 374 THR A C 1
ATOM 2935 O O . THR A 1 374 ? -19.481 -23.961 18.555 1.00 30.80 374 THR A O 1
ATOM 2938 N N . SER A 1 375 ? -17.858 -23.411 20.004 1.00 28.41 375 SER A N 1
ATOM 2939 C CA . SER A 1 375 ? -16.629 -23.100 19.247 1.00 28.41 375 SER A CA 1
ATOM 2940 C C . SER A 1 375 ? -15.990 -21.805 19.771 1.00 28.41 375 SER A C 1
ATOM 2942 O O . SER A 1 375 ? -16.060 -20.750 19.140 1.00 28.41 375 SER A O 1
ATOM 2944 N N . TRP A 1 376 ? -15.359 -21.882 20.939 1.00 28.06 376 TRP A N 1
ATOM 2945 C CA . TRP A 1 376 ? -14.197 -21.041 21.211 1.00 28.06 376 TRP A CA 1
ATOM 2946 C C . TRP A 1 376 ? -12.988 -21.836 20.717 1.00 28.06 376 TRP A C 1
ATOM 2948 O O . TRP A 1 376 ? -12.845 -22.988 21.139 1.00 28.06 376 TRP A O 1
ATOM 2958 N N . PRO A 1 377 ? -12.136 -21.304 19.827 1.00 24.62 377 PRO A N 1
ATOM 2959 C CA . PRO A 1 377 ? -10.797 -21.842 19.720 1.00 24.62 377 PRO A CA 1
ATOM 2960 C C . PRO A 1 377 ? -10.141 -21.575 21.073 1.00 24.62 377 PRO A C 1
ATOM 2962 O O . PRO A 1 377 ? -10.012 -20.429 21.501 1.00 24.62 377 PRO A O 1
ATOM 2965 N N . VAL A 1 378 ? -9.792 -22.646 21.778 1.00 24.62 378 VAL A N 1
ATOM 2966 C CA . VAL A 1 378 ? -8.812 -22.565 22.853 1.00 24.62 378 VAL A CA 1
ATOM 2967 C C . VAL A 1 378 ? -7.550 -22.020 22.192 1.00 24.62 378 VAL A C 1
ATOM 2969 O O . VAL A 1 378 ? -6.989 -22.678 21.320 1.00 24.62 378 VAL A O 1
ATOM 2972 N N . CYS A 1 379 ? -7.165 -20.791 22.536 1.00 24.30 379 CYS A N 1
ATOM 2973 C CA . CYS A 1 379 ? -5.849 -20.266 22.208 1.00 24.30 379 CYS A CA 1
ATOM 2974 C C . CYS A 1 379 ? -4.821 -21.175 22.890 1.00 24.30 379 CYS A C 1
ATOM 2976 O O . CYS A 1 379 ? -4.660 -21.105 24.110 1.00 24.30 379 CYS A O 1
ATOM 2978 N N . SER A 1 380 ? -4.210 -22.066 22.115 1.00 24.98 380 SER A N 1
ATOM 2979 C CA . SER A 1 380 ? -2.997 -22.801 22.475 1.00 24.98 380 SER A CA 1
ATOM 2980 C C . SER A 1 380 ? -1.774 -22.019 22.040 1.00 24.98 380 SER A C 1
ATOM 2982 O O . SER A 1 380 ? -1.768 -21.636 20.845 1.00 24.98 380 SER A O 1
#

Sequence (380 aa):
MGEHLEKAEAEVERLEKTVAKVERLEKTVAEVERLQKVVAIGERLAKVKVCELFQQHSLPDVEFKAALKEPLGFKISTMNPEYVSKWPNSFTEGQAEYGPAIDVFIEHRLLSTTATAVAALDAMWFTLVVRLGGCAVLQDKTHGASSRPGTRPDAIFLKHDVLVGTCETKAYQKDLCIATKELAEKMADDAFRVFPKGMTSIPAWATSSTSIELHQLSYLPAAKTYTTTLLKCYDVSNFDGRHKFVVDVFKVLKWVCAIQKPNMLMHLFPQVRTKTSNGHYVTWLKEGLVKEFGEGAAIDMAVVERIYNAPLEHVERGRRSGTSVTITSIGQRLQSALGEFQGKRDLIIHQVKQALEELQLGSWTNISLKGLRTSWPVCS

Solvent-accessible surface area (backbone atoms only — not comparable to full-atom values): 21000 Å² total; per-residue (Å²): 118,68,70,66,49,56,53,49,52,56,49,48,56,51,47,53,56,48,51,60,48,49,57,52,47,54,56,49,51,56,49,50,56,50,47,53,52,52,50,54,50,50,58,41,64,44,67,47,60,58,59,58,52,32,62,80,58,41,44,66,98,56,59,63,76,59,42,62,73,50,78,73,87,67,59,45,61,33,84,54,64,67,52,26,73,75,37,60,84,52,29,35,78,23,41,38,86,62,60,64,38,64,57,55,51,46,68,46,72,77,89,51,62,42,41,62,50,32,32,53,56,49,52,43,57,49,45,45,45,33,70,58,35,62,24,53,77,50,56,44,67,68,83,74,88,81,72,71,75,85,45,54,61,28,26,38,32,24,47,80,71,16,45,60,29,39,36,25,56,30,26,43,65,88,42,34,67,54,23,50,48,44,66,30,67,52,49,20,72,70,46,56,37,28,19,43,55,94,44,53,62,36,50,27,35,28,32,23,44,43,36,40,32,41,26,42,38,32,56,39,81,92,76,56,42,55,44,71,44,86,76,48,76,27,48,45,74,44,55,68,27,33,48,55,46,54,58,51,50,52,25,47,36,27,36,51,58,44,64,86,50,30,58,37,92,64,98,73,52,64,53,38,66,41,74,46,97,88,54,30,34,40,26,34,37,50,79,27,44,31,40,35,61,33,90,88,62,92,65,64,57,68,59,51,48,51,61,34,69,44,94,55,83,68,47,55,30,49,49,76,56,88,67,29,39,33,37,59,42,76,33,65,54,69,69,59,49,52,66,78,41,78,87,43,67,67,56,53,55,44,52,53,46,48,54,50,48,64,54,59,77,64,70,84,85,86,80,73,73,73,78,79,65,84,83,75,82,78,87,123

Nearest PDB structures (foldseek):
  2iec-assembly1_C  TM=6.104E-01  e=1.518E+00  Methanopyrus kandleri
  2iec-assembly1_A  TM=5.830E-01  e=2.281E+00  Methanopyrus kandleri
  2iec-assembly1_B  TM=5.451E-01  e=2.418E+00  Methanopyrus kandleri
  7pau-assembly1_7  TM=2.846E-01  e=1.518E+00  Mycoplasmoides pneumoniae M129

Radius of gyration: 32.68 Å; Cα contacts (8 Å, |Δi|>4): 585; chains: 1; bounding box: 94×45×123 Å

Organism: Aphanomyces astaci (NCBI:txid112090)

Secondary structure (DSSP, 8-state):
-HHHHHHHHHHHHHHHHHHHHHHHHHHHHHHHHHHHHHHHHHHHHS-B-HHHHHHHT--TT--HHHHTTS--SSPEEES-HHHHHH-TTTEEES-BTTTTHHHHHHH-------HHHHHHHHHHHHHHHHHHH--EEEE-----SSS-TT----EEEEETTEEEEEEEE-SSGGGHHHHHHHHHHTS-GGGGGGSBTT-SEEEEEEE-SSEEEEEEEEEETTTTEEEEEEEEEEETTSHHHHHHHHHHHHHHHHHHHH---BSS--S--BT-EEEPTTS-EEEEETTEEEEEPPTT----HHHHHHHHHS--TTS-EEEEETTEEEEEE--S-HHHHHHHTTT-HHHHHHHHHHHHHHHHTTS-----GGGSSS------

Mean predicted aligned error: 13.96 Å